Protein AF-0000000087686814 (afdb_homodimer)

Sequence (626 aa):
MKSKLWSNFTREYYTAMKMNESELPVLLWPRCKTQCTWEGVASLAGFVVQGSNGEFPFLTSSERLEVVSRVRQALPRDKLLLAGSGCESTQATVEMTVSMAQVGADAAMVVTPCYYHGRMNSAALIHHYTKVADLSPIPVVLYSVPANTGLDLPVDAVVTLSKHPNIVGIKDSGGDVTRIGLIVHKTRRQDFQVLAGSAGFLLASYAVGAVGGVCALANVLGAQVCQLERLCLTGQWEDAQKLQHRLIEPNTARSTLSQHLKRGKSEIFRPLCGRKLSSRYFLFPSSFPPYSGFREMLRLLEHDGGQAWEEACMKSKLWSNFTREYYTAMKMNESELPVLLWPRCKTQCTWEGVASLAGFVVQGSNGEFPFLTSSERLEVVSRVRQALPRDKLLLAGSGCESTQATVEMTVSMAQVGADAAMVVTPCYYHGRMNSAALIHHYTKVADLSPIPVVLYSVPANTGLDLPVDAVVTLSKHPNIVGIKDSGGDVTRIGLIVHKTRRQDFQVLAGSAGFLLASYAVGAVGGVCALANVLGAQVCQLERLCLTGQWEDAQKLQHRLIEPNTARSTLSQHLKRGKSEIFRPLCGRKLSSRYFLFPSSFPPYSGFREMLRLLEHDGGQAWEEAC

Nearest PDB structures (foldseek):
  3s5o-assembly1_A  TM=8.109E-01  e=7.031E-33  Homo sapiens
  2vc6-assembly1_A  TM=8.116E-01  e=6.390E-16  Sinorhizobium meliloti
  4i7u-assembly1_A  TM=8.068E-01  e=9.273E-16  Agrobacterium tumefaciens
  5afd-assembly1_A  TM=8.070E-01  e=6.158E-10  Aliivibrio salmonicida LFI1238
  6h4e-assembly1_A  TM=7.513E-01  e=2.881E-09  Proteus mirabilis HI4320

Organism: Physeter macrocephalus (NCBI:txid9755)

Secondary structure (DSSP, 8-state):
------SEEEE---------SSS----TTTGGGSSS-HHHHHT-SEEEESSSSS-GGGS-HHHHHHHHHHHHHHS-TTSEEEEE---SSHHHHHHHHHHHHHTT-SEEEEEPP-TTGGG--HHHHHHHHHHHHHH-SS-EEEEE-HHHHS----HHHHHHHTTSTTEEEEEE-S--HHHHHHHHHHTTTSS-EEEES-GGGHHHHHHTT--EEEETTHHHHHHHHHHHHHHHHTT-HHHHHHHHHHHHHHHHHHHHHHHHHHTT-GGGG--TTSS--STT-S---TT-S-HHHHHHHHHHHHHT--S-TTTT-/------SEEEE---------SSS----TTTGGGSSS-HHHHHT-SEEEESSSSS-GGGS-HHHHHHHHHHHHHHS-TTSEEEEE---SSHHHHHHHHHHHHHTT-SEEEEEPP-TTGGG--HHHHHHHHHHHHHH-SS-EEEEE-HHHHS----HHHHHHHTTSTTEEEEEE-S--HHHHHHHHHHTTTSS-EEEES-GGGHHHHHHTT--EEEETTHHHHHHHHHHHHHHHHTT-HHHHHHHHHHHHHHHHHHHHHHHHHHTT-GGGG--TTSS--STT-S---TT-S-HHHHHHHHHHHHHH--S-TTTT-

pLDDT: mean 74.05, std 25.89, range [19.78, 98.81]

Structure (mmCIF, N/CA/C/O backbone):
data_AF-0000000087686814-model_v1
#
loop_
_entity.id
_entity.type
_entity.pdbx_description
1 polymer '4-hydroxy-2-oxoglutarate aldolase, mitochondrial'
#
loop_
_atom_site.group_PDB
_atom_site.id
_atom_site.type_symbol
_atom_site.label_atom_id
_atom_site.label_alt_id
_atom_site.label_comp_id
_atom_site.label_asym_id
_atom_site.label_entity_id
_atom_site.label_seq_id
_atom_site.pdbx_PDB_ins_code
_atom_site.Cartn_x
_atom_site.Cartn_y
_atom_site.Cartn_z
_atom_site.occupancy
_atom_site.B_iso_or_equiv
_atom_site.auth_seq_id
_atom_site.auth_comp_id
_atom_site.auth_asym_id
_atom_site.auth_atom_id
_atom_site.pdbx_PDB_model_num
ATOM 1 N N . MET A 1 1 ? -10.664 28.922 -4.305 1 20.27 1 MET A N 1
ATOM 2 C CA . MET A 1 1 ? -9.555 28.141 -4.859 1 20.27 1 MET A CA 1
ATOM 3 C C . MET A 1 1 ? -8.617 27.656 -3.758 1 20.27 1 MET A C 1
ATOM 5 O O . MET A 1 1 ? -7.801 28.438 -3.248 1 20.27 1 MET A O 1
ATOM 9 N N . LYS A 1 2 ? -9 26.938 -2.75 1 32.41 2 LYS A N 1
ATOM 10 C CA . LYS A 1 2 ? -8.234 26.766 -1.519 1 32.41 2 LYS A CA 1
ATOM 11 C C . LYS A 1 2 ? -6.797 26.359 -1.816 1 32.41 2 LYS A C 1
ATOM 13 O O . LYS A 1 2 ? -6.547 25.578 -2.74 1 32.41 2 LYS A O 1
ATOM 18 N N . SER A 1 3 ? -5.727 27.094 -1.479 1 34.78 3 SER A N 1
ATOM 19 C CA . SER A 1 3 ? -4.297 27.188 -1.762 1 34.78 3 SER A CA 1
ATOM 20 C C . SER A 1 3 ? -3.633 25.812 -1.694 1 34.78 3 SER A C 1
ATOM 22 O O . SER A 1 3 ? -4.133 24.906 -1.02 1 34.78 3 SER A O 1
ATOM 24 N N . LYS A 1 4 ? -3.014 25.406 -2.793 1 39.84 4 LYS A N 1
ATOM 25 C CA . LYS A 1 4 ? -2.082 24.359 -3.201 1 39.84 4 LYS A CA 1
ATOM 26 C C . LYS A 1 4 ? -1.138 23.984 -2.061 1 39.84 4 LYS A C 1
ATOM 28 O O . LYS A 1 4 ? -0.002 24.469 -2.008 1 39.84 4 LYS A O 1
ATOM 33 N N . LEU A 1 5 ? -1.524 24.297 -0.905 1 39.44 5 LEU A N 1
ATOM 34 C CA . LEU A 1 5 ? -0.574 24.297 0.202 1 39.44 5 LEU A CA 1
ATOM 35 C C . LEU A 1 5 ? 0.296 23.047 0.173 1 39.44 5 LEU A C 1
ATOM 37 O O . LEU A 1 5 ? 1.485 23.094 0.493 1 39.44 5 LEU A O 1
ATOM 41 N N . TRP A 1 6 ? -0.254 21.875 0.25 1 44.75 6 TRP A N 1
ATOM 42 C CA . TRP A 1 6 ? 0.571 20.922 0.982 1 44.75 6 TRP A CA 1
ATOM 43 C C . TRP A 1 6 ? 1.188 19.891 0.037 1 44.75 6 TRP A C 1
ATOM 45 O O . TRP A 1 6 ? 0.586 18.844 -0.241 1 44.75 6 TRP A O 1
ATOM 55 N N . SER A 1 7 ? 1.75 20.453 -1.039 1 42.19 7 SER A N 1
ATOM 56 C CA . SER A 1 7 ? 2.277 19.406 -1.9 1 42.19 7 SER A CA 1
ATOM 57 C C . SER A 1 7 ? 3.203 18.469 -1.128 1 42.19 7 SER A C 1
ATOM 59 O O . SER A 1 7 ? 2.844 17.312 -0.847 1 42.19 7 SER A O 1
ATOM 61 N N . ASN A 1 8 ? 4.492 18.641 -1.223 1 43.34 8 ASN A N 1
ATOM 62 C CA . ASN A 1 8 ? 5.457 17.703 -0.66 1 43.34 8 ASN A CA 1
ATOM 63 C C . ASN A 1 8 ? 6.164 18.297 0.557 1 43.34 8 ASN A C 1
ATOM 65 O O . ASN A 1 8 ? 6.656 19.422 0.509 1 43.34 8 ASN A O 1
ATOM 69 N N . PHE A 1 9 ? 5.762 17.891 1.785 1 43.25 9 PHE A N 1
ATOM 70 C CA . PHE A 1 9 ? 6.43 18.344 3.004 1 43.25 9 PHE A CA 1
ATOM 71 C C . PHE A 1 9 ? 7.59 17.406 3.355 1 43.25 9 PHE A C 1
ATOM 73 O O . PHE A 1 9 ? 7.551 16.219 3.047 1 43.25 9 PHE A O 1
ATOM 80 N N . THR A 1 10 ? 8.766 17.969 3.594 1 42.69 10 THR A N 1
ATOM 81 C CA . THR A 1 10 ? 9.875 17.203 4.141 1 42.69 10 THR A CA 1
ATOM 82 C C . THR A 1 10 ? 9.844 17.219 5.668 1 42.69 10 THR A C 1
ATOM 84 O O . THR A 1 10 ? 9.289 18.141 6.273 1 42.69 10 THR A O 1
ATOM 87 N N . ARG A 1 11 ? 9.906 15.961 6.363 1 38.78 11 ARG A N 1
ATOM 88 C CA . ARG A 1 11 ? 10.023 15.875 7.812 1 38.78 11 ARG A CA 1
ATOM 89 C C . ARG A 1 11 ? 11.43 16.25 8.273 1 38.78 11 ARG A C 1
ATOM 91 O O . ARG A 1 11 ? 12.414 15.82 7.676 1 38.78 11 ARG A O 1
ATOM 98 N N . GLU A 1 12 ? 11.602 17.25 9.078 1 38.88 12 GLU A N 1
ATOM 99 C CA . GLU A 1 12 ? 12.898 17.578 9.672 1 38.88 12 GLU A CA 1
ATOM 100 C C . GLU A 1 12 ? 13.141 16.75 10.938 1 38.88 12 GLU A C 1
ATOM 102 O O . GLU A 1 12 ? 12.211 16.531 11.719 1 38.88 12 GLU A O 1
ATOM 107 N N . TYR A 1 13 ? 14.039 15.703 10.938 1 35.34 13 TYR A N 1
ATOM 108 C CA . TYR A 1 13 ? 14.484 14.977 12.117 1 35.34 13 TYR A CA 1
ATOM 109 C C . TYR A 1 13 ? 15.195 15.914 13.094 1 35.34 13 TYR A C 1
ATOM 111 O O . TYR A 1 13 ? 16.109 16.641 12.711 1 35.34 13 TYR A O 1
ATOM 119 N N . TYR A 1 14 ? 14.469 16.406 14.078 1 31.14 14 TYR A N 1
ATOM 120 C CA . TYR A 1 14 ? 15.219 16.969 15.203 1 31.14 14 TYR A CA 1
ATOM 121 C C . TYR A 1 14 ? 15.867 15.859 16.031 1 31.14 14 TYR A C 1
ATOM 123 O O . TYR A 1 14 ? 15.172 15.047 16.641 1 31.14 14 TYR A O 1
ATOM 131 N N . THR A 1 15 ? 16.828 15.133 15.602 1 30.31 15 THR A N 1
ATOM 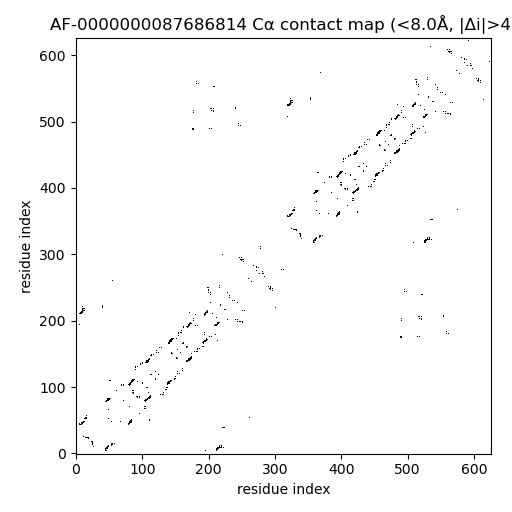132 C CA . THR A 1 15 ? 17.516 14.297 16.594 1 30.31 15 THR A CA 1
ATOM 133 C C . THR A 1 15 ? 17.797 15.094 17.859 1 30.31 15 THR A C 1
ATOM 135 O O . THR A 1 15 ? 18.188 16.266 17.797 1 30.31 15 THR A O 1
ATOM 138 N N . ALA A 1 16 ? 17.125 14.664 18.953 1 29.41 16 ALA A N 1
ATOM 139 C CA . ALA A 1 16 ? 17.469 15.039 20.328 1 29.41 16 ALA A CA 1
ATOM 140 C C . ALA A 1 16 ? 18.984 15.164 20.5 1 29.41 16 ALA A C 1
ATOM 142 O O . ALA A 1 16 ? 19.656 14.195 20.891 1 29.41 16 ALA A O 1
ATOM 143 N N . MET A 1 17 ? 19.797 15.32 19.641 1 29.02 17 MET A N 1
ATOM 144 C CA . MET A 1 17 ? 21.156 15.477 20.125 1 29.02 17 MET A CA 1
ATOM 145 C C . MET A 1 17 ? 21.203 16.438 21.297 1 29.02 17 MET A C 1
ATOM 147 O O . MET A 1 17 ? 20.469 17.422 21.328 1 29.02 17 MET A O 1
ATOM 151 N N . LYS A 1 18 ? 21.484 15.922 22.438 1 31.03 18 LYS A N 1
ATOM 152 C CA . LYS A 1 18 ? 21.812 16.719 23.625 1 31.03 18 LYS A CA 1
ATOM 153 C C . LYS A 1 18 ? 22.297 18.109 23.234 1 31.03 18 LYS A C 1
ATOM 155 O O . LYS A 1 18 ? 23.25 18.25 22.453 1 31.03 18 LYS A O 1
ATOM 160 N N . MET A 1 19 ? 21.344 19.094 23.328 1 32.03 19 MET A N 1
ATOM 161 C CA . MET A 1 19 ? 21.719 20.5 23.422 1 32.03 19 MET A CA 1
ATOM 162 C C . MET A 1 19 ? 22.953 20.688 24.297 1 32.03 19 MET A C 1
ATOM 164 O O . MET A 1 19 ? 22.844 20.719 25.516 1 32.03 19 MET A O 1
ATOM 168 N N . ASN A 1 20 ? 23.938 20.031 24.25 1 30.36 20 ASN A N 1
ATOM 169 C CA . ASN A 1 20 ? 24.938 20.766 25.016 1 30.36 20 ASN A CA 1
ATOM 170 C C . ASN A 1 20 ? 24.812 22.266 24.781 1 30.36 20 ASN A C 1
ATOM 172 O O . ASN A 1 20 ? 24.266 22.703 23.766 1 30.36 20 ASN A O 1
ATOM 176 N N . GLU A 1 21 ? 25.328 23.203 25.703 1 32.94 21 GLU A N 1
ATOM 177 C CA . GLU A 1 21 ? 25.062 24.625 25.875 1 32.94 21 GLU A CA 1
ATOM 178 C C . GLU A 1 21 ? 24.75 25.297 24.547 1 32.94 21 GLU A C 1
ATOM 180 O O . GLU A 1 21 ? 23.766 26.031 24.422 1 32.94 21 GLU A O 1
ATOM 185 N N . SER A 1 22 ? 25.781 25.953 23.828 1 32.34 22 SER A N 1
ATOM 186 C CA . SER A 1 22 ? 25.656 26.938 22.75 1 32.34 22 SER A CA 1
ATOM 187 C C . SER A 1 22 ? 25 26.328 21.516 1 32.34 22 SER A C 1
ATOM 189 O O . SER A 1 22 ? 24.484 27.047 20.672 1 32.34 22 SER A O 1
ATOM 191 N N . GLU A 1 23 ? 25.453 25.203 21.047 1 32.75 23 GLU A N 1
ATOM 192 C CA . GLU A 1 23 ? 25.094 24.859 19.672 1 32.75 23 GLU A CA 1
ATOM 193 C C . GLU A 1 23 ? 23.781 24.078 19.625 1 32.75 23 GLU A C 1
ATOM 195 O O . GLU A 1 23 ? 23.672 23.016 20.234 1 32.75 23 GLU A O 1
ATOM 200 N N . LEU A 1 24 ? 22.688 24.719 19.906 1 30.62 24 LEU A N 1
ATOM 201 C CA . LEU A 1 24 ? 21.391 24.156 19.578 1 30.62 24 LEU A CA 1
ATOM 202 C C . LEU A 1 24 ? 21.516 23.016 18.578 1 30.62 24 LEU A C 1
ATOM 204 O O . LEU A 1 24 ? 22.406 23.047 17.719 1 30.62 24 LEU A O 1
ATOM 208 N N . PRO A 1 25 ? 21.234 21.875 18.984 1 33.25 25 PRO A N 1
ATOM 209 C CA . PRO A 1 25 ? 21.156 20.891 17.906 1 33.25 25 PRO A CA 1
ATOM 210 C C . PRO A 1 25 ? 20.828 21.516 16.547 1 33.25 25 PRO A C 1
ATOM 212 O O . PRO A 1 25 ? 19.859 22.25 16.422 1 33.25 25 PRO A O 1
ATOM 215 N N . VAL A 1 26 ? 21.812 22.172 15.914 1 31.52 26 VAL A N 1
ATOM 216 C CA . VAL A 1 26 ? 21.734 22.797 14.602 1 31.52 26 VAL A CA 1
ATOM 217 C C . VAL A 1 26 ? 20.719 22.062 13.734 1 31.52 26 VAL A C 1
ATOM 219 O O . VAL A 1 26 ? 20.781 20.844 13.586 1 31.52 26 VAL A O 1
ATOM 222 N N . LEU A 1 27 ? 19.406 22.344 13.906 1 33.81 27 LEU A N 1
ATOM 223 C CA . LEU A 1 27 ? 18.672 22.125 12.672 1 33.81 27 LEU A CA 1
ATOM 224 C C . LEU A 1 27 ? 19.609 21.828 11.516 1 33.81 27 LEU A C 1
ATOM 226 O O . LEU A 1 27 ? 20.672 22.453 11.391 1 33.81 27 LEU A O 1
ATOM 230 N N . LEU A 1 28 ? 19.828 20.516 11.312 1 34.12 28 LEU A N 1
ATOM 231 C CA . LEU A 1 28 ? 20.594 20.359 10.078 1 34.12 28 LEU A CA 1
ATOM 232 C C . LEU A 1 28 ? 20.484 21.625 9.219 1 34.12 28 LEU A C 1
ATOM 234 O O . LEU A 1 28 ? 21 21.656 8.102 1 34.12 28 LEU A O 1
ATOM 238 N N . TRP A 1 29 ? 19.609 22.531 9.672 1 30.53 29 TRP A N 1
ATOM 239 C CA . TRP A 1 29 ? 19.453 23.719 8.844 1 30.53 29 TRP A CA 1
ATOM 240 C C . TRP A 1 29 ? 20.672 24.625 8.953 1 30.53 29 TRP A C 1
ATOM 242 O O . TRP A 1 29 ? 20.969 25.375 8.023 1 30.53 29 TRP A O 1
ATOM 252 N N . PRO A 1 30 ? 20.969 24.984 10.148 1 32.59 30 PRO A N 1
ATOM 253 C CA . PRO A 1 30 ? 21.969 26.047 10.062 1 32.59 30 PRO A CA 1
ATOM 254 C C . PRO A 1 30 ? 23.188 25.641 9.227 1 32.59 30 PRO A C 1
ATOM 256 O O . PRO A 1 30 ? 23.812 26.484 8.586 1 32.59 30 PRO A O 1
ATOM 259 N N . ARG A 1 31 ? 23.734 24.516 9.602 1 32.41 31 ARG A N 1
ATOM 260 C CA . ARG A 1 31 ? 24.844 24.203 8.695 1 32.41 31 ARG A CA 1
ATOM 261 C C . ARG A 1 31 ? 24.328 23.938 7.285 1 32.41 31 ARG A C 1
ATOM 263 O O . ARG A 1 31 ? 25.125 23.703 6.371 1 32.41 31 ARG A O 1
ATOM 270 N N . CYS A 1 32 ? 23.109 23.547 7.223 1 31.41 32 CYS A N 1
ATOM 271 C CA . CYS A 1 32 ? 22.531 23.594 5.887 1 31.41 32 CYS A CA 1
ATOM 272 C C . CYS A 1 32 ? 22.625 24.984 5.289 1 31.41 32 CYS A C 1
ATOM 274 O O . CYS A 1 32 ? 22 25.281 4.258 1 31.41 32 CYS A O 1
ATOM 276 N N . LYS A 1 33 ? 22.766 25.906 6.086 1 32.56 33 LYS A N 1
ATOM 277 C CA . LYS A 1 33 ? 23.094 27.109 5.32 1 32.56 33 LYS A CA 1
ATOM 278 C C . LYS A 1 33 ? 24.125 26.797 4.227 1 32.56 33 LYS A C 1
ATOM 280 O O . LYS A 1 33 ? 24.312 27.578 3.299 1 32.56 33 LYS A O 1
ATOM 285 N N . THR A 1 34 ? 25.078 25.953 4.598 1 33.09 34 THR A N 1
ATOM 286 C CA . THR A 1 34 ? 25.906 25.719 3.416 1 33.09 34 THR A CA 1
ATOM 287 C C . THR A 1 34 ? 25.094 25 2.338 1 33.09 34 THR A C 1
ATOM 289 O O . THR A 1 34 ? 24.094 25.516 1.847 1 33.09 34 THR A O 1
ATOM 292 N N . GLN A 1 35 ? 25.812 23.609 1.771 1 30.81 35 GLN A N 1
ATOM 293 C CA . GLN A 1 35 ? 25.469 23.031 0.475 1 30.81 35 GLN A CA 1
ATOM 294 C C . GLN A 1 35 ? 24.125 22.297 0.536 1 30.81 35 GLN A C 1
ATOM 296 O O . GLN A 1 35 ? 23.906 21.344 -0.214 1 30.81 35 GLN A O 1
ATOM 301 N N . CYS A 1 36 ? 23.5 22.047 1.644 1 34.72 36 CYS A N 1
ATOM 302 C CA . CYS A 1 36 ? 22.188 21.547 1.221 1 34.72 36 CYS A CA 1
ATOM 303 C C . CYS A 1 36 ? 21.641 22.391 0.075 1 34.72 36 CYS A C 1
ATOM 305 O O . CYS A 1 36 ? 21.406 23.594 0.235 1 34.72 36 CYS A O 1
ATOM 307 N N . THR A 1 37 ? 22.25 22.25 -0.889 1 37.22 37 THR A N 1
ATOM 308 C CA . THR A 1 37 ? 21.688 22.938 -2.053 1 37.22 37 THR A CA 1
ATOM 309 C C . THR A 1 37 ? 20.172 23.016 -1.95 1 37.22 37 THR A C 1
ATOM 311 O O . THR A 1 37 ? 19.5 22 -1.798 1 37.22 37 THR A O 1
ATOM 314 N N . TRP A 1 38 ? 19.672 24.094 -1.18 1 40.97 38 TRP A N 1
ATOM 315 C CA . TRP A 1 38 ? 18.328 24.688 -1.178 1 40.97 38 TRP A CA 1
ATOM 316 C C . TRP A 1 38 ? 17.547 24.266 -2.424 1 40.97 38 TRP A C 1
ATOM 318 O O . TRP A 1 38 ? 16.344 24.5 -2.516 1 40.97 38 TRP A O 1
ATOM 328 N N . GLU A 1 39 ? 18.406 23.875 -3.281 1 43.53 39 GLU A N 1
ATOM 329 C CA . GLU A 1 39 ? 17.609 23.641 -4.477 1 43.53 39 GLU A CA 1
ATOM 330 C C . GLU A 1 39 ? 16.531 22.594 -4.227 1 43.53 39 GLU A C 1
ATOM 332 O O . GLU A 1 39 ? 15.383 22.75 -4.656 1 43.53 39 GLU A O 1
ATOM 337 N N . GLY A 1 40 ? 16.984 21.516 -3.545 1 48.12 40 GLY A N 1
ATOM 338 C CA . GLY A 1 40 ? 15.969 20.516 -3.283 1 48.12 40 GLY A CA 1
ATOM 339 C C . GLY A 1 40 ? 14.906 20.984 -2.299 1 48.12 40 GLY A C 1
ATOM 340 O O . GLY A 1 40 ? 13.727 20.703 -2.469 1 48.12 40 GLY A O 1
ATOM 341 N N . VAL A 1 41 ? 15.43 21.844 -1.305 1 53.84 41 VAL A N 1
ATOM 342 C CA . VAL A 1 41 ? 14.516 22.406 -0.317 1 53.84 41 VAL A CA 1
ATOM 343 C C . VAL A 1 41 ? 13.633 23.469 -0.973 1 53.84 41 VAL A C 1
ATOM 345 O O . VAL A 1 41 ? 12.469 23.641 -0.6 1 53.84 41 VAL A O 1
ATOM 348 N N . ALA A 1 42 ? 14.219 23.969 -1.979 1 55.78 42 ALA A N 1
ATOM 349 C CA . ALA A 1 42 ? 13.492 25.062 -2.613 1 55.78 42 ALA A CA 1
ATOM 350 C C . ALA A 1 42 ? 12.18 24.562 -3.227 1 55.78 42 ALA A C 1
ATOM 352 O O . ALA A 1 42 ? 11.203 25.312 -3.312 1 55.78 42 ALA A O 1
ATOM 353 N N . SER A 1 43 ? 12.25 23.344 -3.471 1 64.19 43 SER A N 1
ATOM 354 C CA . SER A 1 43 ? 11.055 22.875 -4.168 1 64.19 43 SER A CA 1
ATOM 355 C C . SER A 1 43 ? 10.023 22.328 -3.188 1 64.19 43 SER A C 1
ATOM 357 O O . SER A 1 43 ? 8.883 22.062 -3.566 1 64.19 43 SER A O 1
ATOM 359 N N . LEU A 1 44 ? 10.398 22.406 -1.956 1 75.25 44 LEU A N 1
ATOM 360 C CA . LEU A 1 44 ? 9.461 21.891 -0.959 1 75.25 44 LEU A CA 1
ATOM 361 C C . LEU A 1 44 ? 8.438 22.953 -0.572 1 75.25 44 LEU A C 1
ATOM 363 O O . LEU A 1 44 ? 8.742 24.141 -0.572 1 75.25 44 LEU A O 1
ATOM 367 N N . ALA A 1 45 ? 7.27 22.484 -0.273 1 78.5 45 ALA A N 1
ATOM 368 C CA . ALA A 1 45 ? 6.211 23.391 0.157 1 78.5 45 ALA A CA 1
ATOM 369 C C . ALA A 1 45 ? 6.453 23.891 1.583 1 78.5 45 ALA A C 1
ATOM 371 O O . ALA A 1 45 ? 6.059 25 1.941 1 78.5 45 ALA A O 1
ATOM 372 N N . GLY A 1 46 ? 7.125 23.062 2.328 1 81.75 46 GLY A N 1
ATOM 373 C CA . GLY A 1 46 ? 7.348 23.438 3.717 1 81.75 46 GLY A CA 1
ATOM 374 C C . GLY A 1 46 ? 8.039 22.359 4.52 1 81.75 46 GLY A C 1
ATOM 375 O O . GLY A 1 46 ? 8.633 21.438 3.951 1 81.75 46 GLY A O 1
ATOM 376 N N . PHE A 1 47 ? 7.953 22.672 5.93 1 81 47 PHE A N 1
ATOM 377 C CA . PHE A 1 47 ? 8.664 21.797 6.852 1 81 47 PHE A CA 1
ATOM 378 C C . PHE A 1 47 ? 7.758 21.359 7.996 1 81 47 PHE A C 1
ATOM 380 O O . PHE A 1 47 ? 6.875 22.109 8.414 1 81 47 PHE A O 1
ATOM 387 N N . VAL A 1 48 ? 8.039 20.125 8.359 1 86.5 48 VAL A N 1
ATOM 388 C CA . VAL A 1 48 ? 7.359 19.609 9.547 1 86.5 48 VAL A CA 1
ATOM 389 C C . VAL A 1 48 ? 8.367 19.422 10.672 1 86.5 48 VAL A C 1
ATOM 391 O O . VAL A 1 48 ? 9.438 18.844 10.477 1 86.5 48 VAL A O 1
ATOM 394 N N . VAL A 1 49 ? 8 19.984 11.836 1 82.69 49 VAL A N 1
ATOM 395 C CA . VAL A 1 49 ? 8.82 19.734 13.016 1 82.69 49 VAL A CA 1
ATOM 396 C C . VAL A 1 49 ? 8.016 18.984 14.07 1 82.69 49 VAL A C 1
ATOM 398 O O . VAL A 1 49 ? 6.805 19.188 14.188 1 82.69 49 VAL A O 1
ATOM 401 N N . GLN A 1 50 ? 8.703 18.125 14.773 1 79.62 50 GLN A N 1
ATOM 402 C CA . GLN A 1 50 ? 8.141 17.359 15.883 1 79.62 50 GLN A CA 1
ATOM 403 C C . GLN A 1 50 ? 6.992 16.469 15.406 1 79.62 50 GLN A C 1
ATOM 405 O O . GLN A 1 50 ? 5.938 16.422 16.047 1 79.62 50 GLN A O 1
ATOM 410 N N . GLY A 1 51 ? 7.102 15.906 14.219 1 66.62 51 GLY A N 1
ATOM 411 C CA . GLY A 1 51 ? 6.109 14.945 13.766 1 66.62 51 GLY A CA 1
ATOM 412 C C . GLY A 1 51 ? 6.164 13.625 14.516 1 66.62 51 GLY A C 1
ATOM 413 O O . GLY A 1 51 ? 5.855 13.57 15.703 1 66.62 51 GLY A O 1
ATOM 414 N N . SER A 1 52 ? 6.492 12.422 14.047 1 55.53 52 SER A N 1
ATOM 415 C CA . SER A 1 52 ? 6.633 11.141 14.727 1 55.53 52 SER A CA 1
ATOM 416 C C . SER A 1 52 ? 8.039 10.961 15.281 1 55.53 52 SER A C 1
ATOM 418 O O . SER A 1 52 ? 8.211 10.438 16.391 1 55.53 52 SER A O 1
ATOM 420 N N . ASN A 1 53 ? 8.953 11.133 14.305 1 47 53 ASN A N 1
ATOM 421 C CA . ASN A 1 53 ? 10.336 10.781 14.602 1 47 53 ASN A CA 1
ATOM 422 C C . ASN A 1 53 ? 10.977 11.789 15.555 1 47 53 ASN A C 1
ATOM 424 O O . ASN A 1 53 ? 12.148 11.648 15.914 1 47 53 ASN A O 1
ATOM 428 N N . GLY A 1 54 ? 10.172 12.797 15.906 1 46.5 54 GLY A N 1
ATOM 429 C CA . GLY A 1 54 ? 10.867 13.695 16.812 1 46.5 54 GLY A CA 1
ATOM 430 C C . GLY A 1 54 ? 10.719 13.312 18.266 1 46.5 54 GLY A C 1
ATOM 431 O O . GLY A 1 54 ? 9.797 12.578 18.625 1 46.5 54 GLY A O 1
ATOM 432 N N . GLU A 1 55 ? 11.797 13.203 18.969 1 46.34 55 GLU A N 1
ATOM 433 C CA . GLU A 1 55 ? 12.047 12.961 20.391 1 46.34 55 GLU A CA 1
ATOM 434 C C . GLU A 1 55 ? 11.188 13.875 21.25 1 46.34 55 GLU A C 1
ATOM 436 O O . GLU A 1 55 ? 11.703 14.516 22.188 1 46.34 55 GLU A O 1
ATOM 441 N N . PHE A 1 56 ? 9.859 14.023 20.766 1 54.19 56 PHE A N 1
ATOM 442 C CA . PHE A 1 56 ? 9.172 15 21.594 1 54.19 56 PHE A CA 1
ATOM 443 C C . PHE A 1 56 ? 8.914 14.438 23 1 54.19 56 PHE A C 1
ATOM 445 O O . PHE A 1 56 ? 8.867 15.188 23.969 1 54.19 56 PHE A O 1
ATOM 452 N N . PRO A 1 57 ? 8.953 13.117 22.938 1 55.03 57 PRO A N 1
ATOM 453 C CA . PRO A 1 57 ? 8.742 12.742 24.328 1 55.03 57 PRO A CA 1
ATOM 454 C C . PRO A 1 57 ? 9.898 13.156 25.234 1 55.03 57 PRO A C 1
ATOM 456 O O . PRO A 1 57 ? 9.742 13.203 26.453 1 55.03 57 PRO A O 1
ATOM 459 N N . PHE A 1 58 ? 10.938 13.648 24.469 1 59.78 58 PHE A N 1
ATOM 460 C CA . PHE A 1 58 ? 12.102 13.953 25.297 1 59.78 58 PHE A CA 1
ATOM 461 C C . PHE A 1 58 ? 12.234 15.453 25.5 1 59.78 58 PHE A C 1
ATOM 463 O O . PHE A 1 58 ? 13.117 15.906 26.234 1 59.78 58 PHE A O 1
ATOM 470 N N . LEU A 1 59 ? 11.312 16.188 24.938 1 73.5 59 LEU A N 1
ATOM 471 C CA . LEU A 1 59 ? 11.383 17.641 25.047 1 73.5 59 LEU A CA 1
ATOM 472 C C . LEU A 1 59 ? 10.336 18.172 26.031 1 73.5 59 LEU A C 1
ATOM 474 O O . LEU A 1 59 ? 9.219 17.656 26.078 1 73.5 59 LEU A O 1
ATOM 478 N N . THR A 1 60 ? 10.828 19.109 26.812 1 81.25 60 THR A N 1
ATOM 479 C CA . THR A 1 60 ? 9.852 19.844 27.609 1 81.25 60 THR A CA 1
ATOM 480 C C . THR A 1 60 ? 8.969 20.719 26.703 1 81.25 60 THR A C 1
ATOM 482 O O . THR A 1 60 ? 9.289 20.938 25.547 1 81.25 60 THR A O 1
ATOM 485 N N . SER A 1 61 ? 7.906 21.203 27.312 1 87.12 61 SER A N 1
ATOM 486 C CA . SER A 1 61 ? 7.004 22.062 26.562 1 87.12 61 SER A CA 1
ATOM 487 C C . SER A 1 61 ? 7.727 23.297 26.047 1 87.12 61 SER A C 1
ATOM 489 O O . SER A 1 61 ? 7.516 23.719 24.906 1 87.12 61 SER A O 1
ATOM 491 N N . SER A 1 62 ? 8.539 23.844 26.891 1 88.5 62 SER A N 1
ATOM 492 C CA . SER A 1 62 ? 9.273 25.031 26.516 1 88.5 62 SER A CA 1
ATOM 493 C C . SER A 1 62 ? 10.266 24.75 25.391 1 88.5 62 SER A C 1
ATOM 495 O O . SER A 1 62 ? 10.445 25.562 24.484 1 88.5 62 SER A O 1
ATOM 497 N N . GLU A 1 63 ? 10.859 23.594 25.422 1 82.38 63 GLU A N 1
ATOM 498 C CA . GLU A 1 63 ? 11.797 23.188 24.391 1 82.38 63 GLU A CA 1
ATOM 499 C C . GLU A 1 63 ? 11.086 22.969 23.062 1 82.38 63 GLU A C 1
ATOM 501 O O . GLU A 1 63 ? 11.602 23.312 22 1 82.38 63 GLU A O 1
ATOM 506 N N . ARG A 1 64 ? 9.953 22.453 23.172 1 86.88 64 ARG A N 1
ATOM 507 C CA . ARG A 1 64 ? 9.156 22.219 21.969 1 86.88 64 ARG A CA 1
ATOM 508 C C . ARG A 1 64 ? 8.82 23.531 21.281 1 86.88 64 ARG A C 1
ATOM 510 O O . ARG A 1 64 ? 8.922 23.641 20.062 1 86.88 64 ARG A O 1
ATOM 517 N N . LEU A 1 65 ? 8.5 24.484 22.109 1 91.06 65 LEU A N 1
ATOM 518 C CA . LEU A 1 65 ? 8.164 25.797 21.547 1 91.06 65 LEU A CA 1
ATOM 519 C C . LEU A 1 65 ? 9.406 26.484 20.984 1 91.06 65 LEU A C 1
ATOM 521 O O . LEU A 1 65 ? 9.336 27.141 19.953 1 91.06 65 LEU A O 1
ATOM 525 N N . GLU A 1 66 ? 10.484 26.266 21.609 1 85 66 GLU A N 1
ATOM 526 C CA . GLU A 1 66 ? 11.742 26.859 21.156 1 85 66 GLU A CA 1
ATOM 527 C C . GLU A 1 66 ? 12.141 26.328 19.781 1 85 66 GLU A C 1
ATOM 529 O O . GLU A 1 66 ? 12.617 27.078 18.938 1 85 66 GLU A O 1
ATOM 534 N N . VAL A 1 67 ? 11.922 25.062 19.578 1 83.19 67 VAL A N 1
ATOM 535 C CA . VAL A 1 67 ? 12.234 24.438 18.297 1 83.19 67 VAL A CA 1
ATOM 536 C C . VAL A 1 67 ? 11.406 25.094 17.188 1 83.19 67 VAL A C 1
ATOM 538 O O . VAL A 1 67 ? 11.945 25.484 16.141 1 83.19 67 VAL A O 1
ATOM 541 N N . VAL A 1 68 ? 10.164 25.297 17.438 1 89.12 68 VAL A N 1
ATOM 542 C CA . VAL A 1 68 ? 9.273 25.891 16.438 1 89.12 68 VAL A CA 1
ATOM 543 C C . VAL A 1 68 ? 9.711 27.328 16.141 1 89.12 68 VAL A C 1
ATOM 545 O O . VAL A 1 68 ? 9.82 27.719 14.984 1 89.12 68 VAL A O 1
ATOM 548 N N . SER A 1 69 ? 9.969 28.031 17.219 1 89.62 69 SER A N 1
ATOM 549 C CA . SER A 1 69 ? 10.359 29.422 17.078 1 89.62 69 SER A CA 1
ATOM 550 C C . SER A 1 69 ? 11.656 29.562 16.281 1 89.62 69 SER A C 1
ATOM 552 O O . SER A 1 69 ? 11.75 30.391 15.375 1 89.62 69 SER A O 1
ATOM 554 N N . ARG A 1 70 ? 12.602 28.781 16.547 1 81.12 70 ARG A N 1
ATOM 555 C CA . ARG A 1 70 ? 13.906 28.844 15.898 1 81.12 70 ARG A CA 1
ATOM 556 C C . ARG A 1 70 ? 13.797 28.438 14.43 1 81.12 70 ARG A C 1
ATOM 558 O O . ARG A 1 70 ? 14.414 29.062 13.562 1 81.12 70 ARG A O 1
ATOM 565 N N . VAL A 1 71 ? 13.031 27.422 14.188 1 81.56 71 VAL A N 1
ATOM 566 C CA . VAL A 1 71 ? 12.867 26.969 12.805 1 81.56 71 VAL A CA 1
ATOM 567 C C . VAL A 1 71 ? 12.125 28.047 12 1 81.56 71 VAL A C 1
ATOM 569 O O . VAL A 1 71 ? 12.477 28.328 10.859 1 81.56 71 VAL A O 1
ATOM 572 N N . ARG A 1 72 ? 11.141 28.656 12.625 1 87.56 72 ARG A N 1
ATOM 573 C CA . ARG A 1 72 ? 10.406 29.703 11.938 1 87.56 72 ARG A CA 1
ATOM 574 C C . ARG A 1 72 ? 11.328 30.859 11.562 1 87.56 72 ARG A C 1
ATOM 576 O O . ARG A 1 72 ? 11.242 31.406 10.461 1 87.56 72 ARG A O 1
ATOM 583 N N . GLN A 1 73 ? 12.203 31.172 12.414 1 83 73 GLN A N 1
ATOM 584 C CA . GLN A 1 73 ? 13.133 32.281 12.172 1 83 73 GLN A CA 1
ATOM 585 C C . GLN A 1 73 ? 14.102 31.938 11.039 1 83 73 GLN A C 1
ATOM 587 O O . GLN A 1 73 ? 14.523 32.812 10.297 1 83 73 GLN A O 1
ATOM 592 N N . ALA A 1 74 ? 14.383 30.688 10.898 1 74.06 74 ALA A N 1
ATOM 593 C CA . ALA A 1 74 ? 15.359 30.25 9.906 1 74.06 74 ALA A CA 1
ATOM 594 C C . ALA A 1 74 ? 14.711 30.031 8.547 1 74.06 74 ALA A C 1
ATOM 596 O O . ALA A 1 74 ? 15.367 30.141 7.512 1 74.06 74 ALA A O 1
ATOM 597 N N . LEU A 1 75 ? 13.453 29.797 8.5 1 77.25 75 LEU A N 1
ATOM 598 C CA . LEU A 1 75 ? 12.75 29.406 7.289 1 77.25 75 LEU A CA 1
ATOM 599 C C . LEU A 1 75 ? 12.312 30.641 6.5 1 77.25 75 LEU A C 1
ATOM 601 O O . LEU A 1 75 ? 11.852 31.625 7.078 1 77.25 75 LEU A O 1
ATOM 605 N N . PRO A 1 76 ? 12.531 30.531 5.137 1 74.94 76 PRO A N 1
ATOM 606 C CA . PRO A 1 76 ? 11.953 31.594 4.32 1 74.94 76 PRO A CA 1
ATOM 607 C C . PRO A 1 76 ? 10.453 31.766 4.543 1 74.94 76 PRO A C 1
ATOM 609 O O . PRO A 1 76 ? 9.75 30.781 4.801 1 74.94 76 PRO A O 1
ATOM 612 N N . ARG A 1 77 ? 9.977 32.969 4.387 1 80.69 77 ARG A N 1
ATOM 613 C CA . ARG A 1 77 ? 8.594 33.312 4.73 1 80.69 77 ARG A CA 1
ATOM 614 C C . ARG A 1 77 ? 7.609 32.594 3.807 1 80.69 77 ARG A C 1
ATOM 616 O O . ARG A 1 77 ? 6.449 32.406 4.168 1 80.69 77 ARG A O 1
ATOM 623 N N . ASP A 1 78 ? 8.062 32.156 2.693 1 79.38 78 ASP A N 1
ATOM 624 C CA . ASP A 1 78 ? 7.152 31.531 1.731 1 79.38 78 ASP A CA 1
ATOM 625 C C . ASP A 1 78 ? 7.016 30.031 1.991 1 79.38 78 ASP A C 1
ATOM 627 O O . ASP A 1 78 ? 6.199 29.359 1.361 1 79.38 78 ASP A O 1
ATOM 631 N N . LYS A 1 79 ? 7.789 29.562 2.959 1 81.62 79 LYS A N 1
ATOM 632 C CA . LYS A 1 79 ? 7.711 28.141 3.312 1 81.62 79 LYS A CA 1
ATOM 633 C C . LYS A 1 79 ? 6.801 27.922 4.52 1 81.62 79 LYS A C 1
ATOM 635 O O . LYS A 1 79 ? 6.855 28.688 5.488 1 81.62 79 LYS A O 1
ATOM 640 N N . LEU A 1 80 ? 6.023 26.891 4.383 1 88 80 LEU A N 1
ATOM 641 C CA . LEU A 1 80 ? 5.105 26.578 5.473 1 88 80 LEU A CA 1
ATOM 642 C C . LEU A 1 80 ? 5.82 25.797 6.57 1 88 80 LEU A C 1
ATOM 644 O O . LEU A 1 80 ? 6.656 24.938 6.281 1 88 80 LEU A O 1
ATOM 648 N N . LEU A 1 81 ? 5.438 26.109 7.789 1 88.31 81 LEU A N 1
ATOM 649 C CA . LEU A 1 81 ? 5.941 25.375 8.945 1 88.31 81 LEU A CA 1
ATOM 650 C C . LEU A 1 81 ? 4.812 24.641 9.656 1 88.31 81 LEU A C 1
ATOM 652 O O . LEU A 1 81 ? 3.924 25.281 10.234 1 88.31 81 LEU A O 1
ATOM 656 N N . LEU A 1 82 ? 4.867 23.328 9.617 1 91.31 82 LEU A N 1
ATOM 657 C CA . LEU A 1 82 ? 3.957 22.5 10.391 1 91.31 82 LEU A CA 1
ATOM 658 C C . LEU A 1 82 ? 4.617 22.016 11.68 1 91.31 82 LEU A C 1
ATOM 660 O O . LEU A 1 82 ? 5.793 21.641 11.68 1 91.31 82 LEU A O 1
ATOM 664 N N . ALA A 1 83 ? 3.812 22.016 12.711 1 91.69 83 ALA A N 1
ATOM 665 C CA . ALA A 1 83 ? 4.355 21.594 14.008 1 91.69 83 ALA A CA 1
ATOM 666 C C . ALA A 1 83 ? 3.516 20.484 14.617 1 91.69 83 ALA A C 1
ATOM 668 O O . ALA A 1 83 ? 2.285 20.562 14.648 1 91.69 83 ALA A O 1
ATOM 669 N N . GLY A 1 84 ? 4.199 19.453 15.078 1 93.56 84 GLY A N 1
ATOM 670 C CA . GLY A 1 84 ? 3.508 18.406 15.82 1 93.56 84 GLY A CA 1
ATOM 671 C C . GLY A 1 84 ? 3.111 18.828 17.219 1 93.56 84 GLY A C 1
ATOM 672 O O . GLY A 1 84 ? 3.953 18.891 18.125 1 93.56 84 GLY A O 1
ATOM 673 N N . SER A 1 85 ? 1.812 18.984 17.438 1 95 85 SER A N 1
ATOM 674 C CA . SER A 1 85 ? 1.366 19.547 18.703 1 95 85 SER A CA 1
ATOM 675 C C . SER A 1 85 ? 0.697 18.484 19.578 1 95 85 SER A C 1
ATOM 677 O O . SER A 1 85 ? 0.26 18.781 20.688 1 95 85 SER A O 1
ATOM 679 N N . GLY A 1 86 ? 0.664 17.281 19.062 1 93.31 86 GLY A N 1
ATOM 680 C CA . GLY A 1 86 ? -0.036 16.234 19.781 1 93.31 86 GLY A CA 1
ATOM 681 C C . GLY A 1 86 ? 0.521 15.984 21.172 1 93.31 86 GLY A C 1
ATOM 682 O O . GLY A 1 86 ? 1.737 16.016 21.375 1 93.31 86 GLY A O 1
ATOM 683 N N . CYS A 1 87 ? -0.406 15.812 22.125 1 90.06 87 CYS A N 1
ATOM 684 C CA . CYS A 1 87 ? -0.118 15.414 23.5 1 90.06 87 CYS A CA 1
ATOM 685 C C . CYS A 1 87 ? -1.015 14.258 23.938 1 90.06 87 CYS A C 1
ATOM 687 O O . CYS A 1 87 ? -1.756 13.703 23.125 1 90.06 87 CYS A O 1
ATOM 689 N N . GLU A 1 88 ? -0.933 13.906 25.172 1 83.31 88 GLU A N 1
ATOM 690 C CA . GLU A 1 88 ? -1.695 12.75 25.641 1 83.31 88 GLU A CA 1
ATOM 691 C C . GLU A 1 88 ? -3.143 13.133 25.938 1 83.31 88 GLU A C 1
ATOM 693 O O . GLU A 1 88 ? -4.039 12.289 25.875 1 83.31 88 GLU A O 1
ATOM 698 N N . SER A 1 89 ? -3.322 14.422 26.219 1 89.88 89 SER A N 1
ATOM 699 C CA . SER A 1 89 ? -4.688 14.844 26.516 1 89.88 89 SER A CA 1
ATOM 700 C C . SER A 1 89 ? -5.164 15.906 25.531 1 89.88 89 SER A C 1
ATOM 702 O O . SER A 1 89 ? -4.352 16.578 24.891 1 89.88 89 SER A O 1
ATOM 704 N N . THR A 1 90 ? -6.477 15.984 25.453 1 95.38 90 THR A N 1
ATOM 705 C CA . THR A 1 90 ? -7.086 16.969 24.547 1 95.38 90 THR A CA 1
ATOM 706 C C . THR A 1 90 ? -6.723 18.391 24.969 1 95.38 90 THR A C 1
ATOM 708 O O . THR A 1 90 ? -6.316 19.203 24.141 1 95.38 90 THR A O 1
ATOM 711 N N . GLN A 1 91 ? -6.797 18.656 26.25 1 96.44 91 GLN A N 1
ATOM 712 C CA . GLN A 1 91 ? -6.523 20 26.75 1 96.44 91 GLN A CA 1
ATOM 713 C C . GLN A 1 91 ? -5.062 20.391 26.516 1 96.44 91 GLN A C 1
ATOM 715 O O . GLN A 1 91 ? -4.77 21.5 26.094 1 96.44 91 GLN A O 1
ATOM 720 N N . ALA A 1 92 ? -4.195 19.5 26.781 1 94.94 92 ALA A N 1
ATOM 721 C CA . ALA A 1 92 ? -2.775 19.75 26.578 1 94.94 92 ALA A CA 1
ATOM 722 C C . ALA A 1 92 ? -2.479 19.984 25.094 1 94.94 92 ALA A C 1
ATOM 724 O O . ALA A 1 92 ? -1.66 20.844 24.75 1 94.94 92 ALA A O 1
ATOM 725 N N . THR A 1 93 ? -3.111 19.266 24.234 1 96.75 93 THR A N 1
ATOM 726 C CA . THR A 1 93 ? -2.922 19.422 22.797 1 96.75 93 THR A CA 1
ATOM 727 C C . THR A 1 93 ? -3.422 20.797 22.328 1 96.75 93 THR A C 1
ATOM 729 O O . THR A 1 93 ? -2.771 21.453 21.531 1 96.75 93 THR A O 1
ATOM 732 N N . VAL A 1 94 ? -4.555 21.188 22.875 1 98.31 94 VAL A N 1
ATOM 733 C CA . VAL A 1 94 ? -5.098 22.5 22.547 1 98.31 94 VAL A CA 1
ATOM 734 C C . VAL A 1 94 ? -4.102 23.578 22.953 1 98.31 94 VAL A C 1
ATOM 736 O O . VAL A 1 94 ? -3.758 24.438 22.141 1 98.31 94 VAL A O 1
ATOM 739 N N . GLU A 1 95 ? -3.629 23.5 24.156 1 98 95 GLU A N 1
ATOM 740 C CA . GLU A 1 95 ? -2.715 24.5 24.688 1 98 95 GLU A CA 1
ATOM 741 C C . GLU A 1 95 ? -1.419 24.547 23.875 1 98 95 GLU A C 1
ATOM 743 O O . GLU A 1 95 ? 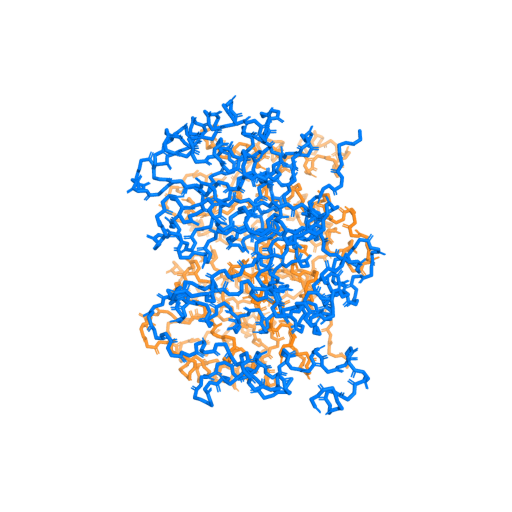-0.928 25.625 23.547 1 98 95 GLU A O 1
ATOM 748 N N . MET A 1 96 ? -0.925 23.406 23.578 1 97 96 MET A N 1
ATOM 749 C CA . MET A 1 96 ? 0.3 23.312 22.781 1 97 96 MET A CA 1
ATOM 750 C C . MET A 1 96 ? 0.083 23.875 21.391 1 97 96 MET A C 1
ATOM 752 O O . MET A 1 96 ? 0.936 24.594 20.859 1 97 96 MET A O 1
ATOM 756 N N . THR A 1 97 ? -1.031 23.578 20.781 1 98.31 97 THR A N 1
ATOM 757 C CA . THR A 1 97 ? -1.36 24.062 19.453 1 98.31 97 THR A CA 1
ATOM 758 C C . THR A 1 97 ? -1.429 25.578 19.422 1 98.31 97 THR A C 1
ATOM 760 O O . THR A 1 97 ? -0.845 26.219 18.547 1 98.31 97 THR A O 1
ATOM 763 N N . VAL A 1 98 ? -2.084 26.125 20.406 1 98.69 98 VAL A N 1
ATOM 764 C CA . VAL A 1 98 ? -2.209 27.578 20.5 1 98.69 98 VAL A CA 1
ATOM 765 C C . VAL A 1 98 ? -0.827 28.203 20.688 1 98.69 98 VAL A C 1
ATOM 767 O O . VAL A 1 98 ? -0.497 29.188 20.031 1 98.69 98 VAL A O 1
ATOM 770 N N . SER A 1 99 ? -0.032 27.625 21.547 1 98.19 99 SER A N 1
ATOM 771 C CA . SER A 1 99 ? 1.301 28.156 21.828 1 98.19 99 SER A CA 1
ATOM 772 C C . SER A 1 99 ? 2.201 28.062 20.609 1 98.19 99 SER A C 1
ATOM 774 O O . SER A 1 99 ? 2.957 29 20.312 1 98.19 99 SER A O 1
ATOM 776 N N . MET A 1 100 ? 2.115 27.016 19.844 1 97.12 100 MET A N 1
ATOM 777 C CA . MET A 1 100 ? 2.943 26.828 18.656 1 97.12 100 MET A CA 1
ATOM 778 C C . MET A 1 100 ? 2.539 27.812 17.562 1 97.12 100 MET A C 1
ATOM 780 O O . MET A 1 100 ? 3.389 28.297 16.812 1 97.12 100 MET A O 1
ATOM 784 N N . ALA A 1 101 ? 1.244 28.109 17.531 1 98.38 101 ALA A N 1
ATOM 785 C CA . ALA A 1 101 ? 0.78 29.125 16.594 1 98.38 101 ALA A CA 1
ATOM 786 C C . ALA A 1 101 ? 1.397 30.484 16.922 1 98.38 101 ALA A C 1
ATOM 788 O O . ALA A 1 101 ? 1.832 31.203 16.016 1 98.38 101 ALA A O 1
ATOM 789 N N . GLN A 1 102 ? 1.506 30.781 18.172 1 98.38 102 GLN A N 1
ATOM 790 C CA . GLN A 1 102 ? 2.014 32.062 18.641 1 98.38 102 GLN A CA 1
ATOM 791 C C . GLN A 1 102 ? 3.49 32.219 18.281 1 98.38 102 GLN A C 1
ATOM 793 O O . GLN A 1 102 ? 3.957 33.344 18.047 1 98.38 102 GLN A O 1
ATOM 798 N N . VAL A 1 103 ? 4.16 31.094 18.219 1 96.25 103 VAL A N 1
ATOM 799 C CA . VAL A 1 103 ? 5.598 31.234 18 1 96.25 103 VAL A CA 1
ATOM 800 C C . VAL A 1 103 ? 5.918 30.984 16.531 1 96.25 103 VAL A C 1
ATOM 802 O O . VAL A 1 103 ? 7.09 30.922 16.141 1 96.25 103 VAL A O 1
ATOM 805 N N . GLY A 1 104 ? 4.922 30.734 15.703 1 95.75 104 GLY A N 1
ATOM 806 C CA . GLY A 1 104 ? 5.223 30.875 14.289 1 95.75 104 GLY A CA 1
ATOM 807 C C . GLY A 1 104 ? 4.797 29.672 13.477 1 95.75 104 GLY A C 1
ATOM 808 O O . GLY A 1 104 ? 5.012 29.625 12.258 1 95.75 104 GLY A O 1
ATOM 809 N N . ALA A 1 105 ? 4.129 28.656 14 1 94.69 105 ALA A N 1
ATOM 810 C CA . ALA A 1 105 ? 3.621 27.531 13.211 1 94.69 105 ALA A CA 1
ATOM 811 C C . ALA A 1 105 ? 2.475 27.984 12.305 1 94.69 105 ALA A C 1
ATOM 813 O O . ALA A 1 105 ? 1.613 28.766 12.719 1 94.69 105 ALA A O 1
ATOM 814 N N . ASP A 1 106 ? 2.49 27.469 11.062 1 94.25 106 ASP A N 1
ATOM 815 C CA . ASP A 1 106 ? 1.433 27.812 10.109 1 94.25 106 ASP A CA 1
ATOM 816 C C . ASP A 1 106 ? 0.267 26.828 10.219 1 94.25 106 ASP A C 1
ATOM 818 O O . ASP A 1 106 ? -0.858 27.141 9.836 1 94.25 106 ASP A O 1
ATOM 822 N N . ALA A 1 107 ? 0.539 25.641 10.68 1 95.81 107 ALA A N 1
ATOM 823 C CA . ALA A 1 107 ? -0.452 24.594 10.906 1 95.81 107 ALA A CA 1
ATOM 824 C C . ALA A 1 107 ? 0.023 23.609 11.969 1 95.81 107 ALA A C 1
ATOM 826 O O . ALA A 1 107 ? 1.223 23.5 12.242 1 95.81 107 ALA A O 1
ATOM 827 N N . ALA A 1 108 ? -0.941 22.984 12.57 1 96.44 108 ALA A N 1
ATOM 828 C CA . ALA A 1 108 ? -0.633 21.953 13.57 1 96.44 108 ALA A CA 1
ATOM 829 C C . ALA A 1 108 ? -0.907 20.562 13.023 1 96.44 108 ALA A C 1
ATOM 831 O O . ALA A 1 108 ? -1.949 20.312 12.406 1 96.44 108 ALA A O 1
ATOM 832 N N . MET A 1 109 ? 0.044 19.703 13.133 1 95.38 109 MET A N 1
ATOM 833 C CA . MET A 1 109 ? -0.138 18.281 12.844 1 95.38 109 MET A CA 1
ATOM 834 C C . MET A 1 109 ? -0.343 17.5 14.133 1 95.38 109 MET A C 1
ATOM 836 O O . MET A 1 109 ? 0.563 17.406 14.961 1 95.38 109 MET A O 1
ATOM 840 N N . VAL A 1 110 ? -1.459 16.906 14.266 1 95.81 110 VAL A N 1
ATOM 841 C CA . VAL A 1 110 ? -1.839 16.312 15.547 1 95.81 110 VAL A CA 1
ATOM 842 C C . VAL A 1 110 ? -1.915 14.789 15.414 1 95.81 110 VAL A C 1
ATOM 844 O O . VAL A 1 110 ? -2.783 14.266 14.711 1 95.81 110 VAL A O 1
ATOM 847 N N . VAL A 1 111 ? -1.08 14.141 16.125 1 93.94 111 VAL A N 1
ATOM 848 C CA . VAL A 1 111 ? -1.029 12.688 16.109 1 93.94 111 VAL A CA 1
ATOM 849 C C . VAL A 1 111 ? -2.172 12.117 16.953 1 93.94 111 VAL A C 1
ATOM 851 O O . VAL A 1 111 ? -2.658 12.781 17.875 1 93.94 111 VAL A O 1
ATOM 854 N N . THR A 1 112 ? -2.613 10.945 16.578 1 92.56 112 THR A N 1
ATOM 855 C CA . THR A 1 112 ? -3.652 10.273 17.359 1 92.56 112 THR A CA 1
ATOM 856 C C . THR A 1 112 ? -3.191 10.031 18.781 1 92.56 112 THR A C 1
ATOM 858 O O . THR A 1 112 ? -2.104 9.5 19.016 1 92.56 112 THR A O 1
ATOM 861 N N . PRO A 1 113 ? -3.973 10.469 19.719 1 88.62 113 PRO A N 1
ATOM 862 C CA . PRO A 1 113 ? -3.625 10.109 21.094 1 88.62 113 PRO A CA 1
ATOM 863 C C . PRO A 1 113 ? -3.717 8.609 21.359 1 88.62 113 PRO A C 1
ATOM 865 O O . PRO A 1 113 ? -4.578 7.934 20.797 1 88.62 113 PRO A O 1
ATOM 868 N N . CYS A 1 114 ? -2.752 8.016 22.125 1 76.88 114 CYS A N 1
ATOM 869 C CA . CYS A 1 114 ? -2.77 6.562 22.25 1 76.88 114 CYS A CA 1
ATOM 870 C C . CYS A 1 114 ? -2.475 6.141 23.688 1 76.88 114 CYS A C 1
ATOM 872 O O . CYS A 1 114 ? -2.082 5 23.938 1 76.88 114 CYS A O 1
ATOM 874 N N . TYR A 1 115 ? -2.639 6.969 24.578 1 73.25 115 TYR A N 1
ATOM 875 C CA . TYR A 1 115 ? -2.361 6.578 25.953 1 73.25 115 TYR A CA 1
ATOM 876 C C . TYR A 1 115 ? -3.35 5.52 26.438 1 73.25 115 TYR A C 1
ATOM 878 O O . TYR A 1 115 ? -2.963 4.555 27.094 1 73.25 115 TYR A O 1
ATOM 886 N N . TYR A 1 116 ? -4.527 5.645 26.031 1 70.06 116 TYR A N 1
ATOM 887 C CA . TYR A 1 116 ? -5.535 4.645 26.375 1 70.06 116 TYR A CA 1
ATOM 888 C C . TYR A 1 116 ? -6.016 3.914 25.125 1 70.06 116 TYR A C 1
ATOM 890 O O . TYR A 1 116 ? -7.137 4.129 24.656 1 70.06 116 TYR A O 1
ATOM 898 N N . HIS A 1 117 ? -5.254 3.08 24.609 1 70.88 117 HIS A N 1
ATOM 899 C CA . HIS A 1 117 ? -5.453 2.42 23.328 1 70.88 117 HIS A CA 1
ATOM 900 C C . HIS A 1 117 ? -6.844 1.801 23.234 1 70.88 117 HIS A C 1
ATOM 902 O O . HIS A 1 117 ? -7.551 2 22.25 1 70.88 117 HIS A O 1
ATOM 908 N N . GLY A 1 118 ? -7.258 1.162 24.172 1 72.69 118 GLY A N 1
ATOM 909 C CA . GLY A 1 118 ? -8.508 0.418 24.156 1 72.69 118 GLY A CA 1
ATOM 910 C C . GLY A 1 118 ? -9.734 1.312 24.141 1 72.69 118 GLY A C 1
ATOM 911 O O . GLY A 1 118 ? -10.812 0.879 23.734 1 72.69 118 GLY A O 1
ATOM 912 N N . ARG A 1 119 ? -9.539 2.535 24.422 1 73.19 119 ARG A N 1
ATOM 913 C CA . ARG A 1 119 ? -10.703 3.408 24.531 1 73.19 119 ARG A CA 1
ATOM 914 C C . ARG A 1 119 ? -10.742 4.41 23.375 1 73.19 119 ARG A C 1
ATOM 916 O O . ARG A 1 119 ? -11.664 5.227 23.297 1 73.19 119 ARG A O 1
ATOM 923 N N . MET A 1 120 ? -9.883 4.301 22.547 1 85.88 120 MET A N 1
ATOM 924 C CA . MET A 1 120 ? -9.828 5.277 21.469 1 85.88 120 MET A CA 1
ATOM 925 C C . MET A 1 120 ? -10.617 4.801 20.25 1 85.88 120 MET A C 1
ATOM 927 O O . MET A 1 120 ? -10.047 4.27 19.297 1 85.88 120 MET A O 1
ATOM 931 N N . ASN A 1 121 ? -11.898 4.984 20.359 1 90.56 121 ASN A N 1
ATOM 932 C CA . ASN A 1 121 ? -12.781 4.684 19.25 1 90.56 121 ASN A CA 1
ATOM 933 C C . ASN A 1 121 ? -13.055 5.926 18.391 1 90.56 121 ASN A C 1
ATOM 935 O O . ASN A 1 121 ? -12.547 7.008 18.703 1 90.56 121 ASN A O 1
ATOM 939 N N . SER A 1 122 ? -13.836 5.742 17.359 1 94.94 122 SER A N 1
ATOM 940 C CA . SER A 1 122 ? -14.086 6.82 16.422 1 94.94 122 SER A CA 1
ATOM 941 C C . SER A 1 122 ? -14.695 8.039 17.109 1 94.94 122 SER A C 1
ATOM 943 O O . SER A 1 122 ? -14.273 9.172 16.875 1 94.94 122 SER A O 1
ATOM 945 N N . ALA A 1 123 ? -15.633 7.773 17.984 1 95.56 123 ALA A N 1
ATOM 946 C CA . ALA A 1 123 ? -16.312 8.867 18.672 1 95.56 123 ALA A CA 1
ATOM 947 C C . ALA A 1 123 ? -15.328 9.672 19.516 1 95.56 123 ALA A C 1
ATOM 949 O O . ALA A 1 123 ? -15.359 10.906 19.516 1 95.56 123 ALA A O 1
ATOM 950 N N . ALA A 1 124 ? -14.516 9.008 20.266 1 94.5 124 ALA A N 1
ATOM 951 C CA . ALA A 1 124 ? -13.523 9.664 21.109 1 94.5 124 ALA A CA 1
ATOM 952 C C . ALA A 1 124 ? -12.531 10.469 20.281 1 94.5 124 ALA A C 1
ATOM 954 O O . ALA A 1 124 ? -12.18 11.594 20.641 1 94.5 124 ALA A O 1
ATOM 955 N N . LEU A 1 125 ? -12.109 9.922 19.203 1 96.38 125 LEU A N 1
ATOM 956 C CA . LEU A 1 125 ? -11.141 10.594 18.344 1 96.38 125 LEU A CA 1
ATOM 957 C C . LEU A 1 125 ? -11.766 11.797 17.656 1 96.38 125 LEU A C 1
ATOM 959 O O . LEU A 1 125 ? -11.125 12.852 17.531 1 96.38 125 LEU A O 1
ATOM 963 N N . ILE A 1 126 ? -13.008 11.633 17.234 1 98 126 ILE A N 1
ATOM 964 C CA . ILE A 1 126 ? -13.719 12.75 16.625 1 98 126 ILE A CA 1
ATOM 965 C C . ILE A 1 126 ? -13.852 13.891 17.625 1 98 126 ILE A C 1
ATOM 967 O O . ILE A 1 126 ? -13.617 15.055 17.297 1 98 126 ILE A O 1
ATOM 971 N N . HIS A 1 127 ? -14.195 13.516 18.844 1 97.38 127 HIS A N 1
ATOM 972 C CA . HIS A 1 127 ? -14.312 14.523 19.891 1 97.38 127 HIS A CA 1
ATOM 973 C C . HIS A 1 127 ? -12.984 15.234 20.125 1 97.38 127 HIS A C 1
ATOM 975 O O . HIS A 1 127 ? -12.938 16.469 20.188 1 97.38 127 HIS A O 1
ATOM 981 N N . HIS A 1 128 ? -11.922 14.531 20.25 1 97 128 HIS A N 1
ATOM 982 C CA . HIS A 1 128 ? -10.586 15.062 20.469 1 97 128 HIS A CA 1
ATOM 983 C C . HIS A 1 128 ? -10.188 16.047 19.375 1 97 128 HIS A C 1
ATOM 985 O O . HIS A 1 128 ? -9.875 17.203 19.656 1 97 128 HIS A O 1
ATOM 991 N N . TYR A 1 129 ? -10.25 15.625 18.141 1 98.25 129 TYR A N 1
ATOM 992 C CA . TYR A 1 129 ? -9.797 16.438 17.016 1 98.25 129 TYR A CA 1
ATOM 993 C C . TYR A 1 129 ? -10.703 17.641 16.812 1 98.25 129 TYR A C 1
ATOM 995 O O . TYR A 1 129 ? -10.234 18.734 16.438 1 98.25 129 TYR A O 1
ATOM 1003 N N . THR A 1 130 ? -11.984 17.406 17.047 1 98.75 130 THR A N 1
ATOM 1004 C CA . THR A 1 130 ? -12.914 18.516 16.922 1 98.75 130 THR A CA 1
ATOM 1005 C C . THR A 1 130 ? -12.594 19.625 17.938 1 98.75 130 THR A C 1
ATOM 1007 O O . THR A 1 130 ? -12.539 20.797 17.578 1 98.75 130 THR A O 1
ATOM 1010 N N . LYS A 1 131 ? -12.406 19.234 19.141 1 98.69 131 LYS A N 1
ATOM 1011 C CA . LYS A 1 131 ? -12.086 20.203 20.188 1 98.69 131 LYS A CA 1
ATOM 1012 C C . LYS A 1 131 ? -10.797 20.953 19.859 1 98.69 131 LYS A C 1
ATOM 1014 O O . LYS A 1 131 ? -10.719 22.172 20 1 98.69 131 LYS A O 1
ATOM 1019 N N . VAL A 1 132 ? -9.781 20.234 19.406 1 98.69 132 VAL A N 1
ATOM 1020 C CA . VAL A 1 132 ? -8.508 20.859 19.031 1 98.69 132 VAL A CA 1
ATOM 1021 C C . VAL A 1 132 ? -8.727 21.844 17.891 1 98.69 132 VAL A C 1
ATOM 1023 O O . VAL A 1 132 ? -8.266 22.984 17.953 1 98.69 132 VAL A O 1
ATOM 1026 N N . ALA A 1 133 ? -9.477 21.453 16.906 1 98.81 133 ALA A N 1
ATOM 1027 C CA . ALA A 1 133 ? -9.695 22.266 15.719 1 98.81 133 ALA A CA 1
ATOM 1028 C C . ALA A 1 133 ? -10.547 23.5 16.047 1 98.81 133 ALA A C 1
ATOM 1030 O O . ALA A 1 133 ? -10.328 24.578 15.5 1 98.81 133 ALA A O 1
ATOM 1031 N N . ASP A 1 134 ? -11.5 23.328 16.953 1 98.75 134 ASP A N 1
ATOM 1032 C CA . ASP A 1 134 ? -12.367 24.422 17.359 1 98.75 134 ASP A CA 1
ATOM 1033 C C . ASP A 1 134 ? -11.562 25.547 18 1 98.75 134 ASP A C 1
ATOM 1035 O O . ASP A 1 134 ? -11.883 26.719 17.812 1 98.75 134 ASP A O 1
ATOM 1039 N N . LEU A 1 135 ? -10.602 25.172 18.703 1 98.75 135 LEU A N 1
ATOM 1040 C CA . LEU A 1 135 ? -9.914 26.141 19.547 1 98.75 135 LEU A CA 1
ATOM 1041 C C . LEU A 1 135 ? -8.578 26.547 18.938 1 98.75 135 LEU A C 1
ATOM 1043 O O . LEU A 1 135 ? -7.914 27.453 19.422 1 98.75 135 LEU A O 1
ATOM 1047 N N . SER A 1 136 ? -8.195 25.938 17.859 1 98.69 136 SER A N 1
ATOM 1048 C CA . SER A 1 136 ? -6.926 26.25 17.203 1 98.69 136 SER A CA 1
ATOM 1049 C C . SER A 1 136 ? -7.035 27.5 16.359 1 98.69 136 SER A C 1
ATOM 1051 O O . SER A 1 136 ? -7.984 27.641 15.578 1 98.69 136 SER A O 1
ATOM 1053 N N . PRO A 1 137 ? -6.082 28.406 16.469 1 98.62 137 PRO A N 1
ATOM 1054 C CA . PRO A 1 137 ? -6.078 29.578 15.602 1 98.62 137 PRO A CA 1
ATOM 1055 C C . PRO A 1 137 ? -5.484 29.297 14.227 1 98.62 137 PRO A C 1
ATOM 1057 O O . PRO A 1 137 ? -5.512 30.156 13.344 1 98.62 137 PRO A O 1
ATOM 1060 N N . ILE A 1 138 ? -4.883 28.125 13.992 1 97.81 138 ILE A N 1
ATOM 1061 C CA . ILE A 1 138 ? -4.285 27.719 12.727 1 97.81 138 ILE A CA 1
ATOM 1062 C C . ILE A 1 138 ? -4.898 26.406 12.266 1 97.81 138 ILE A C 1
ATOM 1064 O O . ILE A 1 138 ? -5.477 25.672 13.062 1 97.81 138 ILE A O 1
ATOM 1068 N N . PRO A 1 139 ? -4.793 26.062 10.969 1 97.62 139 PRO A N 1
ATOM 1069 C CA . PRO A 1 139 ? -5.348 24.797 10.461 1 97.62 139 PRO A CA 1
ATOM 1070 C C . PRO A 1 139 ? -4.734 23.578 11.117 1 97.62 139 PRO A C 1
ATOM 1072 O O . PRO A 1 139 ? -3.566 23.594 11.523 1 97.62 139 PRO A O 1
ATOM 1075 N N . VAL A 1 140 ? -5.559 22.531 11.148 1 97.88 140 VAL A N 1
ATOM 1076 C CA . VAL A 1 140 ? -5.145 21.281 11.773 1 97.88 140 VAL A CA 1
ATOM 1077 C C . VAL A 1 140 ? -5.051 20.172 10.719 1 97.88 140 VAL A C 1
ATOM 1079 O O . VAL A 1 140 ? -5.945 20.031 9.883 1 97.88 140 VAL A O 1
ATOM 1082 N N . VAL A 1 141 ? -3.949 19.453 10.758 1 96.81 141 VAL A N 1
ATOM 1083 C CA . VAL A 1 141 ? -3.742 18.266 9.93 1 96.81 141 VAL A CA 1
ATOM 1084 C C . VAL A 1 141 ? -3.74 17.016 10.812 1 96.81 141 VAL A C 1
ATOM 1086 O O . VAL A 1 141 ? -2.988 16.938 11.789 1 96.81 141 VAL A O 1
ATOM 1089 N N . LEU A 1 142 ? -4.57 16.078 10.492 1 97.44 142 LEU A N 1
ATOM 1090 C CA . LEU A 1 142 ? -4.59 14.797 11.203 1 97.44 142 LEU A CA 1
ATOM 1091 C C . LEU A 1 142 ? -3.338 13.984 10.906 1 97.44 142 LEU A C 1
ATOM 1093 O O . LEU A 1 142 ? -2.814 14.031 9.789 1 97.44 142 LEU A O 1
ATOM 1097 N N . TYR A 1 143 ? -2.898 13.297 11.914 1 95.69 143 TYR A N 1
ATOM 1098 C CA . TYR A 1 143 ? -1.71 12.469 11.734 1 95.69 143 TYR A CA 1
ATOM 1099 C C . TYR A 1 143 ? -1.95 11.047 12.227 1 95.69 143 TYR A C 1
ATOM 1101 O O . TYR A 1 143 ? -2.051 10.812 13.438 1 95.69 143 TYR A O 1
ATOM 1109 N N . SER A 1 144 ? -2.041 10.117 11.258 1 95.06 144 SER A N 1
ATOM 1110 C CA . SER A 1 144 ? -2.168 8.695 11.555 1 95.06 144 SER A CA 1
ATOM 1111 C C . SER A 1 144 ? -0.84 7.969 11.359 1 95.06 144 SER A C 1
ATOM 1113 O O . SER A 1 144 ? -0.331 7.879 10.242 1 95.06 144 SER A O 1
ATOM 1115 N N . VAL A 1 145 ? -0.279 7.441 12.461 1 92.75 145 VAL A N 1
ATOM 1116 C CA . VAL A 1 145 ? 0.987 6.715 12.43 1 92.75 145 VAL A CA 1
ATOM 1117 C C . VAL A 1 145 ? 0.9 5.48 13.32 1 92.75 145 VAL A C 1
ATOM 1119 O O . VAL A 1 145 ? 1.52 5.434 14.383 1 92.75 145 VAL A O 1
ATOM 1122 N N . PRO A 1 146 ? 0.333 4.422 12.844 1 91.56 146 PRO A N 1
ATOM 1123 C CA . PRO A 1 146 ? 0.106 3.24 13.672 1 91.56 146 PRO A CA 1
ATOM 1124 C C . PRO A 1 146 ? 1.405 2.598 14.156 1 91.56 146 PRO A C 1
ATOM 1126 O O . PRO A 1 146 ? 1.435 1.973 15.219 1 91.56 146 PRO A O 1
ATOM 1129 N N . ALA A 1 147 ? 2.426 2.713 13.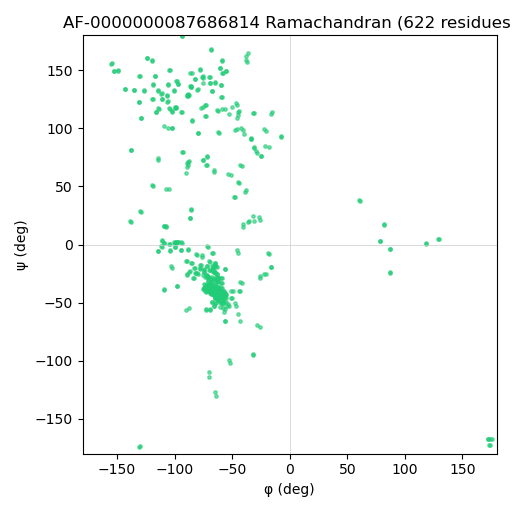438 1 86.31 147 ALA A N 1
ATOM 1130 C CA . ALA A 1 147 ? 3.703 2.143 13.859 1 86.31 147 ALA A CA 1
ATOM 1131 C C . ALA A 1 147 ? 4.145 2.721 15.203 1 86.31 147 ALA A C 1
ATOM 1133 O O . ALA A 1 147 ? 4.801 2.039 15.992 1 86.31 147 ALA A O 1
ATOM 1134 N N . ASN A 1 148 ? 3.705 3.975 15.445 1 82.06 148 ASN A N 1
ATOM 1135 C CA . ASN A 1 148 ? 4.098 4.652 16.672 1 82.06 148 ASN A CA 1
ATOM 1136 C C . ASN A 1 148 ? 3.01 4.555 17.734 1 82.06 148 ASN A C 1
ATOM 1138 O O . ASN A 1 148 ? 3.311 4.422 18.922 1 82.06 148 ASN A O 1
ATOM 1142 N N . THR A 1 149 ? 1.766 4.605 17.281 1 86.88 149 THR A N 1
ATOM 1143 C CA . THR A 1 149 ? 0.678 4.738 18.234 1 86.88 149 THR A CA 1
ATOM 1144 C C . THR A 1 149 ? -0.019 3.4 18.453 1 86.88 149 THR A C 1
ATOM 1146 O O . THR A 1 149 ? -0.749 3.229 19.438 1 86.88 149 THR A O 1
ATOM 1149 N N . GLY A 1 150 ? 0.205 2.484 17.438 1 86.69 150 GLY A N 1
ATOM 1150 C CA . GLY A 1 150 ? -0.5 1.214 17.5 1 86.69 150 GLY A CA 1
ATOM 1151 C C . GLY A 1 150 ? -1.945 1.312 17.047 1 86.69 150 GLY A C 1
ATOM 1152 O O . GLY A 1 150 ? -2.699 0.34 17.141 1 86.69 150 GLY A O 1
ATOM 1153 N N . LEU A 1 151 ? -2.334 2.463 16.625 1 87.69 151 LEU A N 1
ATOM 1154 C CA . LEU A 1 151 ? -3.725 2.689 16.234 1 87.69 151 LEU A CA 1
ATOM 1155 C C . LEU A 1 151 ? -3.811 3.463 14.93 1 87.69 151 LEU A C 1
ATOM 1157 O O . LEU A 1 151 ? -3.121 4.469 14.75 1 87.69 151 LEU A O 1
ATOM 1161 N N . ASP A 1 152 ? -4.695 2.93 14.008 1 91.38 152 ASP A N 1
ATOM 1162 C CA . ASP A 1 152 ? -5.066 3.719 12.844 1 91.38 152 ASP A CA 1
ATOM 1163 C C . ASP A 1 152 ? -6.23 4.656 13.164 1 91.38 152 ASP A C 1
ATOM 1165 O O . ASP A 1 152 ? -7.164 4.277 13.867 1 91.38 152 ASP A O 1
ATOM 1169 N N . LEU A 1 153 ? -6.129 5.914 12.719 1 96.38 153 LEU A N 1
ATOM 1170 C CA . LEU A 1 153 ? -7.324 6.746 12.727 1 96.38 153 LEU A CA 1
ATOM 1171 C C . LEU A 1 153 ? -8.398 6.168 11.812 1 96.38 153 LEU A C 1
ATOM 1173 O O . LEU A 1 153 ? -8.195 6.059 10.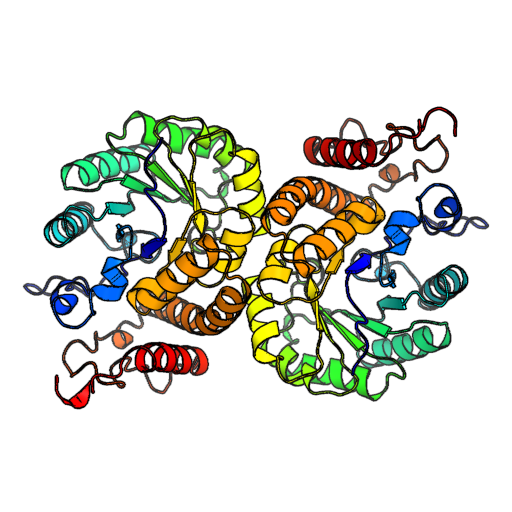602 1 96.38 153 LEU A O 1
ATOM 1177 N N . PRO A 1 154 ? -9.508 5.754 12.406 1 96.56 154 PRO A N 1
ATOM 1178 C CA . PRO A 1 154 ? -10.516 5.086 11.578 1 96.56 154 PRO A CA 1
ATOM 1179 C C . PRO A 1 154 ? -11 5.953 10.422 1 96.56 154 PRO A C 1
ATOM 1181 O O . PRO A 1 154 ? -11.148 7.168 10.578 1 96.56 154 PRO A O 1
ATOM 1184 N N . VAL A 1 155 ? -11.344 5.309 9.281 1 97.31 155 VAL A N 1
ATOM 1185 C CA . VAL A 1 155 ? -11.734 6.02 8.07 1 97.31 155 VAL A CA 1
ATOM 1186 C C . VAL A 1 155 ? -13 6.824 8.32 1 97.31 155 VAL A C 1
ATOM 1188 O O . VAL A 1 155 ? -13.133 7.957 7.855 1 97.31 155 VAL A O 1
ATOM 1191 N N . ASP A 1 156 ? -13.953 6.242 9.039 1 96.5 156 ASP A N 1
ATOM 1192 C CA . ASP A 1 156 ? -15.203 6.953 9.305 1 96.5 156 ASP A CA 1
ATOM 1193 C C . ASP A 1 156 ? -14.945 8.211 10.141 1 96.5 156 ASP A C 1
ATOM 1195 O O . ASP A 1 156 ? -15.602 9.234 9.945 1 96.5 156 ASP A O 1
ATOM 1199 N N . ALA A 1 157 ? -14.047 8.156 11.055 1 98.19 157 ALA A N 1
ATOM 1200 C CA . ALA A 1 157 ? -13.648 9.336 11.812 1 98.19 157 ALA A CA 1
ATOM 1201 C C . ALA A 1 157 ? -13.023 10.391 10.906 1 98.19 157 ALA A C 1
ATOM 1203 O O . ALA A 1 157 ? -13.336 11.578 11.008 1 98.19 157 ALA A O 1
ATOM 1204 N N . VAL A 1 158 ? -12.156 9.977 10 1 98.69 158 VAL A N 1
ATOM 1205 C CA . VAL A 1 158 ? -11.5 10.891 9.078 1 98.69 158 VAL A CA 1
ATOM 1206 C C . VAL A 1 158 ? -12.547 11.609 8.227 1 98.69 158 VAL A C 1
ATOM 1208 O O . VAL A 1 158 ? -12.484 12.828 8.047 1 98.69 158 VAL A O 1
ATOM 1211 N N . VAL A 1 159 ? -13.5 10.844 7.742 1 98.38 159 VAL A N 1
ATOM 1212 C CA . VAL A 1 159 ? -14.539 11.398 6.883 1 98.38 159 VAL A CA 1
ATOM 1213 C C . VAL A 1 159 ? -15.352 12.438 7.652 1 98.38 159 VAL A C 1
ATOM 1215 O O . VAL A 1 159 ? -15.641 13.516 7.137 1 98.38 159 VAL A O 1
ATOM 1218 N N . THR A 1 160 ? -15.68 12.109 8.875 1 98.62 160 THR A N 1
ATOM 1219 C CA . THR A 1 160 ? -16.422 13.047 9.719 1 98.62 160 THR A CA 1
ATOM 1220 C C . THR A 1 160 ? -15.602 14.312 9.969 1 98.62 160 THR A C 1
ATOM 1222 O O . THR A 1 160 ? -16.094 15.43 9.812 1 98.62 160 THR A O 1
ATOM 1225 N N . LEU A 1 161 ? -14.367 14.164 10.281 1 98.81 161 LEU A N 1
ATOM 1226 C CA . LEU A 1 161 ? -13.484 15.266 10.648 1 98.81 161 LEU A CA 1
ATOM 1227 C C . LEU A 1 161 ? -13.172 16.125 9.43 1 98.81 161 LEU A C 1
ATOM 1229 O O . LEU A 1 161 ? -12.922 17.328 9.57 1 98.81 161 LEU A O 1
ATOM 1233 N N . SER A 1 162 ? -13.195 15.562 8.273 1 98.44 162 SER A N 1
ATOM 1234 C CA . SER A 1 162 ? -12.883 16.281 7.051 1 98.44 162 SER A CA 1
ATOM 1235 C C . SER A 1 162 ? -13.914 17.375 6.777 1 98.44 162 SER A C 1
ATOM 1237 O O . SER A 1 162 ? -13.664 18.281 5.98 1 98.44 162 SER A O 1
ATOM 1239 N N . LYS A 1 163 ? -15.023 17.344 7.406 1 98.31 163 LYS A N 1
ATOM 1240 C CA . LYS A 1 163 ? -16.094 18.344 7.23 1 98.31 163 LYS A CA 1
ATOM 1241 C C . LYS A 1 163 ? -15.836 19.578 8.078 1 98.31 163 LYS A C 1
ATOM 1243 O O . LYS A 1 163 ? -16.469 20.609 7.887 1 98.31 163 LYS A O 1
ATOM 1248 N N . HIS A 1 164 ? -15.039 19.484 9.078 1 98.44 164 HIS A N 1
ATOM 1249 C CA . HIS A 1 164 ? -14.711 20.625 9.93 1 98.44 164 HIS A CA 1
ATOM 1250 C C . HIS A 1 164 ? -13.898 21.672 9.172 1 98.44 164 HIS A C 1
ATOM 1252 O O . HIS A 1 164 ? -12.898 21.344 8.539 1 98.44 164 HIS A O 1
ATOM 1258 N N . PRO A 1 165 ? -14.172 22.875 9.195 1 97.31 165 PRO A N 1
ATOM 1259 C CA . PRO A 1 165 ? -13.539 23.891 8.367 1 97.31 165 PRO A CA 1
ATOM 1260 C C . PRO A 1 165 ? -12.07 24.109 8.719 1 97.31 165 PRO A C 1
ATOM 1262 O O . PRO A 1 165 ? -11.289 24.562 7.875 1 97.31 165 PRO A O 1
ATOM 1265 N N . ASN A 1 166 ? -11.719 23.75 9.945 1 98.25 166 ASN A N 1
ATOM 1266 C CA . ASN A 1 166 ? -10.344 24 10.367 1 98.25 166 ASN A CA 1
ATOM 1267 C C . ASN A 1 166 ? -9.484 22.75 10.266 1 98.25 166 ASN A C 1
ATOM 1269 O O . ASN A 1 166 ? -8.312 22.766 10.633 1 98.25 166 ASN A O 1
ATOM 1273 N N . ILE A 1 167 ? -10.008 21.672 9.891 1 98.31 167 ILE A N 1
ATOM 1274 C CA . ILE A 1 167 ? -9.242 20.453 9.609 1 98.31 167 ILE A CA 1
ATOM 1275 C C . ILE A 1 167 ? -9.031 20.328 8.102 1 98.31 167 ILE A C 1
ATOM 1277 O O . ILE A 1 167 ? -9.984 20.078 7.355 1 98.31 167 ILE A O 1
ATOM 1281 N N . VAL A 1 168 ? -7.781 20.344 7.73 1 97.06 168 VAL A N 1
ATOM 1282 C CA . VAL A 1 168 ? -7.555 20.625 6.316 1 97.06 168 VAL A CA 1
ATOM 1283 C C . VAL A 1 168 ? -6.953 19.406 5.633 1 97.06 168 VAL A C 1
ATOM 1285 O O . VAL A 1 168 ? -6.75 19.406 4.414 1 97.06 168 VAL A O 1
ATOM 1288 N N . GLY A 1 169 ? -6.633 18.359 6.406 1 96.88 169 GLY A N 1
ATOM 1289 C CA . GLY A 1 169 ? -6.062 17.188 5.762 1 96.88 169 GLY A CA 1
ATOM 1290 C C . GLY A 1 169 ? -5.602 16.141 6.75 1 96.88 169 GLY A C 1
ATOM 1291 O O . GLY A 1 169 ? -5.871 16.234 7.949 1 96.88 169 GLY A O 1
ATOM 1292 N N . ILE A 1 170 ? -4.926 15.117 6.184 1 97.31 170 ILE A N 1
ATOM 1293 C CA . ILE A 1 170 ? -4.375 14.023 6.977 1 97.31 170 ILE A CA 1
ATOM 1294 C C . ILE A 1 170 ? -3.039 13.586 6.387 1 97.31 170 ILE A C 1
ATOM 1296 O O . ILE A 1 170 ? -2.879 13.531 5.168 1 97.31 170 ILE A O 1
ATOM 1300 N N . LYS A 1 171 ? -2.109 13.422 7.246 1 95.31 171 LYS A N 1
ATOM 1301 C CA . LYS A 1 171 ? -0.923 12.633 6.93 1 95.31 171 LYS A CA 1
ATOM 1302 C C . LYS A 1 171 ? -1.09 11.188 7.387 1 95.31 171 LYS A C 1
ATOM 1304 O O . LYS A 1 171 ? -1.213 10.922 8.586 1 95.31 171 LYS A O 1
ATOM 1309 N N . ASP A 1 172 ? -1.138 10.273 6.441 1 96 172 ASP A N 1
ATOM 1310 C CA . ASP A 1 172 ? -1.254 8.852 6.762 1 96 172 ASP A CA 1
ATOM 1311 C C . ASP A 1 172 ? 0.078 8.133 6.559 1 96 172 ASP A C 1
ATOM 1313 O O . ASP A 1 172 ? 0.578 8.047 5.438 1 96 172 ASP A O 1
ATOM 1317 N N . SER A 1 173 ? 0.639 7.578 7.645 1 93.75 173 SER A N 1
ATOM 1318 C CA . SER A 1 173 ? 1.958 6.957 7.609 1 93.75 173 SER A CA 1
ATOM 1319 C C . SER A 1 173 ? 1.858 5.441 7.738 1 93.75 173 SER A C 1
ATOM 1321 O O . SER A 1 173 ? 2.855 4.77 8.016 1 93.75 173 SER A O 1
ATOM 1323 N N . GLY A 1 174 ? 0.739 4.93 7.547 1 93.62 174 GLY A N 1
ATOM 1324 C CA . GLY A 1 174 ? 0.534 3.502 7.742 1 93.62 174 GLY A CA 1
ATOM 1325 C C . GLY A 1 174 ? 1.011 2.662 6.574 1 93.62 174 GLY A C 1
ATOM 1326 O O . GLY A 1 174 ? 1.251 1.463 6.719 1 93.62 174 GLY A O 1
ATOM 1327 N N . GLY A 1 175 ? 1.048 3.275 5.402 1 95 175 GLY A N 1
ATOM 1328 C CA . GLY A 1 175 ? 1.523 2.564 4.227 1 95 175 GLY A CA 1
ATOM 1329 C C . GLY A 1 175 ? 0.43 1.791 3.514 1 95 175 GLY A C 1
ATOM 1330 O O . GLY A 1 175 ? 0.68 1.154 2.488 1 95 175 GLY A O 1
ATOM 1331 N N . ASP A 1 176 ? -0.742 1.725 3.971 1 96.69 176 ASP A N 1
ATOM 1332 C CA . ASP A 1 176 ? -1.892 1.091 3.33 1 96.69 176 ASP A CA 1
ATOM 1333 C C . ASP A 1 176 ? -2.486 1.995 2.254 1 96.69 176 ASP A C 1
ATOM 1335 O O . ASP A 1 176 ? -3.385 2.793 2.531 1 96.69 176 ASP A O 1
ATOM 1339 N N . VAL A 1 177 ? -2.084 1.774 1.033 1 97.94 177 VAL A N 1
ATOM 1340 C CA . VAL A 1 177 ? -2.467 2.668 -0.055 1 97.94 177 VAL A CA 1
ATOM 1341 C C . VAL A 1 177 ? -3.947 2.486 -0.377 1 97.94 177 VAL A C 1
ATOM 1343 O O . VAL A 1 177 ? -4.602 3.414 -0.856 1 97.94 177 VAL A O 1
ATOM 1346 N N . THR A 1 178 ? -4.523 1.26 -0.127 1 97.5 178 THR A N 1
ATOM 1347 C CA . THR A 1 178 ? -5.961 1.055 -0.275 1 97.5 178 THR A CA 1
ATOM 1348 C C . THR A 1 178 ? -6.738 2.012 0.623 1 97.5 178 THR A C 1
ATOM 1350 O O . THR A 1 178 ? -7.695 2.648 0.177 1 97.5 178 THR A O 1
ATOM 1353 N N . ARG A 1 179 ? -6.301 2.094 1.795 1 97.19 179 ARG A N 1
ATOM 1354 C CA . ARG A 1 179 ? -6.91 3.004 2.762 1 97.19 179 ARG A CA 1
ATOM 1355 C C . ARG A 1 179 ? -6.77 4.453 2.309 1 97.19 179 ARG A C 1
ATOM 1357 O O . ARG A 1 179 ? -7.727 5.227 2.383 1 97.19 179 ARG A O 1
ATOM 1364 N N . ILE A 1 180 ? -5.625 4.832 1.85 1 98.19 180 ILE A N 1
ATOM 1365 C CA . ILE A 1 180 ? -5.395 6.184 1.349 1 98.19 180 ILE A CA 1
ATOM 1366 C C . ILE A 1 180 ? -6.371 6.488 0.214 1 98.19 180 ILE A C 1
ATOM 1368 O O . ILE A 1 180 ? -7.008 7.543 0.201 1 98.19 180 ILE A O 1
ATOM 1372 N N . GLY A 1 181 ? -6.508 5.539 -0.7 1 98.31 181 GLY A N 1
ATOM 1373 C CA . GLY A 1 181 ? -7.445 5.723 -1.793 1 98.31 181 GLY A CA 1
ATOM 1374 C C . GLY A 1 181 ? -8.883 5.875 -1.326 1 98.31 181 GLY A C 1
ATOM 1375 O O . GLY A 1 181 ? -9.641 6.676 -1.882 1 98.31 181 GLY A O 1
ATOM 1376 N N . LEU A 1 182 ? -9.242 5.102 -0.333 1 98 182 LEU A N 1
ATOM 1377 C CA . LEU A 1 182 ? -10.594 5.184 0.205 1 98 182 LEU A CA 1
ATOM 1378 C C . LEU A 1 182 ? -10.844 6.551 0.834 1 98 182 LEU A C 1
ATOM 1380 O O . LEU A 1 182 ? -11.898 7.148 0.626 1 98 182 LEU A O 1
ATOM 1384 N N . ILE A 1 183 ? -9.906 7.062 1.598 1 98.44 183 ILE A N 1
ATOM 1385 C CA . ILE A 1 183 ? -10.039 8.367 2.232 1 98.44 183 ILE A CA 1
ATOM 1386 C C . ILE A 1 183 ? -10.172 9.453 1.163 1 98.44 183 ILE A C 1
ATOM 1388 O O . ILE A 1 183 ? -11.039 10.32 1.26 1 98.44 183 ILE A O 1
ATOM 1392 N N . VAL A 1 184 ? -9.305 9.375 0.151 1 97.94 184 VAL A N 1
ATOM 1393 C CA . VAL A 1 184 ? 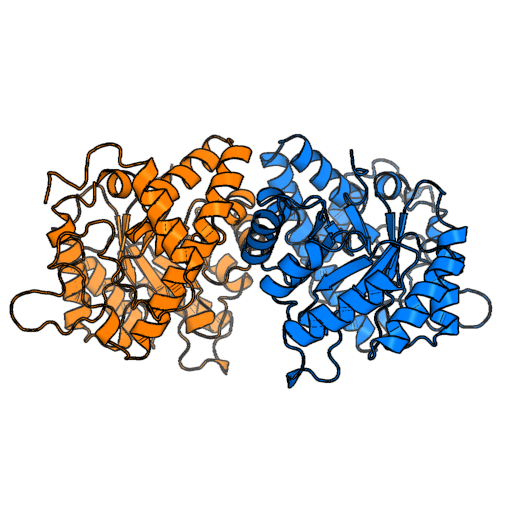-9.375 10.344 -0.941 1 97.94 184 VAL A CA 1
ATOM 1394 C C . VAL A 1 184 ? -10.773 10.336 -1.55 1 97.94 184 VAL A C 1
ATOM 1396 O O . VAL A 1 184 ? -11.383 11.391 -1.756 1 97.94 184 VAL A O 1
ATOM 1399 N N . HIS A 1 185 ? -11.289 9.172 -1.787 1 97.62 185 HIS A N 1
ATOM 1400 C CA . HIS A 1 185 ? -12.594 9.008 -2.424 1 97.62 185 HIS A CA 1
ATOM 1401 C C . HIS A 1 185 ? -13.711 9.57 -1.552 1 97.62 185 HIS A C 1
ATOM 1403 O O . HIS A 1 185 ? -14.57 10.312 -2.037 1 97.62 185 HIS A O 1
ATOM 1409 N N . LYS A 1 186 ? -13.672 9.273 -0.294 1 97.38 186 LYS A N 1
ATOM 1410 C CA . LYS A 1 186 ? -14.773 9.609 0.611 1 97.38 186 LYS A CA 1
ATOM 1411 C C . LYS A 1 186 ? -14.734 11.078 1.002 1 97.38 186 LYS A C 1
ATOM 1413 O O . LYS A 1 186 ? -15.734 11.633 1.464 1 97.38 186 LYS A O 1
ATOM 1418 N N . THR A 1 187 ? -13.633 11.719 0.878 1 97.75 187 THR A N 1
ATOM 1419 C CA . THR A 1 187 ? -13.508 13.117 1.264 1 97.75 187 THR A CA 1
ATOM 1420 C C . THR A 1 187 ? -13.422 14.016 0.031 1 97.75 187 THR A C 1
ATOM 1422 O O . THR A 1 187 ? -13.062 15.188 0.135 1 97.75 187 THR A O 1
ATOM 1425 N N . ARG A 1 188 ? -13.75 13.578 -1.14 1 94.81 188 ARG A N 1
ATOM 1426 C CA . ARG A 1 188 ? -13.531 14.25 -2.414 1 94.81 188 ARG A CA 1
ATOM 1427 C C . ARG A 1 188 ? -14.359 15.531 -2.512 1 94.81 188 ARG A C 1
ATOM 1429 O O . ARG A 1 188 ? -14.047 16.422 -3.312 1 94.81 188 ARG A O 1
ATOM 1436 N N . ARG A 1 189 ? -15.383 15.664 -1.714 1 94.75 189 ARG A N 1
ATOM 1437 C CA . ARG A 1 189 ? -16.234 16.844 -1.766 1 94.75 189 ARG A CA 1
ATOM 1438 C C . ARG A 1 189 ? -15.797 17.891 -0.75 1 94.75 189 ARG A C 1
ATOM 1440 O O . ARG A 1 189 ? -16.359 18.984 -0.686 1 94.75 189 ARG A O 1
ATOM 1447 N N . GLN A 1 190 ? -14.844 17.562 0.036 1 94.06 190 GLN A N 1
ATOM 1448 C CA . GLN A 1 190 ? -14.312 18.453 1.049 1 94.06 190 GLN A CA 1
ATOM 1449 C C . GLN A 1 190 ? -12.961 19.031 0.622 1 94.06 190 GLN A C 1
ATOM 1451 O O . GLN A 1 190 ? -12.281 18.453 -0.23 1 94.06 190 GLN A O 1
ATOM 1456 N N . ASP A 1 191 ? -12.703 20.203 1.08 1 92.12 191 ASP A N 1
ATOM 1457 C CA . ASP A 1 191 ? -11.352 20.734 0.948 1 92.12 191 ASP A CA 1
ATOM 1458 C C . ASP A 1 191 ? -10.406 20.078 1.952 1 92.12 191 ASP A C 1
ATOM 1460 O O . ASP A 1 191 ? -10.055 20.688 2.971 1 92.12 191 ASP A O 1
ATOM 1464 N N . PHE A 1 192 ? -10.109 18.891 1.686 1 95.81 192 PHE A N 1
ATOM 1465 C CA . PHE A 1 192 ? -9.359 18.016 2.582 1 95.81 192 PHE A CA 1
ATOM 1466 C C . PHE A 1 192 ? -8.219 17.328 1.839 1 95.81 192 PHE A C 1
ATOM 1468 O O . PHE A 1 192 ? -8.453 16.594 0.873 1 95.81 192 PHE A O 1
ATOM 1475 N N . GLN A 1 193 ? -7.004 17.5 2.303 1 94.44 193 GLN A N 1
ATOM 1476 C CA . GLN A 1 193 ? -5.828 16.984 1.611 1 94.44 193 GLN A CA 1
ATOM 1477 C C . GLN A 1 193 ? -5.336 15.695 2.256 1 94.44 193 GLN A C 1
ATOM 1479 O O . GLN A 1 193 ? -5.207 15.609 3.479 1 94.44 193 GLN A O 1
ATOM 1484 N N . VAL A 1 194 ? -5.066 14.703 1.422 1 96.75 194 VAL A N 1
ATOM 1485 C CA . VAL A 1 194 ? -4.504 13.438 1.895 1 96.75 194 VAL A CA 1
ATOM 1486 C C . VAL A 1 194 ? -3.033 13.352 1.497 1 96.75 194 VAL A C 1
ATOM 1488 O O . VAL A 1 194 ? -2.695 13.445 0.314 1 96.75 194 VAL A O 1
ATOM 1491 N N . LEU A 1 195 ? -2.172 13.172 2.494 1 95.12 195 LEU A N 1
ATOM 1492 C CA . LEU A 1 195 ? -0.727 13.156 2.295 1 95.12 195 LEU A CA 1
ATOM 1493 C C . LEU A 1 195 ? -0.138 11.812 2.693 1 95.12 195 LEU A C 1
ATOM 1495 O O . LEU A 1 195 ? -0.512 11.242 3.723 1 95.12 195 LEU A O 1
ATOM 1499 N N . ALA A 1 196 ? 0.788 11.383 1.817 1 95.56 196 ALA A N 1
ATOM 1500 C CA . ALA A 1 196 ? 1.545 10.172 2.15 1 95.56 196 ALA A CA 1
ATOM 1501 C C . ALA A 1 196 ? 2.6 10.469 3.215 1 95.56 196 ALA A C 1
ATOM 1503 O O . ALA A 1 196 ? 3.264 11.508 3.172 1 95.56 196 ALA A O 1
ATOM 1504 N N . GLY A 1 197 ? 2.826 9.484 4.102 1 93.69 197 GLY A N 1
ATOM 1505 C CA . GLY A 1 197 ? 3.758 9.711 5.195 1 93.69 197 GLY A CA 1
ATOM 1506 C C . GLY A 1 197 ? 5.148 9.172 4.914 1 93.69 197 GLY A C 1
ATOM 1507 O O . GLY A 1 197 ? 6.031 9.234 5.773 1 93.69 197 GLY A O 1
ATOM 1508 N N . SER A 1 198 ? 5.344 8.617 3.736 1 93.06 198 SER A N 1
ATOM 1509 C CA . SER A 1 198 ? 6.645 8.039 3.416 1 93.06 198 SER A CA 1
ATOM 1510 C C . SER A 1 198 ? 6.91 8.078 1.914 1 93.06 198 SER A C 1
ATOM 1512 O O . SER A 1 198 ? 5.98 7.965 1.111 1 93.06 198 SER A O 1
ATOM 1514 N N . ALA A 1 199 ? 8.211 8.203 1.646 1 93.56 199 ALA A N 1
ATOM 1515 C CA . ALA A 1 199 ? 8.625 8.188 0.243 1 93.56 199 ALA A CA 1
ATOM 1516 C C . ALA A 1 199 ? 8.5 6.781 -0.345 1 93.56 199 ALA A C 1
ATOM 1518 O O . ALA A 1 199 ? 8.469 6.617 -1.567 1 93.56 199 ALA A O 1
ATOM 1519 N N . GLY A 1 200 ? 8.438 5.797 0.48 1 95.94 200 GLY A N 1
ATOM 1520 C CA . GLY A 1 200 ? 8.352 4.418 0.029 1 95.94 200 GLY A CA 1
ATOM 1521 C C . GLY A 1 200 ? 7.09 4.129 -0.762 1 95.94 200 GLY A C 1
ATOM 1522 O O . GLY A 1 200 ? 7.078 3.246 -1.621 1 95.94 200 GLY A O 1
ATOM 1523 N N . PHE A 1 201 ? 6.012 4.852 -0.494 1 97.81 201 PHE A N 1
ATOM 1524 C CA . PHE A 1 201 ? 4.754 4.617 -1.19 1 97.81 201 PHE A CA 1
ATOM 1525 C C . PHE A 1 201 ? 4.195 5.918 -1.752 1 97.81 201 PHE A C 1
ATOM 1527 O O . PHE A 1 201 ? 2.979 6.07 -1.884 1 97.81 201 PHE A O 1
ATOM 1534 N N . LEU A 1 202 ? 5.082 6.832 -2.051 1 96.88 202 LEU A N 1
ATOM 1535 C CA . LEU A 1 202 ? 4.668 8.148 -2.521 1 96.88 202 LEU A CA 1
ATOM 1536 C C . LEU A 1 202 ? 4.016 8.055 -3.896 1 96.88 202 LEU A C 1
ATOM 1538 O O . LEU A 1 202 ? 2.916 8.578 -4.102 1 96.88 202 LEU A O 1
ATOM 1542 N N . LEU A 1 203 ? 4.652 7.383 -4.828 1 97.94 203 LEU A N 1
ATOM 1543 C CA . LEU A 1 203 ? 4.094 7.23 -6.168 1 97.94 203 LEU A CA 1
ATOM 1544 C C . LEU A 1 203 ? 2.717 6.574 -6.113 1 97.94 203 LEU A C 1
ATOM 1546 O O . LEU A 1 203 ? 1.77 7.055 -6.738 1 97.94 203 LEU A O 1
ATOM 1550 N N . ALA A 1 204 ? 2.631 5.48 -5.391 1 98.56 204 ALA A N 1
ATOM 1551 C CA . ALA A 1 204 ? 1.364 4.762 -5.273 1 98.56 204 ALA A CA 1
ATOM 1552 C C . ALA A 1 204 ? 0.281 5.656 -4.676 1 98.56 204 ALA A C 1
ATOM 1554 O O . ALA A 1 204 ? -0.887 5.566 -5.059 1 98.56 204 ALA A O 1
ATOM 1555 N N . SER A 1 205 ? 0.654 6.473 -3.748 1 97.81 205 SER A N 1
ATOM 1556 C CA . SER A 1 205 ? -0.298 7.395 -3.133 1 97.81 205 SER A CA 1
ATOM 1557 C C . SER A 1 205 ? -0.793 8.43 -4.137 1 97.81 205 SER A C 1
ATOM 1559 O O . SER A 1 205 ? -1.987 8.734 -4.184 1 97.81 205 SER A O 1
ATOM 1561 N N . TYR A 1 206 ? 0.114 8.961 -4.926 1 96.25 206 TYR A N 1
ATOM 1562 C CA . TYR A 1 206 ? -0.308 9.867 -5.988 1 96.25 206 TYR A CA 1
ATOM 1563 C C . TYR A 1 206 ? -1.274 9.18 -6.941 1 96.25 206 TYR A C 1
ATOM 1565 O O . TYR A 1 206 ? -2.256 9.781 -7.383 1 96.25 206 TYR A O 1
ATOM 1573 N N . ALA A 1 207 ? -1.006 7.961 -7.246 1 97.62 207 ALA A N 1
ATOM 1574 C CA . ALA A 1 207 ? -1.825 7.207 -8.195 1 97.62 207 ALA A CA 1
ATOM 1575 C C . ALA A 1 207 ? -3.271 7.117 -7.715 1 97.62 207 ALA A C 1
ATOM 1577 O O . ALA A 1 207 ? -4.203 7.121 -8.523 1 97.62 207 ALA A O 1
ATOM 1578 N N . VAL A 1 208 ? -3.414 7.066 -6.422 1 98.06 208 VAL A N 1
ATOM 1579 C CA . VAL A 1 208 ? -4.773 6.902 -5.918 1 98.06 208 VAL A CA 1
ATOM 1580 C C . VAL A 1 208 ? -5.336 8.25 -5.488 1 98.06 208 VAL A C 1
ATOM 1582 O O . VAL A 1 208 ? -6.422 8.328 -4.91 1 98.06 208 VAL A O 1
ATOM 1585 N N . GLY A 1 209 ? -4.605 9.297 -5.629 1 96.31 209 GLY A N 1
ATOM 1586 C CA . GLY A 1 209 ? -5.238 10.602 -5.547 1 96.31 209 GLY A CA 1
ATOM 1587 C C . GLY A 1 209 ? -4.707 11.453 -4.406 1 96.31 209 GLY A C 1
ATOM 1588 O O . GLY A 1 209 ? -5.156 12.586 -4.211 1 96.31 209 GLY A O 1
ATOM 1589 N N . ALA A 1 210 ? -3.74 10.938 -3.641 1 96.12 210 ALA A N 1
ATOM 1590 C CA . ALA A 1 210 ? -3.078 11.82 -2.678 1 96.12 210 ALA A CA 1
ATOM 1591 C C . ALA A 1 210 ? -2.428 13.008 -3.375 1 96.12 210 ALA A C 1
ATOM 1593 O O . ALA A 1 210 ? -2.057 12.922 -4.547 1 96.12 210 ALA A O 1
ATOM 1594 N N . VAL A 1 211 ? -2.205 14.086 -2.615 1 93 211 VAL A N 1
ATOM 1595 C CA . VAL A 1 211 ? -1.787 15.312 -3.287 1 93 211 VAL A CA 1
ATOM 1596 C C . VAL A 1 211 ? -0.336 15.625 -2.932 1 93 211 VAL A C 1
ATOM 1598 O O . VAL A 1 211 ? 0.226 16.609 -3.41 1 93 211 VAL A O 1
ATOM 1601 N N . GLY A 1 212 ? 0.243 14.805 -2.092 1 90.88 212 GLY A N 1
ATOM 1602 C CA . GLY A 1 212 ? 1.624 14.992 -1.675 1 90.88 212 GLY A CA 1
ATOM 1603 C C . GLY A 1 212 ? 2.045 14.047 -0.565 1 90.88 212 GLY A C 1
ATOM 1604 O O . GLY A 1 212 ? 1.425 13 -0.364 1 90.88 212 GLY A O 1
ATOM 1605 N N . GLY A 1 213 ? 3.223 14.375 0.011 1 91.44 213 GLY A N 1
ATOM 1606 C CA . GLY A 1 213 ? 3.732 13.555 1.1 1 91.44 213 GLY A CA 1
ATOM 1607 C C . GLY A 1 213 ? 4.559 14.344 2.102 1 91.44 213 GLY A C 1
ATOM 1608 O O . GLY A 1 213 ? 5.004 15.453 1.811 1 91.44 213 GLY A O 1
ATOM 1609 N N . VAL A 1 214 ? 4.551 13.953 3.279 1 90.12 214 VAL A N 1
ATOM 1610 C CA . VAL A 1 214 ? 5.52 14.328 4.305 1 90.12 214 VAL A CA 1
ATOM 1611 C C . VAL A 1 214 ? 6.523 13.195 4.508 1 90.12 214 VAL A C 1
ATOM 1613 O O . VAL A 1 214 ? 6.223 12.203 5.172 1 90.12 214 VAL A O 1
ATOM 1616 N N . CYS A 1 215 ? 7.691 13.359 3.904 1 87.62 215 CYS A N 1
ATOM 1617 C CA . CYS A 1 215 ? 8.648 12.266 3.82 1 87.62 215 CYS A CA 1
ATOM 1618 C C . CYS A 1 215 ? 9.953 12.625 4.523 1 87.62 215 CYS A C 1
ATOM 1620 O O . CYS A 1 215 ? 10.602 13.602 4.164 1 87.62 215 CYS A O 1
ATOM 1622 N N . ALA A 1 216 ? 10.344 11.812 5.422 1 80.44 216 ALA A N 1
ATOM 1623 C CA . ALA A 1 216 ? 11.617 12.016 6.109 1 80.44 216 ALA A CA 1
ATOM 1624 C C . ALA A 1 216 ? 12.789 11.938 5.129 1 80.44 216 ALA A C 1
ATOM 1626 O O . ALA A 1 216 ? 13.789 12.641 5.289 1 80.44 216 ALA A O 1
ATOM 1627 N N . LEU A 1 217 ? 12.641 11.203 4.094 1 82.94 217 LEU A N 1
ATOM 1628 C CA . LEU A 1 217 ? 13.703 11.016 3.107 1 82.94 217 LEU A CA 1
ATOM 1629 C C . LEU A 1 217 ? 14.047 12.336 2.424 1 82.94 217 LEU A C 1
ATOM 1631 O O . LEU A 1 217 ? 15.156 12.508 1.928 1 82.94 217 LEU A O 1
ATOM 1635 N N . ALA A 1 218 ? 13.156 13.219 2.385 1 79.62 218 ALA A N 1
ATOM 1636 C CA . ALA A 1 218 ? 13.352 14.492 1.703 1 79.62 218 ALA A CA 1
ATOM 1637 C C . ALA A 1 218 ? 14.43 15.32 2.395 1 79.62 218 ALA A C 1
ATOM 1639 O O . ALA A 1 218 ? 14.961 16.266 1.812 1 79.62 218 ALA A O 1
ATOM 1640 N N . ASN A 1 219 ? 14.703 14.938 3.635 1 69.88 219 ASN A N 1
ATOM 1641 C CA . ASN A 1 219 ? 15.781 15.617 4.336 1 69.88 219 ASN A CA 1
ATOM 1642 C C . ASN A 1 219 ? 17.125 15.406 3.635 1 69.88 219 ASN A C 1
ATOM 1644 O O . ASN A 1 219 ? 18 16.266 3.699 1 69.88 219 ASN A O 1
ATOM 1648 N N . VAL A 1 220 ? 17.25 14.258 3.01 1 70.69 220 VAL A N 1
ATOM 1649 C CA . VAL A 1 220 ? 18.516 13.906 2.379 1 70.69 220 VAL A CA 1
ATOM 1650 C C . VAL A 1 220 ? 18.359 13.945 0.859 1 70.69 220 VAL A C 1
ATOM 1652 O O . VAL A 1 220 ? 19.266 14.406 0.151 1 70.69 220 VAL A O 1
ATOM 1655 N N . LEU A 1 221 ? 17.234 13.492 0.432 1 80.31 221 LEU A N 1
ATOM 1656 C CA . LEU A 1 221 ? 16.984 13.414 -1.004 1 80.31 221 LEU A CA 1
ATOM 1657 C C . LEU A 1 221 ? 15.805 14.281 -1.401 1 80.31 221 LEU A C 1
ATOM 1659 O O . LEU A 1 221 ? 14.891 13.82 -2.096 1 80.31 221 LEU A O 1
ATOM 1663 N N . GLY A 1 222 ? 15.883 15.531 -0.943 1 78.19 222 GLY A N 1
ATOM 1664 C CA . GLY A 1 222 ? 14.789 16.453 -1.198 1 78.19 222 GLY A CA 1
ATOM 1665 C C . GLY A 1 222 ? 14.531 16.688 -2.676 1 78.19 222 GLY A C 1
ATOM 1666 O O . GLY A 1 222 ? 13.383 16.672 -3.117 1 78.19 222 GLY A O 1
ATOM 1667 N N . ALA A 1 223 ? 15.516 16.828 -3.428 1 77.44 223 ALA A N 1
ATOM 1668 C CA . ALA A 1 223 ? 15.383 17.078 -4.863 1 77.44 223 ALA A CA 1
ATOM 1669 C C . ALA A 1 223 ? 14.711 15.891 -5.559 1 77.44 223 ALA A C 1
ATOM 1671 O O . ALA A 1 223 ? 13.844 16.078 -6.41 1 77.44 223 ALA A O 1
ATOM 1672 N N . GLN A 1 224 ? 15.125 14.711 -5.227 1 85.81 224 GLN A N 1
ATOM 1673 C CA . GLN A 1 224 ? 14.594 13.5 -5.852 1 85.81 224 GLN A CA 1
ATOM 1674 C C . GLN A 1 224 ? 13.133 13.273 -5.469 1 85.81 224 GLN A C 1
ATOM 1676 O O . GLN A 1 224 ? 12.32 12.867 -6.301 1 85.81 224 GLN A O 1
ATOM 1681 N N . VAL A 1 225 ? 12.836 13.562 -4.215 1 88.12 225 VAL A N 1
ATOM 1682 C CA . VAL A 1 225 ? 11.461 13.422 -3.766 1 88.12 225 VAL A CA 1
ATOM 1683 C C . VAL A 1 225 ? 10.578 14.43 -4.492 1 88.12 225 VAL A C 1
ATOM 1685 O O . VAL A 1 225 ? 9.484 14.094 -4.953 1 88.12 225 VAL A O 1
ATOM 1688 N N . CYS A 1 226 ? 11.047 15.648 -4.66 1 85.12 226 CYS A N 1
ATOM 1689 C CA . CYS A 1 226 ? 10.312 16.672 -5.387 1 85.12 226 CYS A CA 1
ATOM 1690 C C . CYS A 1 226 ? 10.203 16.312 -6.867 1 85.12 226 CYS A C 1
ATOM 1692 O O . CYS A 1 226 ? 9.188 16.609 -7.504 1 85.12 226 CYS A O 1
ATOM 1694 N N . GLN A 1 227 ? 11.266 15.773 -7.387 1 88.12 227 GLN A N 1
ATOM 1695 C CA . GLN A 1 227 ? 11.211 15.328 -8.781 1 88.12 227 GLN A CA 1
ATOM 1696 C C . GLN A 1 227 ? 10.117 14.281 -8.977 1 88.12 227 GLN A C 1
ATOM 1698 O O . GLN A 1 227 ? 9.398 14.312 -9.984 1 88.12 227 GLN A O 1
ATOM 1703 N N . LEU A 1 228 ? 10.016 13.344 -8.078 1 92.94 228 LEU A N 1
ATOM 1704 C CA . LEU A 1 228 ? 8.969 12.336 -8.164 1 92.94 228 LEU A CA 1
ATOM 1705 C C . LEU A 1 228 ? 7.586 12.984 -8.188 1 92.94 228 LEU A C 1
ATOM 1707 O O . LEU A 1 228 ? 6.727 12.594 -8.984 1 92.94 228 LEU A O 1
ATOM 1711 N N . GLU A 1 229 ? 7.398 13.945 -7.375 1 89.56 229 GLU A N 1
ATOM 1712 C CA . GLU A 1 229 ? 6.148 14.703 -7.363 1 89.56 229 GLU A CA 1
ATOM 1713 C C . GLU A 1 229 ? 5.879 15.344 -8.727 1 89.56 229 GLU A C 1
ATOM 1715 O O . GLU A 1 229 ? 4.777 15.227 -9.266 1 89.56 229 GLU A O 1
ATOM 1720 N N . ARG A 1 230 ? 6.836 16.016 -9.234 1 89.19 230 ARG A N 1
ATOM 1721 C CA . ARG A 1 230 ? 6.688 16.688 -10.523 1 89.19 230 ARG A CA 1
ATOM 1722 C C . ARG A 1 230 ? 6.32 15.703 -11.617 1 89.19 230 ARG A C 1
ATOM 1724 O O . ARG A 1 230 ? 5.465 15.984 -12.461 1 89.19 230 ARG A O 1
ATOM 1731 N N . LEU A 1 231 ? 6.988 14.602 -11.625 1 93.31 231 LEU A N 1
ATOM 1732 C CA . LEU A 1 231 ? 6.711 13.578 -12.625 1 93.31 231 LEU A CA 1
ATOM 1733 C C . LEU A 1 231 ? 5.27 13.094 -12.516 1 93.31 231 LEU A C 1
ATOM 1735 O O . LEU A 1 231 ? 4.594 12.914 -13.539 1 93.31 231 LEU A O 1
ATOM 1739 N N . CYS A 1 232 ? 4.777 12.867 -11.312 1 92.25 232 CYS A N 1
ATOM 1740 C CA . CYS A 1 232 ? 3.4 12.438 -11.102 1 92.25 232 CYS A CA 1
ATOM 1741 C C . CYS A 1 232 ? 2.418 13.508 -11.57 1 92.25 232 CYS A C 1
ATOM 1743 O O . CYS A 1 232 ? 1.454 13.203 -12.273 1 92.25 232 CYS A O 1
ATOM 1745 N N . LEU A 1 233 ? 2.654 14.742 -11.289 1 88.62 233 LEU A N 1
ATOM 1746 C CA . LEU A 1 233 ? 1.743 15.844 -11.586 1 88.62 233 LEU A CA 1
ATOM 1747 C C . LEU A 1 233 ? 1.708 16.125 -13.086 1 88.62 233 LEU A C 1
ATOM 1749 O O . LEU A 1 233 ? 0.698 16.609 -13.609 1 88.62 233 LEU A O 1
ATOM 1753 N N . THR A 1 234 ? 2.773 15.812 -13.727 1 92 234 THR A N 1
ATOM 1754 C CA . THR A 1 234 ? 2.834 16.078 -15.156 1 92 234 THR A CA 1
ATOM 1755 C C . THR A 1 234 ? 2.521 14.812 -15.953 1 92 234 THR A C 1
ATOM 1757 O O . THR A 1 234 ? 2.691 14.789 -17.172 1 92 234 THR A O 1
ATOM 1760 N N . GLY A 1 235 ? 2.221 13.742 -15.328 1 90.5 235 GLY A N 1
ATOM 1761 C CA . GLY A 1 235 ? 1.741 12.539 -15.984 1 90.5 235 GLY A CA 1
ATOM 1762 C C . GLY A 1 235 ? 2.857 11.688 -16.562 1 90.5 235 GLY A C 1
ATOM 1763 O O . GLY A 1 235 ? 2.623 10.859 -17.438 1 90.5 235 GLY A O 1
ATOM 1764 N N . GLN A 1 236 ? 4.062 11.906 -16.156 1 94.25 236 GLN A N 1
ATOM 1765 C CA . GLN A 1 236 ? 5.191 11.102 -16.609 1 94.25 236 GLN A CA 1
ATOM 1766 C C . GLN A 1 236 ? 5.375 9.867 -15.727 1 94.25 236 GLN A C 1
ATOM 1768 O O . GLN A 1 236 ? 6.402 9.719 -15.062 1 94.25 236 GLN A O 1
ATOM 1773 N N . TRP A 1 237 ? 4.539 8.938 -15.812 1 94.62 237 TRP A N 1
ATOM 1774 C CA . TRP A 1 237 ? 4.387 7.832 -14.867 1 94.62 237 TRP A CA 1
ATOM 1775 C C . TRP A 1 237 ? 5.523 6.824 -15.016 1 94.62 237 TRP A C 1
ATOM 1777 O O . TRP A 1 237 ? 5.961 6.223 -14.039 1 94.62 237 TRP A O 1
ATOM 1787 N N . GLU A 1 238 ? 6.023 6.594 -16.203 1 94.56 238 GLU A N 1
ATOM 1788 C CA . GLU A 1 238 ? 7.121 5.652 -16.391 1 94.56 238 GLU A CA 1
ATOM 1789 C C . GLU A 1 238 ? 8.383 6.125 -15.672 1 94.56 238 GLU A C 1
ATOM 1791 O O . GLU A 1 238 ? 9.031 5.352 -14.969 1 94.56 238 GLU A O 1
ATOM 1796 N N . ASP A 1 239 ? 8.672 7.375 -15.844 1 96.44 239 ASP A N 1
ATOM 1797 C CA . ASP A 1 239 ? 9.836 7.941 -15.172 1 96.44 239 ASP A CA 1
ATOM 1798 C C . ASP A 1 239 ? 9.617 8.008 -13.656 1 96.44 239 ASP A C 1
ATOM 1800 O O . ASP A 1 239 ? 10.547 7.797 -12.883 1 96.44 239 ASP A O 1
ATOM 1804 N N . ALA A 1 240 ? 8.406 8.297 -13.281 1 96.94 240 ALA A N 1
ATOM 1805 C CA . ALA A 1 240 ? 8.07 8.289 -11.859 1 96.94 240 ALA A CA 1
ATOM 1806 C C . ALA A 1 240 ? 8.289 6.906 -11.25 1 96.94 240 ALA A C 1
ATOM 1808 O O . ALA A 1 240 ? 8.82 6.789 -10.141 1 96.94 240 ALA A O 1
ATOM 1809 N N . GLN A 1 241 ? 7.914 5.898 -12 1 97.75 241 GLN A N 1
ATOM 1810 C CA . GLN A 1 241 ? 8.07 4.523 -11.547 1 97.75 241 GLN A CA 1
ATOM 1811 C C . GLN A 1 241 ? 9.539 4.18 -11.32 1 97.75 241 GLN A C 1
ATOM 1813 O O . GLN A 1 241 ? 9.906 3.625 -10.289 1 97.75 241 GLN A O 1
ATOM 1818 N N . LYS A 1 242 ? 10.367 4.543 -12.258 1 96.94 242 LYS A N 1
ATOM 1819 C CA . LYS A 1 242 ? 11.797 4.281 -12.156 1 96.94 242 LYS A CA 1
ATOM 1820 C C . LYS A 1 242 ? 12.398 4.98 -10.938 1 96.94 242 LYS A C 1
ATOM 1822 O O . LYS A 1 242 ? 13.188 4.387 -10.203 1 96.94 242 LYS A O 1
ATOM 1827 N N . LEU A 1 243 ? 12.016 6.188 -10.773 1 96.31 243 LEU A N 1
ATOM 1828 C CA . LEU A 1 243 ? 12.539 6.945 -9.641 1 96.31 243 LEU A CA 1
ATOM 1829 C C . LEU A 1 243 ? 12.023 6.379 -8.32 1 96.31 243 LEU A C 1
ATOM 1831 O O . LEU A 1 243 ? 12.781 6.258 -7.355 1 96.31 243 LEU A O 1
ATOM 1835 N N . GLN A 1 244 ? 10.734 6.008 -8.242 1 97.81 244 GLN A N 1
ATOM 1836 C CA . GLN A 1 244 ? 10.172 5.379 -7.047 1 97.81 244 GLN A CA 1
ATOM 1837 C C . GLN A 1 244 ? 10.961 4.133 -6.66 1 97.81 244 GLN A C 1
ATOM 1839 O O . GLN A 1 244 ? 11.281 3.93 -5.488 1 97.81 244 GLN A O 1
ATOM 1844 N N . HIS A 1 245 ? 11.289 3.361 -7.652 1 97.19 245 HIS A N 1
ATOM 1845 C CA . HIS A 1 245 ? 12.062 2.148 -7.402 1 97.19 245 HIS A CA 1
ATOM 1846 C C . HIS A 1 245 ? 13.375 2.469 -6.695 1 97.19 245 HIS A C 1
ATOM 1848 O O . HIS A 1 245 ? 13.734 1.809 -5.715 1 97.19 245 HIS A O 1
ATOM 1854 N N . ARG A 1 246 ? 13.992 3.453 -7.117 1 94.88 246 ARG A N 1
ATOM 1855 C CA . ARG A 1 246 ? 15.32 3.812 -6.621 1 94.88 246 ARG A CA 1
ATOM 1856 C C . ARG A 1 246 ? 15.234 4.426 -5.23 1 94.88 246 ARG A C 1
ATOM 1858 O O . ARG A 1 246 ? 16.203 4.398 -4.473 1 94.88 246 ARG A O 1
ATOM 1865 N N . LEU A 1 247 ? 14.078 4.938 -4.836 1 94.56 247 LEU A N 1
ATOM 1866 C CA . LEU A 1 247 ? 13.93 5.641 -3.566 1 94.56 247 LEU A CA 1
ATOM 1867 C C . LEU A 1 247 ? 13.547 4.672 -2.453 1 94.56 247 LEU A C 1
ATOM 1869 O O . LEU A 1 247 ? 13.641 5.008 -1.271 1 94.56 247 LEU A O 1
ATOM 1873 N N . ILE A 1 248 ? 13.125 3.445 -2.762 1 96.12 248 ILE A N 1
ATOM 1874 C CA . ILE A 1 248 ? 12.555 2.535 -1.776 1 96.12 248 ILE A CA 1
ATOM 1875 C C . ILE A 1 248 ? 13.617 2.141 -0.755 1 96.12 248 ILE A C 1
ATOM 1877 O O . ILE A 1 248 ? 13.422 2.316 0.45 1 96.12 248 ILE A O 1
ATOM 1881 N N . GLU A 1 249 ? 14.719 1.68 -1.162 1 91.81 249 GLU A N 1
ATOM 1882 C CA . GLU A 1 249 ? 15.727 1.171 -0.234 1 91.81 249 GLU A CA 1
ATOM 1883 C C . GLU A 1 249 ? 16.375 2.305 0.559 1 91.81 249 GLU A C 1
ATOM 1885 O O . GLU A 1 249 ? 16.578 2.184 1.768 1 91.81 249 GLU A O 1
ATOM 1890 N N . PRO A 1 250 ? 16.641 3.449 -0.117 1 86.88 250 PRO A N 1
ATOM 1891 C CA . PRO A 1 250 ? 17.109 4.586 0.679 1 86.88 250 PRO A CA 1
ATOM 1892 C C . PRO A 1 250 ? 16.125 4.992 1.768 1 86.88 250 PRO A C 1
ATOM 1894 O O . PRO A 1 250 ? 16.531 5.332 2.883 1 86.88 250 PRO A O 1
ATOM 1897 N N . ASN A 1 251 ? 14.859 4.961 1.439 1 90.81 251 ASN A N 1
ATOM 1898 C CA . ASN A 1 251 ? 13.836 5.277 2.428 1 90.81 251 ASN A CA 1
ATOM 1899 C C . ASN A 1 251 ? 13.844 4.281 3.584 1 90.81 251 ASN A C 1
ATOM 1901 O O . ASN A 1 251 ? 13.742 4.676 4.746 1 90.81 251 ASN A O 1
ATOM 1905 N N . THR A 1 252 ? 13.977 3.051 3.283 1 87.56 252 THR A N 1
ATOM 1906 C CA . THR A 1 252 ? 14.031 2.012 4.305 1 87.56 252 THR A CA 1
ATOM 1907 C C . THR A 1 252 ? 15.266 2.184 5.184 1 87.56 252 THR A C 1
ATOM 1909 O O . THR A 1 252 ? 15.188 2.043 6.406 1 87.56 252 THR A O 1
ATOM 1912 N N . ALA A 1 253 ? 16.359 2.482 4.562 1 80.25 253 ALA A N 1
ATOM 1913 C CA . ALA A 1 253 ? 17.609 2.678 5.289 1 80.25 253 ALA A CA 1
ATOM 1914 C C . ALA A 1 253 ? 17.5 3.852 6.262 1 80.25 253 ALA A C 1
ATOM 1916 O O . ALA A 1 253 ? 17.938 3.754 7.41 1 80.25 253 ALA A O 1
ATOM 1917 N N . ARG A 1 254 ? 16.906 4.855 5.793 1 71.62 254 ARG A N 1
ATOM 1918 C CA . ARG A 1 254 ? 16.734 6.047 6.617 1 71.62 254 ARG A CA 1
ATOM 1919 C C . ARG A 1 254 ? 15.805 5.766 7.797 1 71.62 254 ARG A C 1
ATOM 1921 O O . ARG A 1 254 ? 16.078 6.188 8.922 1 71.62 254 ARG A O 1
ATOM 1928 N N . SER A 1 255 ? 14.766 5.078 7.559 1 72.19 255 SER A N 1
ATOM 1929 C CA . SER A 1 255 ? 13.797 4.766 8.602 1 72.19 255 SER A CA 1
ATOM 1930 C C . SER A 1 255 ? 14.398 3.842 9.656 1 72.19 255 SER A C 1
ATOM 1932 O O . SER A 1 255 ? 14.133 3.998 10.852 1 72.19 255 SER A O 1
ATOM 1934 N N . THR A 1 256 ? 15.203 2.965 9.195 1 66.31 256 THR A N 1
ATOM 1935 C CA . THR A 1 256 ? 15.859 2.045 10.109 1 66.31 256 THR A CA 1
ATOM 1936 C C . THR A 1 256 ? 16.875 2.781 10.977 1 66.31 256 THR A C 1
ATOM 1938 O O . THR A 1 256 ? 16.969 2.533 12.18 1 66.31 256 THR A O 1
ATOM 1941 N N . LEU A 1 257 ? 17.562 3.648 10.328 1 61.34 257 LEU A N 1
ATOM 1942 C CA . LEU A 1 257 ? 18.547 4.445 11.062 1 61.34 257 LEU A CA 1
ATOM 1943 C C . LEU A 1 257 ? 17.859 5.297 12.133 1 61.34 257 LEU A C 1
ATOM 1945 O O . LEU A 1 257 ? 18.344 5.379 13.266 1 61.34 257 LEU A O 1
ATOM 1949 N N . SER A 1 258 ? 16.75 5.852 11.75 1 58.69 258 SER A N 1
ATOM 1950 C CA . SER A 1 258 ? 16.016 6.688 12.688 1 58.69 258 SER A CA 1
ATOM 1951 C C . SER A 1 258 ? 15.5 5.879 13.867 1 58.69 258 SER A C 1
ATOM 1953 O O . SER A 1 258 ? 15.531 6.344 15.008 1 58.69 258 SER A O 1
ATOM 1955 N N . GLN A 1 259 ? 15.141 4.711 13.609 1 56.41 259 GLN A N 1
ATOM 1956 C CA . GLN A 1 259 ? 14.648 3.834 14.672 1 56.41 259 GLN A CA 1
ATOM 1957 C C . GLN A 1 259 ? 15.789 3.398 15.594 1 56.41 259 GLN A C 1
ATOM 1959 O O . GLN A 1 259 ? 15.602 3.289 16.812 1 56.41 259 GLN A O 1
ATOM 1964 N N . HIS A 1 260 ? 16.938 3.229 15.023 1 52.94 260 HIS A N 1
ATOM 1965 C CA . HIS A 1 260 ? 18.109 2.852 15.812 1 52.94 260 HIS A CA 1
ATOM 1966 C C . HIS A 1 260 ? 18.578 4.004 16.688 1 52.94 260 HIS A C 1
ATOM 1968 O O . HIS A 1 260 ? 18.969 3.791 17.844 1 52.94 260 HIS A O 1
ATOM 1974 N N . LEU A 1 261 ? 18.438 5.168 16.125 1 48.31 261 LEU A N 1
ATOM 1975 C CA . LEU A 1 261 ? 18.828 6.359 16.875 1 48.31 261 LEU A CA 1
ATOM 1976 C C . LEU A 1 261 ? 17.859 6.613 18.031 1 48.31 261 LEU A C 1
ATOM 1978 O O . LEU A 1 261 ? 18.281 7.016 19.109 1 48.31 261 LEU A O 1
ATOM 1982 N N . LYS A 1 262 ? 16.672 6.391 17.797 1 48.06 262 LYS A N 1
ATOM 1983 C CA . LYS A 1 262 ? 15.672 6.535 18.859 1 48.06 262 LYS A CA 1
ATOM 1984 C C . LYS A 1 262 ? 15.922 5.551 19.984 1 48.06 262 LYS A C 1
ATOM 1986 O O . LYS A 1 262 ? 15.688 5.863 21.156 1 48.06 262 LYS A O 1
ATOM 1991 N N . ARG A 1 263 ? 16.5 4.379 19.672 1 46.44 263 ARG A N 1
ATOM 1992 C CA . ARG A 1 263 ? 16.703 3.346 20.688 1 46.44 263 ARG A CA 1
ATOM 1993 C C . ARG A 1 263 ? 18.016 3.553 21.422 1 46.44 263 ARG A C 1
ATOM 1995 O O . ARG A 1 263 ? 18.438 2.701 22.219 1 46.44 263 ARG A O 1
ATOM 2002 N N . GLY A 1 264 ? 18.594 4.746 21.469 1 36.47 264 GLY A N 1
ATOM 2003 C CA . GLY A 1 264 ? 19.734 5.129 22.281 1 36.47 264 GLY A CA 1
ATOM 2004 C C . GLY A 1 264 ? 21.062 4.844 21.625 1 36.47 264 GLY A C 1
ATOM 2005 O O . GLY A 1 264 ? 22.125 5.059 22.219 1 36.47 264 GLY A O 1
ATOM 2006 N N . LYS A 1 265 ? 21.172 3.977 20.75 1 37.59 265 LYS A N 1
ATOM 2007 C CA . LYS A 1 265 ? 22.547 3.865 20.266 1 37.59 265 LYS A CA 1
ATOM 2008 C C . LYS A 1 265 ? 22.984 5.137 19.547 1 37.59 265 LYS A C 1
ATOM 2010 O O . LYS A 1 265 ? 22.719 5.297 18.359 1 37.59 265 LYS A O 1
ATOM 2015 N N . SER A 1 266 ? 23 6.098 20.312 1 33.56 266 SER A N 1
ATOM 2016 C CA . SER A 1 266 ? 23.281 7.516 20.125 1 33.56 266 SER A CA 1
ATOM 2017 C C . SER A 1 266 ? 24.5 7.719 19.219 1 33.56 266 SER A C 1
ATOM 2019 O O . SER A 1 266 ? 24.734 8.82 18.719 1 33.56 266 SER A O 1
ATOM 2021 N N . GLU A 1 267 ? 25.359 6.781 19.359 1 31.23 267 GLU A N 1
ATOM 2022 C CA . GLU A 1 267 ? 26.672 7.125 18.797 1 31.23 267 GLU A CA 1
ATOM 2023 C C . GLU A 1 267 ? 26.594 7.32 17.281 1 31.23 267 GLU A C 1
ATOM 2025 O O . GLU A 1 267 ? 27.562 7.742 16.656 1 31.23 267 GLU A O 1
ATOM 2030 N N . ILE A 1 268 ? 25.625 6.809 16.922 1 32.72 268 ILE A N 1
ATOM 2031 C CA . ILE A 1 268 ? 25.812 6.648 15.484 1 32.72 268 ILE A CA 1
ATOM 2032 C C . ILE A 1 268 ? 25.625 7.992 14.789 1 32.72 268 ILE A C 1
ATOM 2034 O O . ILE A 1 268 ? 26.156 8.211 13.695 1 32.72 268 ILE A O 1
ATOM 2038 N N . PHE A 1 269 ? 24.641 8.742 15.328 1 32.72 269 PHE A N 1
ATOM 2039 C CA . PHE A 1 269 ? 24.422 9.883 14.445 1 32.72 269 PHE A CA 1
ATOM 2040 C C . PHE A 1 269 ? 25.391 11.008 14.781 1 32.72 269 PHE A C 1
ATOM 2042 O O . PHE A 1 269 ? 25.047 11.938 15.516 1 32.72 269 PHE A O 1
ATOM 2049 N N . ARG A 1 270 ? 26.547 10.781 15.25 1 29.77 270 ARG A N 1
ATOM 2050 C CA . ARG A 1 270 ? 27.375 11.984 15.18 1 29.77 270 ARG A CA 1
ATOM 2051 C C . ARG A 1 270 ? 27.156 12.711 13.859 1 29.77 270 ARG A C 1
ATOM 2053 O O . ARG A 1 270 ? 27.328 12.117 12.789 1 29.77 270 ARG A O 1
ATOM 2060 N N . PRO A 1 271 ? 26.391 13.641 13.953 1 31.23 271 PRO A N 1
ATOM 2061 C CA . PRO A 1 271 ? 26.422 14.469 12.75 1 31.23 271 PRO A CA 1
ATOM 2062 C C . PRO A 1 271 ? 27.797 14.523 12.102 1 31.23 271 PRO A C 1
ATOM 2064 O O . PRO A 1 271 ? 28.797 14.773 12.781 1 31.23 271 PRO A O 1
ATOM 2067 N N . LEU A 1 272 ? 28.094 13.664 11.203 1 29.86 272 LEU A N 1
ATOM 2068 C CA . LEU A 1 272 ? 29.297 13.953 10.445 1 29.86 272 LEU A CA 1
ATOM 2069 C C . LEU A 1 272 ? 29.391 15.438 10.117 1 29.86 272 LEU A C 1
ATOM 2071 O O . LEU A 1 272 ? 29.156 15.836 8.969 1 29.86 272 LEU A O 1
ATOM 2075 N N . CYS A 1 273 ? 28.688 16.188 10.789 1 27.95 273 CYS A N 1
ATOM 2076 C CA . CYS A 1 273 ? 28.781 17.625 10.531 1 27.95 273 CYS A CA 1
ATOM 2077 C C . CYS A 1 273 ? 30.234 18.062 10.438 1 27.95 273 CYS A C 1
ATOM 2079 O O . CYS A 1 273 ? 30.531 19.125 9.898 1 27.95 273 CYS A O 1
ATOM 2081 N N . GLY A 1 274 ? 31.031 17.766 11.375 1 29.02 274 GLY A N 1
ATOM 2082 C CA . GLY A 1 274 ? 32.344 18.406 11.32 1 29.02 274 GLY A CA 1
ATOM 2083 C C . GLY A 1 274 ? 33.094 18.125 10.039 1 29.02 274 GLY A C 1
ATOM 2084 O O . GLY A 1 274 ? 34.031 18.844 9.711 1 29.02 274 GLY A O 1
ATOM 2085 N N . ARG A 1 275 ? 33.344 16.844 9.719 1 27.48 275 ARG A N 1
ATOM 2086 C CA . ARG A 1 275 ? 34.219 16.641 8.562 1 27.48 275 ARG A CA 1
ATOM 2087 C C . ARG A 1 275 ? 33.469 16.906 7.266 1 27.48 275 ARG A C 1
ATOM 2089 O O . ARG A 1 275 ? 32.219 16.844 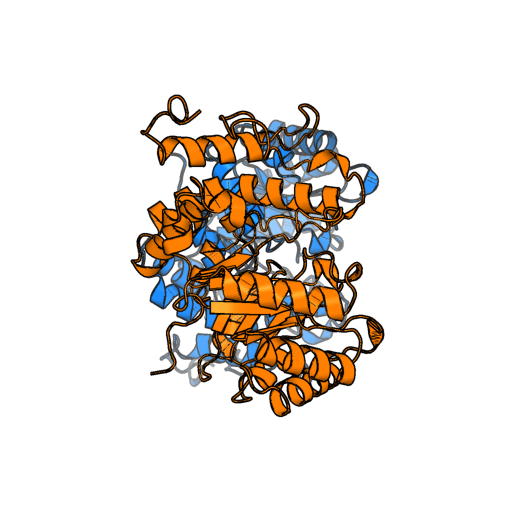7.219 1 27.48 275 ARG A O 1
ATOM 2096 N N . LYS A 1 276 ? 34.031 17.469 6.238 1 28.62 276 LYS A N 1
ATOM 2097 C CA . LYS A 1 276 ? 33.625 17.594 4.832 1 28.62 276 LYS A CA 1
ATOM 2098 C C . LYS A 1 276 ? 32.625 16.547 4.441 1 28.62 276 LYS A C 1
ATOM 2100 O O . LYS A 1 276 ? 32.844 15.344 4.598 1 28.62 276 LYS A O 1
ATOM 2105 N N . LEU A 1 277 ? 31.406 16.719 4.66 1 32.41 277 LEU A N 1
ATOM 2106 C CA . LEU A 1 277 ? 30.375 15.875 4.066 1 32.41 277 LEU A CA 1
ATOM 2107 C C . LEU A 1 277 ? 30.844 15.281 2.746 1 32.41 277 LEU A C 1
ATOM 2109 O O . LEU A 1 277 ? 30.641 15.875 1.686 1 32.41 277 LEU A O 1
ATOM 2113 N N . SER A 1 278 ? 32.094 15.109 2.414 1 29.12 278 SER A N 1
ATOM 2114 C CA . SER A 1 278 ? 32.406 14.266 1.264 1 29.12 278 SER A CA 1
ATOM 2115 C C . SER A 1 278 ? 31.469 13.062 1.201 1 29.12 278 SER A C 1
ATOM 2117 O O . SER A 1 278 ? 30.828 12.711 2.195 1 29.12 278 SER A O 1
ATOM 2119 N N . SER A 1 279 ? 31.312 12.367 0.122 1 32.31 279 SER A N 1
ATOM 2120 C CA . SER A 1 279 ? 30.703 11.047 -0.06 1 32.31 279 SER A CA 1
ATOM 2121 C C . SER A 1 279 ? 30.672 10.273 1.25 1 32.31 279 SER A C 1
ATOM 2123 O O . SER A 1 279 ? 30.078 9.195 1.322 1 32.31 279 SER A O 1
ATOM 2125 N N . ARG A 1 280 ? 31.562 10.523 2.254 1 31.03 280 ARG A N 1
ATOM 2126 C CA . ARG A 1 280 ? 31.922 9.719 3.42 1 31.03 280 ARG A CA 1
ATOM 2127 C C . ARG A 1 280 ? 30.922 9.938 4.559 1 31.03 280 ARG A C 1
ATOM 2129 O O . ARG A 1 280 ? 31.141 9.453 5.676 1 31.03 280 ARG A O 1
ATOM 2136 N N . TYR A 1 281 ? 30.359 11.055 4.598 1 34.06 281 TYR A N 1
ATOM 2137 C CA . TYR A 1 281 ? 29.781 11.516 5.855 1 34.06 281 TYR A CA 1
ATOM 2138 C C . TYR A 1 281 ? 28.719 10.555 6.352 1 34.06 281 TYR A C 1
ATOM 2140 O O . TYR A 1 281 ? 28.031 10.828 7.344 1 34.06 281 TYR A O 1
ATOM 2148 N N . PHE A 1 282 ? 27.812 10.094 5.535 1 33.31 282 PHE A N 1
ATOM 2149 C CA . PHE A 1 282 ? 27.062 9.07 6.25 1 33.31 282 PHE A CA 1
ATOM 2150 C C . PHE A 1 282 ? 28.016 8.047 6.879 1 33.31 282 PHE A C 1
ATOM 2152 O O . PHE A 1 282 ? 28.641 7.262 6.172 1 33.31 282 PHE A O 1
ATOM 2159 N N . LEU A 1 283 ? 28.938 8.555 7.809 1 31.22 283 LEU A N 1
ATOM 2160 C CA . LEU A 1 283 ? 29.672 7.5 8.492 1 31.22 283 LEU A CA 1
ATOM 2161 C C . LEU A 1 283 ? 28.734 6.379 8.922 1 31.22 283 LEU A C 1
ATOM 2163 O O . LEU A 1 283 ? 28 6.52 9.914 1 31.22 283 LEU A O 1
ATOM 2167 N N . PHE A 1 284 ? 28.031 5.91 8.039 1 35.34 284 PHE A N 1
ATOM 2168 C CA . PHE A 1 284 ? 27.359 4.66 8.383 1 35.34 284 PHE A CA 1
ATOM 2169 C C . PHE A 1 284 ? 28.328 3.688 9.047 1 35.34 284 PHE A C 1
ATOM 2171 O O . PHE A 1 284 ? 29.469 3.547 8.602 1 35.34 284 PHE A O 1
ATOM 2178 N N . PRO A 1 285 ? 28.266 3.637 10.312 1 33.47 285 PRO A N 1
ATOM 2179 C CA . PRO A 1 285 ? 29.141 2.539 10.727 1 33.47 285 PRO A CA 1
ATOM 2180 C C . PRO A 1 285 ? 29.203 1.412 9.703 1 33.47 285 PRO A C 1
ATOM 2182 O O . PRO A 1 285 ? 28.234 1.177 8.977 1 33.47 285 PRO A O 1
ATOM 2185 N N . SER A 1 286 ? 30.359 1.262 9.117 1 37.25 286 SER A N 1
ATOM 2186 C CA . SER A 1 286 ? 30.609 0.101 8.266 1 37.25 286 SER A CA 1
ATOM 2187 C C . SER A 1 286 ? 29.734 -1.075 8.664 1 37.25 286 SER A C 1
ATOM 2189 O O . SER A 1 286 ? 29.578 -2.025 7.898 1 37.25 286 SER A O 1
ATOM 2191 N N . SER A 1 287 ? 29.391 -1.081 9.883 1 36.66 287 SER A N 1
ATOM 2192 C CA . SER A 1 287 ? 28.75 -2.307 10.352 1 36.66 287 SER A CA 1
ATOM 2193 C C . SER A 1 287 ? 27.25 -2.285 10.07 1 36.66 287 SER A C 1
ATOM 2195 O O . SER A 1 287 ? 26.516 -3.188 10.484 1 36.66 287 SER A O 1
ATOM 2197 N N . PHE A 1 288 ? 26.75 -1.116 9.789 1 41.94 288 PHE A N 1
ATOM 2198 C CA . PHE A 1 288 ? 25.297 -1.172 9.75 1 41.94 288 PHE A CA 1
ATOM 2199 C C . PHE A 1 288 ? 24.812 -1.807 8.453 1 41.94 288 PHE A C 1
ATOM 2201 O O . PHE A 1 288 ? 25.203 -1.387 7.363 1 41.94 288 PHE A O 1
ATOM 2208 N N . PRO A 1 289 ? 24.141 -2.889 8.422 1 45 289 PRO A N 1
ATOM 2209 C CA . PRO A 1 289 ? 23.734 -3.789 7.348 1 45 289 PRO A CA 1
ATOM 2210 C C . PRO A 1 289 ? 22.969 -3.066 6.238 1 45 289 PRO A C 1
ATOM 2212 O O . PRO A 1 289 ? 22.984 -3.504 5.086 1 45 289 PRO A O 1
ATOM 2215 N N . PRO A 1 290 ? 21.859 -2.178 6.426 1 56.38 290 PRO A N 1
ATOM 2216 C CA . PRO A 1 290 ? 21.234 -2.113 5.105 1 56.38 290 PRO A CA 1
ATOM 2217 C C . PRO A 1 290 ? 22.047 -1.328 4.09 1 56.38 290 PRO A C 1
ATOM 2219 O O . PRO A 1 290 ? 21.781 -0.151 3.846 1 56.38 290 PRO A O 1
ATOM 2222 N N . TYR A 1 291 ? 23.047 -1.869 3.602 1 57.81 291 TYR A N 1
ATOM 2223 C CA . TYR A 1 291 ? 24.109 -1.378 2.736 1 57.81 291 TYR A CA 1
ATOM 2224 C C . TYR A 1 291 ? 23.562 -0.973 1.373 1 57.81 291 TYR A C 1
ATOM 2226 O O . TYR A 1 291 ? 23.938 0.073 0.833 1 57.81 291 TYR A O 1
ATOM 2234 N N . SER A 1 292 ? 22.609 -1.637 1.008 1 68.69 292 SER A N 1
ATOM 2235 C CA . SER A 1 292 ? 22.156 -1.353 -0.348 1 68.69 292 SER A CA 1
ATOM 2236 C C . SER A 1 292 ? 21.406 -0.03 -0.412 1 68.69 292 SER A C 1
ATOM 2238 O O . SER A 1 292 ? 21.594 0.757 -1.342 1 68.69 292 SER A O 1
ATOM 2240 N N . GLY A 1 293 ? 20.641 0.265 0.596 1 72.5 293 GLY A N 1
ATOM 2241 C CA . GLY A 1 293 ? 19.906 1.516 0.643 1 72.5 293 GLY A CA 1
ATOM 2242 C C . GLY A 1 293 ? 20.797 2.736 0.734 1 72.5 293 GLY A C 1
ATOM 2243 O O . GLY A 1 293 ? 20.562 3.74 0.06 1 72.5 293 GLY A O 1
ATOM 2244 N N . PHE A 1 294 ? 21.812 2.619 1.424 1 69.56 294 PHE A N 1
ATOM 2245 C CA . PHE A 1 294 ? 22.75 3.729 1.593 1 69.56 294 PHE A CA 1
ATOM 2246 C C . PHE A 1 294 ? 23.547 3.957 0.321 1 69.56 294 PHE A C 1
ATOM 2248 O O . PHE A 1 294 ? 23.781 5.102 -0.08 1 69.56 294 PHE A O 1
ATOM 2255 N N . ARG A 1 295 ? 23.953 2.789 -0.293 1 70.81 295 ARG A N 1
ATOM 2256 C CA . ARG A 1 295 ? 24.656 2.906 -1.559 1 70.81 295 ARG A CA 1
ATOM 2257 C C . ARG A 1 295 ? 23.812 3.617 -2.605 1 70.81 295 ARG A C 1
ATOM 2259 O O . ARG A 1 295 ? 24.312 4.488 -3.324 1 70.81 295 ARG A O 1
ATOM 2266 N N . GLU A 1 296 ? 22.578 3.27 -2.605 1 79.75 296 GLU A N 1
ATOM 2267 C CA . GLU A 1 296 ? 21.688 3.902 -3.576 1 79.75 296 GLU A CA 1
ATOM 2268 C C . GLU A 1 296 ? 21.453 5.371 -3.234 1 79.75 296 GLU A C 1
ATOM 2270 O O . GLU A 1 296 ? 21.328 6.211 -4.129 1 79.75 296 GLU A O 1
ATOM 2275 N N . MET A 1 297 ? 21.344 5.668 -2 1 73.75 297 MET A N 1
ATOM 2276 C CA . MET A 1 297 ? 21.203 7.055 -1.555 1 73.75 297 MET A CA 1
ATOM 2277 C C . MET A 1 297 ? 22.359 7.906 -2.061 1 73.75 297 MET A C 1
ATOM 2279 O O . MET A 1 297 ? 22.156 8.992 -2.605 1 73.75 297 MET A O 1
ATOM 2283 N N . LEU A 1 298 ? 23.562 7.336 -1.998 1 66.81 298 LEU A N 1
ATOM 2284 C CA . LEU A 1 298 ? 24.766 8.031 -2.449 1 66.81 298 LEU A CA 1
ATOM 2285 C C . LEU A 1 298 ? 24.75 8.219 -3.965 1 66.81 298 LEU A C 1
ATOM 2287 O O . LEU A 1 298 ? 25.125 9.281 -4.469 1 66.81 298 LEU A O 1
ATOM 2291 N N . ARG A 1 299 ? 24.312 7.195 -4.684 1 71.25 299 ARG A N 1
ATOM 2292 C CA . ARG A 1 299 ? 24.234 7.277 -6.141 1 71.25 299 ARG A CA 1
ATOM 2293 C C . ARG A 1 299 ? 23.266 8.367 -6.574 1 71.25 299 ARG A C 1
ATOM 2295 O O . ARG A 1 299 ? 23.516 9.094 -7.535 1 71.25 299 ARG A O 1
ATOM 2302 N N . LEU A 1 300 ? 22.203 8.508 -5.898 1 68.12 300 LEU A N 1
ATOM 2303 C CA . LEU A 1 300 ? 21.188 9.5 -6.23 1 68.12 300 LEU A CA 1
ATOM 2304 C C . LEU A 1 300 ? 21.688 10.906 -5.926 1 68.12 300 LEU A C 1
ATOM 2306 O O . LEU A 1 300 ? 21.328 11.859 -6.629 1 68.12 300 LEU A O 1
ATOM 2310 N N . LEU A 1 301 ? 22.484 11.008 -4.98 1 62.34 301 LEU A N 1
ATOM 2311 C CA . LEU A 1 301 ? 23.062 12.305 -4.621 1 62.34 301 LEU A CA 1
ATOM 2312 C C . LEU A 1 301 ? 24.125 12.727 -5.621 1 62.34 301 LEU A C 1
ATOM 2314 O O . LEU A 1 301 ? 24.266 13.906 -5.926 1 62.34 301 LEU A O 1
ATOM 2318 N N . GLU A 1 302 ? 24.969 11.75 -6.164 1 60.12 302 GLU A N 1
ATOM 2319 C CA . GLU A 1 302 ? 26.031 12.016 -7.129 1 60.12 302 GLU A CA 1
ATOM 2320 C C . GLU A 1 302 ? 25.469 12.414 -8.484 1 60.12 302 GLU A C 1
ATOM 2322 O O . GLU A 1 302 ? 26.016 13.281 -9.164 1 60.12 302 GLU A O 1
ATOM 2327 N N . HIS A 1 303 ? 24.641 11.68 -9.156 1 52.12 303 HIS A N 1
ATOM 2328 C CA . HIS A 1 303 ? 24.078 12 -10.461 1 52.12 303 HIS A CA 1
ATOM 2329 C C . HIS A 1 303 ? 23.5 13.414 -10.477 1 52.12 303 HIS A C 1
ATOM 2331 O O . HIS A 1 303 ? 23.5 14.078 -11.516 1 52.12 303 HIS A O 1
ATOM 2337 N N . ASP A 1 304 ? 22.922 13.906 -9.648 1 44.88 304 ASP A N 1
ATOM 2338 C CA . ASP A 1 304 ? 22.5 15.305 -9.648 1 44.88 304 ASP A CA 1
ATOM 2339 C C . ASP A 1 304 ? 23.688 16.234 -9.375 1 44.88 304 ASP A C 1
ATOM 2341 O O . ASP A 1 304 ? 23.594 17.438 -9.617 1 44.88 304 ASP A O 1
ATOM 2345 N N . GLY A 1 305 ? 24.797 15.852 -8.742 1 39.25 305 GLY A N 1
ATOM 2346 C CA . GLY A 1 305 ? 25.984 16.656 -8.477 1 39.25 305 GLY A CA 1
ATOM 2347 C C . GLY A 1 305 ? 27.016 16.578 -9.586 1 39.25 305 GLY A C 1
ATOM 2348 O O . GLY A 1 305 ? 27.812 15.648 -9.641 1 39.25 305 GLY A O 1
ATOM 2349 N N . GLY A 1 306 ? 27.172 16.953 -10.93 1 33.62 306 GLY A N 1
ATOM 2350 C CA . GLY A 1 306 ? 28.406 17.422 -11.555 1 33.62 306 GLY A CA 1
ATOM 2351 C C . GLY A 1 306 ? 29.375 18.062 -10.578 1 33.62 306 GLY A C 1
ATOM 2352 O O . GLY A 1 306 ? 30.562 18.172 -10.852 1 33.62 306 GLY A O 1
ATOM 2353 N N . GLN A 1 307 ? 29.266 19.281 -9.93 1 28.03 307 GLN A N 1
ATOM 2354 C CA . GLN A 1 307 ? 30.312 19.969 -9.188 1 28.03 307 GLN A CA 1
ATOM 2355 C C . GLN A 1 307 ? 30.828 19.094 -8.039 1 28.03 307 GLN A C 1
ATOM 2357 O O . GLN A 1 307 ? 30.047 18.516 -7.297 1 28.03 307 GLN A O 1
ATOM 2362 N N . ALA A 1 308 ? 32.188 18.703 -8.133 1 27.02 308 ALA A N 1
ATOM 2363 C CA . ALA A 1 308 ? 33.188 18.047 -7.277 1 27.02 308 ALA A CA 1
ATOM 2364 C C . ALA A 1 308 ? 32.969 18.422 -5.816 1 27.02 308 ALA A C 1
ATOM 2366 O O . ALA A 1 308 ? 33 19.609 -5.461 1 27.02 308 ALA A O 1
ATOM 2367 N N . TRP A 1 309 ? 32.25 17.703 -5.16 1 27.22 309 TRP A N 1
ATOM 2368 C CA . TRP A 1 309 ? 32.344 17.891 -3.717 1 27.22 309 TRP A CA 1
ATOM 2369 C C . TRP A 1 309 ? 33.781 17.969 -3.268 1 27.22 309 TRP A C 1
ATOM 2371 O O . TRP A 1 309 ? 34.062 18.047 -2.07 1 27.22 309 TRP A O 1
ATOM 2381 N N . GLU A 1 310 ? 34.688 17.75 -4.219 1 25.67 310 GLU A N 1
ATOM 2382 C CA . GLU A 1 310 ? 36.094 17.969 -3.926 1 25.67 310 GLU A CA 1
ATOM 2383 C C . GLU A 1 310 ? 36.344 19.406 -3.438 1 25.67 310 GLU A C 1
ATOM 2385 O O . GLU A 1 310 ? 37.125 19.609 -2.496 1 25.67 310 GLU A O 1
ATOM 2390 N N . GLU A 1 311 ? 36.125 20.328 -4.324 1 24 311 GLU A N 1
ATOM 2391 C CA . GLU A 1 311 ? 36.688 21.656 -4.098 1 24 311 GLU A CA 1
ATOM 2392 C C . GLU A 1 311 ? 36 22.344 -2.918 1 24 311 GLU A C 1
ATOM 2394 O O . GLU A 1 311 ? 36.531 23.312 -2.355 1 24 311 GLU A O 1
ATOM 2399 N N . ALA A 1 312 ? 34.75 22.016 -2.766 1 23.66 312 ALA A N 1
ATOM 2400 C CA . ALA A 1 312 ? 34.219 22.922 -1.747 1 23.66 312 ALA A CA 1
ATOM 2401 C C . ALA A 1 312 ? 34.656 22.484 -0.348 1 23.66 312 ALA A C 1
ATOM 2403 O O . ALA A 1 312 ? 34.281 23.109 0.646 1 23.66 312 ALA A O 1
ATOM 2404 N N . CYS A 1 313 ? 35.125 21.141 -0.188 1 22.03 313 CYS A N 1
ATOM 2405 C CA . CYS A 1 313 ? 35.969 21.094 0.993 1 22.03 313 CYS A CA 1
ATOM 2406 C C . CYS A 1 313 ? 37.344 21.719 0.701 1 22.03 313 CYS A C 1
ATOM 2408 O O . CYS A 1 313 ? 37.938 21.438 -0.34 1 22.03 313 CYS A O 1
ATOM 2410 N N . MET B 1 1 ? 10.539 -14.352 -26.172 1 19.78 1 MET B N 1
ATOM 2411 C CA . MET B 1 1 ? 9.453 -13.406 -25.953 1 19.78 1 MET B CA 1
ATOM 2412 C C . MET B 1 1 ? 8.523 -13.898 -24.859 1 19.78 1 MET B C 1
ATOM 2414 O O . MET B 1 1 ? 7.66 -14.742 -25.094 1 19.78 1 MET B O 1
ATOM 2418 N N . LYS B 1 2 ? 8.891 -14.242 -23.641 1 32.16 2 LYS B N 1
ATOM 2419 C CA . LYS B 1 2 ? 8.164 -15.078 -22.688 1 32.16 2 LYS B CA 1
ATOM 2420 C C . LYS B 1 2 ? 6.746 -14.562 -22.484 1 32.16 2 LYS B C 1
ATOM 2422 O O . LYS B 1 2 ? 6.527 -13.352 -22.391 1 32.16 2 LYS B O 1
ATOM 2427 N N . SER B 1 3 ? 5.652 -15.211 -22.875 1 33.81 3 SER B N 1
ATOM 2428 C CA . SER B 1 3 ? 4.223 -15 -23.078 1 33.81 3 SER B CA 1
ATOM 2429 C C . SER B 1 3 ? 3.596 -14.266 -21.906 1 33.81 3 SER B C 1
ATOM 2431 O O . SER B 1 3 ? 4.105 -14.32 -20.781 1 33.81 3 SER B O 1
ATOM 2433 N N . LYS B 1 4 ? 3.012 -13.102 -22.188 1 39.22 4 LYS B N 1
ATOM 2434 C CA . LYS B 1 4 ? 2.139 -12.148 -21.516 1 39.22 4 LYS B CA 1
ATOM 2435 C C . LYS B 1 4 ? 1.204 -12.852 -20.531 1 39.22 4 LYS B C 1
ATOM 2437 O O . LYS B 1 4 ? 0.065 -13.18 -20.875 1 39.22 4 LYS B O 1
ATOM 2442 N N . LEU B 1 5 ? 1.619 -13.969 -20.094 1 39.06 5 LEU B N 1
ATOM 2443 C CA . LEU B 1 5 ? 0.686 -14.852 -19.406 1 39.06 5 LEU B CA 1
ATOM 2444 C C . LEU B 1 5 ? -0.201 -14.062 -18.438 1 39.06 5 LEU B C 1
ATOM 2446 O O . LEU B 1 5 ? -1.396 -14.344 -18.328 1 39.06 5 LEU B O 1
ATOM 2450 N N . TRP B 1 6 ? 0.341 -13.484 -17.406 1 44.09 6 TRP B N 1
ATOM 2451 C CA . TRP B 1 6 ? -0.497 -13.508 -16.203 1 44.09 6 TRP B CA 1
ATOM 2452 C C . TRP B 1 6 ? -1.11 -12.141 -15.945 1 44.09 6 TRP B C 1
ATOM 2454 O O . TRP B 1 6 ? -0.48 -11.281 -15.32 1 44.09 6 TRP B O 1
ATOM 2464 N N . SER B 1 7 ? -1.666 -11.609 -17.031 1 41.72 7 SER B N 1
ATOM 2465 C CA . SER B 1 7 ? -2.201 -10.297 -16.672 1 41.72 7 SER B CA 1
ATOM 2466 C C . SER B 1 7 ? -3.092 -10.398 -15.438 1 41.72 7 SER B C 1
ATOM 2468 O O . SER B 1 7 ? -2.682 -10.023 -14.336 1 41.72 7 SER B O 1
ATOM 2470 N N . ASN B 1 8 ? -4.391 -10.383 -15.602 1 42.84 8 ASN B N 1
ATOM 2471 C CA . ASN B 1 8 ? -5.34 -10.281 -14.5 1 42.84 8 ASN B CA 1
ATOM 2472 C C . ASN B 1 8 ? -6.027 -11.617 -14.227 1 42.84 8 ASN B C 1
ATOM 2474 O O . ASN B 1 8 ? -6.535 -12.258 -15.148 1 42.84 8 ASN B O 1
ATOM 2478 N N . PHE B 1 9 ? -5.574 -12.359 -13.195 1 43.53 9 PHE B N 1
ATOM 2479 C CA . PHE B 1 9 ? -6.219 -13.609 -12.812 1 43.53 9 PHE B CA 1
ATOM 2480 C C . PHE B 1 9 ? -7.359 -13.352 -11.836 1 43.53 9 PHE B C 1
ATOM 2482 O O . PHE B 1 9 ? -7.312 -12.398 -11.055 1 43.53 9 PHE B O 1
ATOM 2489 N N . THR B 1 10 ? -8.539 -13.875 -12.117 1 42.81 10 THR B N 1
ATOM 2490 C CA . THR B 1 10 ? -9.633 -13.867 -11.148 1 42.81 10 THR B CA 1
ATOM 2491 C C . THR B 1 10 ? -9.578 -15.102 -10.258 1 42.81 10 THR B C 1
ATOM 2493 O O . THR B 1 10 ? -9.016 -16.125 -10.648 1 42.81 10 THR B O 1
ATOM 2496 N N . ARG B 1 11 ? -9.617 -14.922 -8.836 1 38.91 11 ARG B N 1
ATOM 2497 C CA . ARG B 1 11 ? -9.703 -16.031 -7.895 1 38.91 11 ARG B CA 1
ATOM 2498 C C . ARG B 1 11 ? -11.094 -16.656 -7.914 1 38.91 11 ARG B C 1
ATOM 2500 O O . ARG B 1 11 ? -12.102 -15.945 -7.934 1 38.91 11 ARG B O 1
ATOM 2507 N N . GLU B 1 12 ? -11.242 -17.906 -8.234 1 38.62 12 GLU B N 1
ATOM 2508 C CA . GLU B 1 12 ? -12.523 -18.594 -8.109 1 38.62 12 GLU B CA 1
ATOM 2509 C C . GLU B 1 12 ? -12.727 -19.125 -6.695 1 38.62 12 GLU B C 1
ATOM 2511 O O . GLU B 1 12 ? -11.789 -19.609 -6.066 1 38.62 12 GLU B O 1
ATOM 2516 N N . TYR B 1 13 ? -13.633 -18.516 -5.844 1 35 13 TYR B N 1
ATOM 2517 C CA . TYR B 1 13 ? -14.039 -19.047 -4.551 1 35 13 TYR B CA 1
ATOM 2518 C C . TYR B 1 13 ? -14.742 -20.391 -4.711 1 35 13 TYR B C 1
ATOM 2520 O O . TYR B 1 13 ? -15.672 -20.516 -5.512 1 35 13 TYR B O 1
ATOM 2528 N N . TYR B 1 14 ? -14 -21.484 -4.539 1 31.12 14 TYR B N 1
ATOM 2529 C CA . TYR B 1 14 ? -14.727 -22.719 -4.301 1 31.12 14 TYR B CA 1
ATOM 2530 C C . TYR B 1 14 ? -15.344 -22.734 -2.906 1 31.12 14 TYR B C 1
ATOM 2532 O O . TYR B 1 14 ? -14.625 -22.734 -1.903 1 31.12 14 TYR B O 1
ATOM 2540 N N . THR B 1 15 ? -16.297 -21.969 -2.553 1 30.38 15 THR B N 1
ATOM 2541 C CA . THR B 1 15 ? -16.953 -22.266 -1.281 1 30.38 15 THR B CA 1
ATOM 2542 C C . THR B 1 15 ? -17.219 -23.75 -1.138 1 30.38 15 THR B C 1
ATOM 2544 O O . THR B 1 15 ? -17.609 -24.422 -2.1 1 30.38 15 THR B O 1
ATOM 2547 N N . ALA B 1 16 ? -16.531 -24.375 -0.126 1 29.3 16 ALA B N 1
ATOM 2548 C CA . ALA B 1 16 ? -16.844 -25.703 0.398 1 29.3 16 ALA B CA 1
ATOM 2549 C C . ALA B 1 16 ? -18.344 -25.953 0.411 1 29.3 16 ALA B C 1
ATOM 2551 O O . ALA B 1 16 ? -19.016 -25.703 1.417 1 29.3 16 ALA B O 1
ATOM 2552 N N . MET B 1 17 ? -19.172 -25.375 -0.221 1 29.23 17 MET B N 1
ATOM 2553 C CA . MET B 1 17 ? -20.531 -25.875 -0.046 1 29.23 17 MET B CA 1
ATOM 2554 C C . MET B 1 17 ? -20.562 -27.391 -0.122 1 29.23 17 MET B C 1
ATOM 2556 O O . MET B 1 17 ? -19.828 -28 -0.911 1 29.23 17 MET B O 1
ATOM 2560 N N . LYS B 1 18 ? -20.781 -28.016 0.994 1 30.34 18 LYS B N 1
ATOM 2561 C CA . LYS B 1 18 ? -21.109 -29.438 1.058 1 30.34 18 LYS B CA 1
ATOM 2562 C C . LYS B 1 18 ? -21.641 -29.938 -0.281 1 30.34 18 LYS B C 1
ATOM 2564 O O . LYS B 1 18 ? -22.609 -29.391 -0.817 1 30.34 18 LYS B O 1
ATOM 2569 N N . MET B 1 19 ? -20.688 -30.562 -1.071 1 31.72 19 MET B N 1
ATOM 2570 C CA . MET B 1 19 ? -21.094 -31.453 -2.162 1 31.72 19 MET B CA 1
ATOM 2571 C C . MET B 1 19 ? -22.312 -32.281 -1.774 1 31.72 19 MET B C 1
ATOM 2573 O O . MET B 1 19 ? -22.188 -33.281 -1.069 1 31.72 19 MET B O 1
ATOM 2577 N N . ASN B 1 20 ? -23.312 -31.844 -1.246 1 30.14 20 ASN B N 1
ATOM 2578 C CA . ASN B 1 20 ? -24.297 -32.906 -1.381 1 30.14 20 ASN B CA 1
ATOM 2579 C C . ASN B 1 20 ? -24.172 -33.625 -2.734 1 30.14 20 ASN B C 1
ATOM 2581 O O . ASN B 1 20 ? -23.641 -33.031 -3.688 1 30.14 20 ASN B O 1
ATOM 2585 N N . GLU B 1 21 ? -24.641 -34.938 -2.926 1 33.16 21 GLU B N 1
ATOM 2586 C CA . GLU B 1 21 ? -24.375 -35.906 -3.979 1 33.16 21 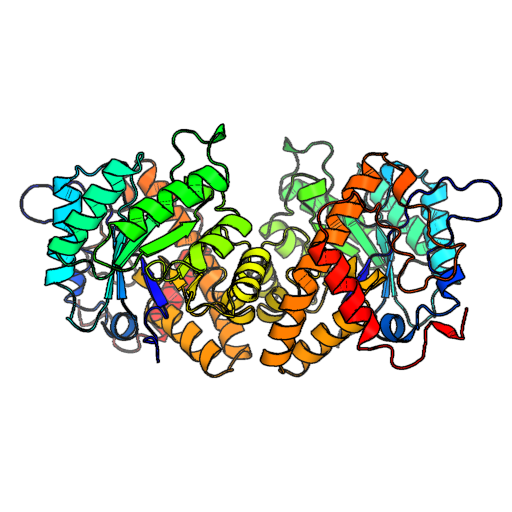GLU B CA 1
ATOM 2587 C C . GLU B 1 21 ? -24.125 -35.219 -5.32 1 33.16 21 GLU B C 1
ATOM 2589 O O . GLU B 1 21 ? -23.156 -35.531 -6.008 1 33.16 21 GLU B O 1
ATOM 2594 N N . SER B 1 22 ? -25.172 -35.031 -6.223 1 32.38 22 SER B N 1
ATOM 2595 C CA . SER B 1 22 ? -25.094 -34.719 -7.652 1 32.38 22 SER B CA 1
ATOM 2596 C C . SER B 1 22 ? -24.469 -33.375 -7.906 1 32.38 22 SER B C 1
ATOM 2598 O O . SER B 1 22 ? -23.984 -33.094 -9.008 1 32.38 22 SER B O 1
ATOM 2600 N N . GLU B 1 23 ? -24.922 -32.344 -7.258 1 32.62 23 GLU B N 1
ATOM 2601 C CA . GLU B 1 23 ? -24.594 -31.016 -7.789 1 32.62 23 GLU B CA 1
ATOM 2602 C C . GLU B 1 23 ? -23.266 -30.5 -7.227 1 32.62 23 GLU B C 1
ATOM 2604 O O . GLU B 1 23 ? -23.109 -30.375 -6.012 1 32.62 23 GLU B O 1
ATOM 2609 N N . LEU B 1 24 ? -22.188 -31.109 -7.605 1 30.36 24 LEU B N 1
ATOM 2610 C CA . LEU B 1 24 ? -20.875 -30.5 -7.375 1 30.36 24 LEU B CA 1
ATOM 2611 C C . LEU B 1 24 ? -21 -29.016 -7.043 1 30.36 24 LEU B C 1
ATOM 2613 O O . LEU B 1 24 ? -21.922 -28.359 -7.527 1 30.36 24 LEU B O 1
ATOM 2617 N N . PRO B 1 25 ? -20.672 -28.672 -5.898 1 33.19 25 PRO B N 1
ATOM 2618 C CA . PRO B 1 25 ? -20.609 -27.219 -5.742 1 33.19 25 PRO B CA 1
ATOM 2619 C C . PRO B 1 25 ? -20.359 -26.484 -7.062 1 33.19 25 PRO B C 1
ATOM 2621 O O . PRO B 1 25 ? -19.406 -26.797 -7.773 1 33.19 25 PRO B O 1
ATOM 2624 N N . VAL B 1 26 ? -21.391 -26.375 -7.914 1 31.34 26 VAL B N 1
ATOM 2625 C CA . VAL B 1 26 ? -21.375 -25.672 -9.195 1 31.34 26 VAL B CA 1
ATOM 2626 C C . VAL B 1 26 ? -20.359 -24.531 -9.148 1 31.34 26 VAL B C 1
ATOM 2628 O O . VAL B 1 26 ? -20.406 -23.688 -8.258 1 31.34 26 VAL B O 1
ATOM 2631 N N . LEU B 1 27 ? -19.062 -24.844 -9.297 1 33.84 27 LEU B N 1
ATOM 2632 C CA . LEU B 1 27 ? -18.344 -23.719 -9.859 1 33.84 27 LEU B CA 1
ATOM 2633 C C . LEU B 1 27 ? -19.312 -22.609 -10.281 1 33.84 27 LEU B C 1
ATOM 2635 O O . LEU B 1 27 ? -20.359 -22.906 -10.875 1 33.84 27 LEU B O 1
ATOM 2639 N N . LEU B 1 28 ? -19.531 -21.672 -9.344 1 34.22 28 LEU B N 1
ATOM 2640 C CA . LEU B 1 28 ? -20.312 -20.609 -9.938 1 34.22 28 LEU B CA 1
ATOM 2641 C C . LEU B 1 28 ? -20.25 -20.672 -11.461 1 34.22 28 LEU B C 1
ATOM 2643 O O . LEU B 1 28 ? -20.797 -19.797 -12.148 1 34.22 28 LEU B O 1
ATOM 2647 N N . TRP B 1 29 ? -19.375 -21.562 -11.93 1 30.53 29 TRP B N 1
ATOM 2648 C CA . TRP B 1 29 ? -19.25 -21.609 -13.383 1 30.53 29 TRP B CA 1
ATOM 2649 C C . TRP B 1 29 ? -20.469 -22.25 -14.016 1 30.53 29 TRP B C 1
ATOM 2651 O O . TRP B 1 29 ? -20.797 -21.969 -15.172 1 30.53 29 TRP B O 1
ATOM 2661 N N . PRO B 1 30 ? -20.734 -23.438 -13.578 1 32.84 30 PRO B N 1
ATOM 2662 C CA . PRO B 1 30 ? -21.75 -24.016 -14.469 1 32.84 30 PRO B CA 1
ATOM 2663 C C . PRO B 1 30 ? -22.969 -23.109 -14.633 1 32.84 30 PRO B C 1
ATOM 2665 O O . PRO B 1 30 ? -23.609 -23.109 -15.688 1 32.84 30 PRO B O 1
ATOM 2668 N N . ARG B 1 31 ? -23.5 -22.734 -13.5 1 32.31 31 ARG B N 1
ATOM 2669 C CA . ARG B 1 31 ? -24.609 -21.828 -13.789 1 32.31 31 ARG B CA 1
ATOM 2670 C C . ARG B 1 31 ? -24.094 -20.531 -14.43 1 32.31 31 ARG B C 1
ATOM 2672 O O . ARG B 1 31 ? -24.891 -19.672 -14.797 1 32.31 31 ARG B O 1
ATOM 2679 N N . CYS B 1 32 ? -22.891 -20.266 -14.188 1 31.3 32 CYS B N 1
ATOM 2680 C CA . CYS B 1 32 ? -22.312 -19.234 -15.039 1 31.3 32 CYS B CA 1
ATOM 2681 C C . CYS B 1 32 ? -22.438 -19.609 -16.516 1 31.3 32 CYS B C 1
ATOM 2683 O O . CYS B 1 32 ? -21.828 -18.969 -17.375 1 31.3 32 CYS B O 1
ATOM 2685 N N . LYS B 1 33 ? -22.594 -20.812 -16.734 1 32.41 33 LYS B N 1
ATOM 2686 C CA . LYS B 1 33 ? -22.953 -20.906 -18.141 1 32.41 33 LYS B CA 1
ATOM 2687 C C . LYS B 1 33 ? -23.984 -19.844 -18.516 1 32.41 33 LYS B C 1
ATOM 2689 O O . LYS B 1 33 ? -24.203 -19.562 -19.703 1 32.41 33 LYS B O 1
ATOM 2694 N N . THR B 1 34 ? -24.922 -19.641 -17.625 1 32.97 34 THR B N 1
ATOM 2695 C CA . THR B 1 34 ? -25.75 -18.547 -18.109 1 32.97 34 THR B CA 1
ATOM 2696 C C . THR B 1 34 ? -24.938 -17.25 -18.188 1 32.97 34 THR B C 1
ATOM 2698 O O . THR B 1 34 ? -23.859 -17.234 -18.797 1 32.97 34 THR B O 1
ATOM 2701 N N . GLN B 1 35 ? -25.672 -15.945 -17.453 1 30.72 35 GLN B N 1
ATOM 2702 C CA . GLN B 1 35 ? -25.328 -14.57 -17.797 1 30.72 35 GLN B CA 1
ATOM 2703 C C . GLN B 1 35 ? -23.984 -14.164 -17.172 1 30.72 35 GLN B C 1
ATOM 2705 O O . GLN B 1 35 ? -23.812 -13.023 -16.75 1 30.72 35 GLN B O 1
ATOM 2710 N N . CYS B 1 36 ? -23.344 -14.883 -16.297 1 34.84 36 CYS B N 1
ATOM 2711 C CA . CYS B 1 36 ? -22.047 -14.242 -16.172 1 34.84 36 CYS B CA 1
ATOM 2712 C C . CYS B 1 36 ? -21.516 -13.82 -17.547 1 34.84 36 CYS B C 1
ATOM 2714 O O . CYS B 1 36 ? -21.281 -14.664 -18.406 1 34.84 36 CYS B O 1
ATOM 2716 N N . THR B 1 37 ? -22.156 -12.969 -18 1 37.16 37 THR B N 1
ATOM 2717 C CA . THR B 1 37 ? -21.625 -12.438 -19.25 1 37.16 37 THR B CA 1
ATOM 2718 C C . THR B 1 37 ? -20.109 -12.539 -19.281 1 37.16 37 THR B C 1
ATOM 2720 O O . THR B 1 37 ? -19.422 -12.023 -18.391 1 37.16 37 THR B O 1
ATOM 2723 N N . TRP B 1 38 ? -19.578 -13.805 -19.688 1 40.84 38 TRP B N 1
ATOM 2724 C CA . TRP B 1 38 ? -18.25 -14.141 -20.172 1 40.84 38 TRP B CA 1
ATOM 2725 C C . TRP B 1 38 ? -17.5 -12.883 -20.609 1 40.84 38 TRP B C 1
ATOM 2727 O O . TRP B 1 38 ? -16.297 -12.938 -20.859 1 40.84 38 TRP B O 1
ATOM 2737 N N . GLU B 1 39 ? -18.375 -11.969 -20.797 1 43.34 39 GLU B N 1
ATOM 2738 C CA . GLU B 1 39 ? -17.578 -10.875 -21.344 1 43.34 39 GLU B CA 1
ATOM 2739 C C . GLU B 1 39 ? -16.484 -10.438 -20.375 1 43.34 39 GLU B C 1
ATOM 2741 O O . GLU B 1 39 ? -15.359 -10.18 -20.781 1 43.34 39 GLU B O 1
ATOM 2746 N N . GLY B 1 40 ? -16.906 -10.352 -19.094 1 48.06 40 GLY B N 1
ATOM 2747 C CA . GLY B 1 40 ? -15.867 -9.961 -18.156 1 48.06 40 GLY B CA 1
ATOM 2748 C C . GLY B 1 40 ? -14.797 -11.023 -17.969 1 48.06 40 GLY B C 1
ATOM 2749 O O . GLY B 1 40 ? -13.617 -10.711 -17.875 1 48.06 40 GLY B O 1
ATOM 2750 N N . VAL B 1 41 ? -15.32 -12.328 -18.062 1 53.69 41 VAL B N 1
ATOM 2751 C CA . VAL B 1 41 ? -14.398 -13.453 -17.938 1 53.69 41 VAL B CA 1
ATOM 2752 C C . VAL B 1 41 ? -13.539 -13.555 -19.203 1 53.69 41 VAL B C 1
ATOM 2754 O O . VAL B 1 41 ? -12.367 -13.945 -19.125 1 53.69 41 VAL B O 1
ATOM 2757 N N . ALA B 1 42 ? -14.148 -13.062 -20.203 1 55.75 42 ALA B N 1
ATOM 2758 C CA . ALA B 1 42 ? -13.438 -13.203 -21.469 1 55.75 42 ALA B CA 1
ATOM 2759 C C . ALA B 1 42 ? -12.141 -12.398 -21.453 1 55.75 42 ALA B C 1
ATOM 2761 O O . ALA B 1 42 ? -11.164 -12.766 -22.125 1 55.75 42 ALA B O 1
ATOM 2762 N N . SER B 1 43 ? -12.195 -11.477 -20.625 1 63.72 43 SER B N 1
ATOM 2763 C CA . SER B 1 43 ? -11.016 -10.617 -20.688 1 63.72 43 SER B CA 1
ATOM 2764 C C . SER B 1 43 ? -9.961 -11.07 -19.672 1 63.72 43 SER B C 1
ATOM 2766 O O . SER B 1 43 ? -8.82 -10.586 -19.703 1 63.72 43 SER B O 1
ATOM 2768 N N . LEU B 1 44 ? -10.312 -12.117 -19.016 1 74.94 44 LEU B N 1
ATOM 2769 C CA . LEU B 1 44 ? -9.359 -12.594 -18.016 1 74.94 44 LEU B CA 1
ATOM 2770 C C . LEU B 1 44 ? -8.336 -13.523 -18.641 1 74.94 44 LEU B C 1
ATOM 2772 O O . LEU B 1 44 ? -8.648 -14.242 -19.594 1 74.94 44 LEU B O 1
ATOM 2776 N N . ALA B 1 45 ? -7.152 -13.477 -18.109 1 78.19 45 ALA B N 1
ATOM 2777 C CA . ALA B 1 45 ? -6.094 -14.352 -18.609 1 78.19 45 ALA B CA 1
ATOM 2778 C C . ALA B 1 45 ? -6.309 -15.789 -18.125 1 78.19 45 ALA B C 1
ATOM 2780 O O . ALA B 1 45 ? -5.914 -16.734 -18.812 1 78.19 45 ALA B O 1
ATOM 2781 N N . GLY B 1 46 ? -6.977 -15.898 -17.016 1 81.25 46 GLY B N 1
ATOM 2782 C CA . GLY B 1 46 ? -7.172 -17.234 -16.484 1 81.25 46 GLY B CA 1
ATOM 2783 C C . GLY B 1 46 ? -7.836 -17.234 -15.117 1 81.25 46 GLY B C 1
ATOM 2784 O O . GLY B 1 46 ? -8.43 -16.234 -14.711 1 81.25 46 GLY B O 1
ATOM 2785 N N . PHE B 1 47 ? -7.723 -18.562 -14.531 1 80.38 47 PHE B N 1
ATOM 2786 C CA . PHE B 1 47 ? -8.406 -18.781 -13.266 1 80.38 47 PHE B CA 1
ATOM 2787 C C . PHE B 1 47 ? -7.469 -19.422 -12.25 1 80.38 47 PHE B C 1
ATOM 2789 O O . PHE B 1 47 ? -6.586 -20.203 -12.617 1 80.38 47 PHE B O 1
ATOM 2796 N N . VAL B 1 48 ? -7.73 -18.969 -11.031 1 86.44 48 VAL B N 1
ATOM 2797 C CA . VAL B 1 48 ? -7.023 -19.609 -9.93 1 86.44 48 VAL B CA 1
ATOM 2798 C C . VAL B 1 48 ? -8 -20.422 -9.078 1 86.44 48 VAL B C 1
ATOM 2800 O O . VAL B 1 48 ? -9.07 -19.922 -8.711 1 86.44 48 VAL B O 1
ATOM 2803 N N . VAL B 1 49 ? -7.617 -21.672 -8.82 1 82.12 49 VAL B N 1
ATOM 2804 C CA . VAL B 1 49 ? -8.406 -22.484 -7.906 1 82.12 49 VAL B CA 1
ATOM 2805 C C . VAL B 1 49 ? -7.57 -22.859 -6.688 1 82.12 49 VAL B C 1
ATOM 2807 O O . VAL B 1 49 ? -6.355 -23.062 -6.801 1 82.12 49 VAL B O 1
ATOM 2810 N N . GLN B 1 50 ? -8.219 -22.922 -5.57 1 79.38 50 GLN B N 1
ATOM 2811 C CA . GLN B 1 50 ? -7.633 -23.344 -4.301 1 79.38 50 GLN B CA 1
ATOM 2812 C C . GLN B 1 50 ? -6.48 -22.422 -3.902 1 79.38 50 GLN B C 1
ATOM 2814 O O . GLN B 1 50 ? -5.414 -22.906 -3.498 1 79.38 50 GLN B O 1
ATOM 2819 N N . GLY B 1 51 ? -6.59 -21.125 -4.145 1 66.06 51 GLY B N 1
ATOM 2820 C CA . GLY B 1 51 ? -5.586 -20.188 -3.682 1 66.06 51 GLY B CA 1
ATOM 2821 C C . GLY B 1 51 ? -5.598 -20 -2.178 1 66.06 51 GLY B C 1
ATOM 2822 O O . GLY B 1 51 ? -5.133 -20.859 -1.433 1 66.06 51 GLY B O 1
ATOM 2823 N N . SER B 1 52 ? -5.988 -18.938 -1.495 1 55.59 52 SER B N 1
ATOM 2824 C CA . SER B 1 52 ? -6.102 -18.719 -0.057 1 55.59 52 SER B CA 1
ATOM 2825 C C . SER B 1 52 ? -7.488 -19.094 0.452 1 55.59 52 SER B C 1
ATOM 2827 O O . SER B 1 52 ? -7.625 -19.672 1.527 1 55.59 52 SER B O 1
ATOM 2829 N N . ASN B 1 53 ? -8.422 -18.391 -0.239 1 47.03 53 ASN B N 1
ATOM 2830 C CA . ASN B 1 53 ? -9.797 -18.438 0.253 1 47.03 53 ASN B CA 1
ATOM 2831 C C . ASN B 1 53 ? -10.43 -19.812 0.023 1 47.03 53 ASN B C 1
ATOM 2833 O O . ASN B 1 53 ? -11.586 -20.031 0.378 1 47.03 53 ASN B O 1
ATOM 2837 N N . GLY B 1 54 ? -9.633 -20.672 -0.602 1 46.31 54 GLY B N 1
ATOM 2838 C CA . GLY B 1 54 ? -10.32 -21.938 -0.766 1 46.31 54 GLY B CA 1
ATOM 2839 C C . GLY B 1 54 ? -10.125 -22.891 0.41 1 46.31 54 GLY B C 1
ATOM 2840 O O . GLY B 1 54 ? -9.188 -22.719 1.193 1 46.31 54 GLY B O 1
ATOM 2841 N N . GLU B 1 55 ? -11.195 -23.406 0.927 1 46.44 55 GLU B N 1
ATOM 2842 C CA . GLU B 1 55 ? -11.414 -24.391 1.977 1 46.44 55 GLU B CA 1
ATOM 2843 C C . GLU B 1 55 ? -10.539 -25.625 1.764 1 46.44 55 GLU B C 1
ATOM 2845 O O . GLU B 1 55 ? -11.031 -26.75 1.792 1 46.44 55 GLU B O 1
ATOM 2850 N N . PHE B 1 56 ? -9.227 -25.297 1.337 1 53.97 56 PHE B N 1
ATOM 2851 C CA . PHE B 1 56 ? -8.516 -26.531 1.049 1 53.97 56 PHE B CA 1
ATOM 2852 C C . PHE B 1 56 ? -8.234 -27.312 2.332 1 53.97 56 PHE B C 1
ATOM 2854 O O . PHE B 1 56 ? -8.164 -28.547 2.318 1 53.97 56 PHE B O 1
ATOM 2861 N N . PRO B 1 57 ? -8.281 -26.469 3.35 1 54.84 57 PRO B N 1
ATOM 2862 C CA . PRO B 1 57 ? -8.031 -27.359 4.484 1 54.84 57 PRO B CA 1
ATOM 2863 C C . PRO B 1 57 ? -9.172 -28.359 4.715 1 54.84 57 PRO B C 1
ATOM 2865 O O . PRO B 1 57 ? -8.992 -29.375 5.395 1 54.84 57 PRO B O 1
ATOM 2868 N N . PHE B 1 58 ? -10.227 -28.062 3.881 1 59.84 58 PHE B N 1
ATOM 2869 C CA . PHE B 1 58 ? -11.375 -28.922 4.152 1 59.84 58 PHE B CA 1
ATOM 2870 C C . PHE B 1 58 ? -11.516 -29.984 3.07 1 59.84 58 PHE B C 1
ATOM 2872 O O . PHE B 1 58 ? -12.383 -30.859 3.164 1 59.84 58 PHE B O 1
ATOM 2879 N N . LEU B 1 59 ? -10.609 -29.953 2.119 1 73.44 59 LEU B N 1
ATOM 2880 C CA . LEU B 1 59 ? -10.688 -30.906 1.02 1 73.44 59 LEU B CA 1
ATOM 2881 C C . LEU B 1 59 ? -9.625 -31.984 1.162 1 73.44 59 LEU B C 1
ATOM 2883 O O . LEU B 1 59 ? -8.5 -31.703 1.582 1 73.44 59 LEU B O 1
ATOM 2887 N N . THR B 1 60 ? -10.109 -33.188 0.875 1 81.31 60 THR B N 1
ATOM 2888 C CA . THR B 1 60 ? -9.117 -34.25 0.738 1 81.31 60 THR B CA 1
ATOM 2889 C C . THR B 1 60 ? -8.266 -34.031 -0.509 1 81.31 60 THR B C 1
ATOM 2891 O O . THR B 1 60 ? -8.617 -33.25 -1.377 1 81.31 60 THR B O 1
ATOM 2894 N N . SER B 1 61 ? -7.199 -34.812 -0.562 1 87.12 61 SER B N 1
ATOM 2895 C CA . SER B 1 61 ? -6.32 -34.719 -1.724 1 87.12 61 SER B CA 1
ATOM 2896 C C . SER B 1 61 ? -7.066 -35.062 -3.01 1 87.12 61 SER B C 1
ATOM 2898 O O . SER B 1 61 ? -6.887 -34.375 -4.031 1 87.12 61 SER B O 1
ATOM 2900 N N . SER B 1 62 ? -7.859 -36.062 -2.908 1 88.38 62 SER B N 1
ATOM 2901 C CA . SER B 1 62 ? -8.625 -36.5 -4.078 1 88.38 62 SER B CA 1
ATOM 2902 C C . SER B 1 62 ? -9.633 -35.438 -4.496 1 88.38 62 SER B C 1
ATOM 2904 O O . SER B 1 62 ? -9.844 -35.188 -5.688 1 88.38 62 SER B O 1
ATOM 2906 N N . GLU B 1 63 ? -10.219 -34.781 -3.545 1 82.25 63 GLU B N 1
ATOM 2907 C CA . GLU B 1 63 ? -11.18 -33.719 -3.826 1 82.25 63 GLU B CA 1
ATOM 2908 C C . GLU B 1 63 ? -10.484 -32.5 -4.453 1 82.25 63 GLU B C 1
ATOM 2910 O O . GLU B 1 63 ? -11.039 -31.859 -5.359 1 82.25 63 GLU B O 1
ATOM 2915 N N . ARG B 1 64 ? -9.352 -32.281 -3.99 1 86.81 64 ARG B N 1
ATOM 2916 C CA . ARG B 1 64 ? -8.578 -31.156 -4.543 1 86.81 64 ARG B CA 1
ATOM 2917 C C . ARG B 1 64 ? -8.266 -31.391 -6.02 1 86.81 64 ARG B C 1
ATOM 2919 O O . ARG B 1 64 ? -8.398 -30.484 -6.836 1 86.81 64 ARG B O 1
ATOM 2926 N N . LEU B 1 65 ? -7.941 -32.594 -6.309 1 90.94 65 LEU B N 1
ATOM 2927 C CA . LEU B 1 65 ? -7.637 -32.938 -7.691 1 90.94 65 LEU B CA 1
ATOM 2928 C C . LEU B 1 65 ? -8.891 -32.906 -8.555 1 90.94 65 LEU B C 1
ATOM 2930 O O . LEU B 1 65 ? -8.852 -32.469 -9.703 1 90.94 65 LEU B O 1
ATOM 2934 N N . GLU B 1 66 ? -9.953 -33.312 -7.977 1 84.81 66 GLU B N 1
ATOM 2935 C CA . GLU B 1 66 ? -11.219 -33.312 -8.695 1 84.81 66 GLU B CA 1
ATOM 2936 C C . GLU B 1 66 ? -11.641 -31.891 -9.078 1 84.81 66 GLU B C 1
ATOM 2938 O O . GLU B 1 66 ? -12.148 -31.656 -10.18 1 84.81 66 GLU B O 1
ATOM 2943 N N . VAL B 1 67 ? -11.43 -30.969 -8.195 1 82.94 67 VAL B N 1
ATOM 2944 C CA . VAL B 1 67 ? -11.758 -29.562 -8.461 1 82.94 67 VAL B CA 1
ATOM 2945 C C . VAL B 1 67 ? -10.961 -29.062 -9.664 1 82.94 67 VAL B C 1
ATOM 2947 O O . VAL B 1 67 ? -11.523 -28.469 -10.578 1 82.94 67 VAL B O 1
ATOM 2950 N N . VAL B 1 68 ? -9.711 -29.375 -9.703 1 88.88 68 VAL B N 1
ATOM 2951 C CA . VAL B 1 68 ? -8.844 -28.922 -10.789 1 88.88 68 VAL B CA 1
ATOM 2952 C C . VAL B 1 68 ? -9.297 -29.547 -12.102 1 88.88 68 VAL B C 1
ATOM 2954 O O . VAL B 1 68 ? -9.43 -28.844 -13.117 1 88.88 68 VAL B O 1
ATOM 2957 N N . SER B 1 69 ? -9.539 -30.828 -12.023 1 89.5 69 SER B N 1
ATOM 2958 C CA . SER B 1 69 ? -9.945 -31.547 -13.227 1 89.5 69 SER B CA 1
ATOM 2959 C C . SER B 1 69 ? -11.266 -31.016 -13.773 1 89.5 69 SER B C 1
ATOM 2961 O O . SER B 1 69 ? -11.383 -30.766 -14.977 1 89.5 69 SER B O 1
ATOM 2963 N N . ARG B 1 70 ? -12.203 -30.766 -12.969 1 80.88 70 ARG B N 1
ATOM 2964 C CA . ARG B 1 70 ? -13.516 -30.297 -13.383 1 80.88 70 ARG B CA 1
ATOM 2965 C C . ARG B 1 70 ? -13.43 -28.875 -13.953 1 80.88 70 ARG B C 1
ATOM 2967 O O . ARG B 1 70 ? -14.07 -28.562 -14.953 1 80.88 70 ARG B O 1
ATOM 2974 N N . VAL B 1 71 ? -12.664 -28.062 -13.281 1 81.44 71 VAL B N 1
ATOM 2975 C CA . VAL B 1 71 ? -12.523 -26.688 -13.758 1 81.44 71 VAL B CA 1
ATOM 2976 C C . VAL B 1 71 ? -11.805 -26.672 -15.109 1 81.44 71 VAL B C 1
ATOM 2978 O O . VAL B 1 71 ? -12.188 -25.938 -16.016 1 81.44 71 VAL B O 1
ATOM 2981 N N . ARG B 1 72 ? -10.828 -27.531 -15.25 1 87.25 72 ARG B N 1
ATOM 2982 C CA . ARG B 1 72 ? -10.109 -27.609 -16.516 1 87.25 72 ARG B CA 1
ATOM 2983 C C . ARG B 1 72 ? -11.047 -28.016 -17.656 1 87.25 72 ARG B C 1
ATOM 2985 O O . ARG B 1 72 ? -10.984 -27.453 -18.75 1 87.25 72 ARG B O 1
ATOM 2992 N N . GLN B 1 73 ? -11.898 -28.891 -17.391 1 82.75 73 GLN B N 1
ATOM 2993 C CA . GLN B 1 73 ? -12.852 -29.359 -18.391 1 82.75 73 GLN B CA 1
ATOM 2994 C C . GLN B 1 73 ? -13.836 -28.266 -18.781 1 82.75 73 GLN B C 1
ATOM 2996 O O . GLN B 1 73 ? -14.281 -28.203 -19.922 1 82.75 73 GLN B O 1
ATOM 3001 N N . ALA B 1 74 ? -14.102 -27.406 -17.859 1 73.69 74 ALA B N 1
ATOM 3002 C CA . ALA B 1 74 ? -15.102 -26.359 -18.078 1 73.69 74 ALA B CA 1
ATOM 3003 C C . ALA B 1 74 ? -14.477 -25.141 -18.719 1 73.69 74 ALA B C 1
ATOM 3005 O O . ALA B 1 74 ? -15.156 -24.375 -19.422 1 73.69 74 ALA B O 1
ATOM 3006 N N . LEU B 1 75 ? -13.227 -24.938 -18.578 1 76.81 75 LEU B N 1
ATOM 3007 C CA . LEU B 1 75 ? -12.539 -23.734 -19.016 1 76.81 75 LEU B CA 1
ATOM 3008 C C . LEU B 1 75 ? -12.133 -23.828 -20.484 1 76.81 75 LEU B C 1
ATOM 3010 O O . LEU B 1 75 ? -11.664 -24.891 -20.922 1 76.81 75 LEU B O 1
ATOM 3014 N N . PRO B 1 76 ? -12.391 -22.688 -21.203 1 74.81 76 PRO B N 1
ATOM 3015 C CA . PRO B 1 76 ? -11.844 -22.672 -22.562 1 74.81 76 PRO B CA 1
ATOM 3016 C C . PRO B 1 76 ? -10.336 -22.922 -22.594 1 74.81 76 PRO B C 1
ATOM 3018 O O . PRO B 1 76 ? -9.617 -22.531 -21.672 1 74.81 76 PRO B O 1
ATOM 3021 N N . ARG B 1 77 ? -9.859 -23.516 -23.656 1 80.62 77 ARG B N 1
ATOM 3022 C CA . ARG B 1 77 ? -8.477 -23.984 -23.75 1 80.62 77 ARG B CA 1
ATOM 3023 C C . ARG B 1 77 ? -7.504 -22.797 -23.766 1 80.62 77 ARG B C 1
ATOM 3025 O O . ARG B 1 77 ? -6.332 -22.953 -23.422 1 80.62 77 ARG B O 1
ATOM 3032 N N . ASP B 1 78 ? -7.977 -21.641 -24.062 1 79.31 78 ASP B N 1
ATOM 3033 C CA . ASP B 1 78 ? -7.09 -20.484 -24.156 1 79.31 78 ASP B CA 1
ATOM 3034 C C . ASP B 1 78 ? -6.934 -19.797 -22.797 1 79.31 78 ASP B C 1
ATOM 3036 O O . ASP B 1 78 ? -6.129 -18.875 -22.656 1 79.31 78 ASP B O 1
ATOM 3040 N N . LYS B 1 79 ? -7.68 -20.297 -21.828 1 81.44 79 LYS B N 1
ATOM 3041 C CA . LYS B 1 79 ? -7.578 -19.734 -20.484 1 81.44 79 LYS B CA 1
ATOM 3042 C C . LYS B 1 79 ? -6.648 -20.562 -19.609 1 81.44 79 LYS B C 1
ATOM 3044 O O . LYS B 1 79 ? -6.691 -21.797 -19.641 1 81.44 79 LYS B O 1
ATOM 3049 N N . LEU B 1 80 ? -5.855 -19.828 -18.875 1 87.88 80 LEU B N 1
ATOM 3050 C CA . LEU B 1 80 ? -4.914 -20.5 -17.984 1 87.88 80 LEU B CA 1
ATOM 3051 C C . LEU B 1 80 ? -5.598 -20.906 -16.688 1 87.88 80 LEU B C 1
ATOM 3053 O O . LEU B 1 80 ? -6.43 -20.172 -16.156 1 87.88 80 LEU B O 1
ATOM 3057 N N . LEU B 1 81 ? -5.195 -22.078 -16.219 1 88.19 81 LEU B N 1
ATOM 3058 C CA . LEU B 1 81 ? -5.668 -22.562 -14.922 1 88.19 81 LEU B CA 1
ATOM 3059 C C . LEU B 1 81 ? -4.516 -22.688 -13.93 1 88.19 81 LEU B C 1
ATOM 3061 O O . LEU B 1 81 ? -3.619 -23.516 -14.117 1 88.19 81 LEU B O 1
ATOM 3065 N N . LEU B 1 82 ? -4.559 -21.875 -12.914 1 91.19 82 LEU B N 1
ATOM 3066 C CA . LEU B 1 82 ? -3.623 -21.984 -11.797 1 91.19 82 LEU B CA 1
ATOM 3067 C C . LEU B 1 82 ? -4.254 -22.734 -10.633 1 91.19 82 LEU B C 1
ATOM 3069 O O . LEU B 1 82 ? -5.422 -22.516 -10.305 1 91.19 82 LEU B O 1
ATOM 3073 N N . ALA B 1 83 ? -3.426 -23.547 -10.016 1 91.56 83 ALA B N 1
ATOM 3074 C CA . ALA B 1 83 ? -3.938 -24.344 -8.898 1 91.56 83 ALA B CA 1
ATOM 3075 C C . ALA B 1 83 ? -3.072 -24.156 -7.656 1 91.56 83 ALA B C 1
ATOM 3077 O O . ALA B 1 83 ? -1.843 -24.219 -7.73 1 91.56 83 ALA B O 1
ATOM 3078 N N . GLY B 1 84 ? -3.734 -23.906 -6.551 1 93.5 84 GLY B N 1
ATOM 3079 C CA . GLY B 1 84 ? -3.016 -23.875 -5.285 1 93.5 84 GLY B CA 1
ATOM 3080 C C . GLY B 1 84 ? -2.6 -25.25 -4.797 1 93.5 84 GLY B C 1
ATOM 3081 O O . GLY B 1 84 ? -3.424 -26 -4.285 1 93.5 84 GLY B O 1
ATOM 3082 N N . SER B 1 85 ? -1.296 -25.5 -4.816 1 95 85 SER B N 1
ATOM 3083 C CA . SER B 1 85 ? -0.833 -26.844 -4.52 1 95 85 SER B CA 1
ATOM 3084 C C . SER B 1 85 ? -0.133 -26.906 -3.164 1 95 85 SER B C 1
ATOM 3086 O O . SER B 1 85 ? 0.322 -27.969 -2.74 1 95 85 SER B O 1
ATOM 3088 N N . GLY B 1 86 ? -0.1 -25.781 -2.512 1 93.19 86 GLY B N 1
ATOM 3089 C CA . GLY B 1 86 ? 0.627 -25.719 -1.255 1 93.19 86 GLY B CA 1
ATOM 3090 C C . GLY B 1 86 ? 0.102 -26.688 -0.212 1 93.19 86 GLY B C 1
ATOM 3091 O O . GLY B 1 86 ? -1.109 -26.875 -0.091 1 93.19 86 GLY B O 1
ATOM 3092 N N . CYS B 1 87 ? 1.053 -27.344 0.478 1 90 87 CYS B N 1
ATOM 3093 C CA . CYS B 1 87 ? 0.798 -28.203 1.624 1 90 87 CYS B CA 1
ATOM 3094 C C . CYS B 1 87 ? 1.715 -27.844 2.789 1 90 87 CYS B C 1
ATOM 3096 O O . CYS B 1 87 ? 2.445 -26.859 2.73 1 90 87 CYS B O 1
ATOM 3098 N N . GLU B 1 88 ? 1.664 -28.625 3.812 1 83.25 88 GLU B N 1
ATOM 3099 C CA . GLU B 1 88 ? 2.447 -28.297 5 1 83.25 88 GLU B CA 1
ATOM 3100 C C . GLU B 1 88 ? 3.896 -28.75 4.848 1 83.25 88 GLU B C 1
ATOM 3102 O O . GLU B 1 88 ? 4.797 -28.203 5.477 1 83.25 88 GLU B O 1
ATOM 3107 N N . SER B 1 89 ? 4.09 -29.75 3.982 1 89.75 89 SER B N 1
ATOM 3108 C CA . SER B 1 89 ? 5.457 -30.219 3.789 1 89.75 89 SER B CA 1
ATOM 3109 C C . SER B 1 89 ? 5.898 -30.047 2.34 1 89.75 89 SER B C 1
ATOM 3111 O O . SER B 1 89 ? 5.066 -29.953 1.438 1 89.75 89 SER B O 1
ATOM 3113 N N . THR B 1 90 ? 7.199 -30.031 2.199 1 95.31 90 THR B N 1
ATOM 3114 C CA . THR B 1 90 ? 7.781 -29.891 0.869 1 95.31 90 THR B CA 1
ATOM 3115 C C . THR B 1 90 ? 7.41 -31.078 -0.01 1 95.31 90 THR B C 1
ATOM 3117 O O . THR B 1 90 ? 6.977 -30.906 -1.15 1 95.31 90 THR B O 1
ATOM 3120 N N . GLN B 1 91 ? 7.512 -32.25 0.534 1 96.44 91 GLN B N 1
ATOM 3121 C CA . GLN B 1 91 ? 7.234 -33.469 -0.238 1 96.44 91 GLN B CA 1
ATOM 3122 C C . GLN B 1 91 ? 5.766 -33.531 -0.651 1 96.44 91 GLN B C 1
ATOM 3124 O O . GLN B 1 91 ? 5.449 -33.875 -1.793 1 96.44 91 GLN B O 1
ATOM 3129 N N . ALA B 1 92 ? 4.91 -33.219 0.242 1 94.94 92 ALA B N 1
ATOM 3130 C CA . ALA B 1 92 ? 3.48 -33.219 -0.062 1 94.94 92 ALA B CA 1
ATOM 3131 C C . ALA B 1 92 ? 3.15 -32.188 -1.128 1 94.94 92 ALA B C 1
ATOM 3133 O O . ALA B 1 92 ? 2.314 -32.438 -2.002 1 94.94 92 ALA B O 1
ATOM 3134 N N . THR B 1 93 ? 3.773 -31.062 -1.079 1 96.69 93 THR B N 1
ATOM 3135 C CA . THR B 1 93 ? 3.553 -30 -2.064 1 96.69 93 THR B CA 1
ATOM 3136 C C . THR B 1 93 ? 4.027 -30.453 -3.445 1 96.69 93 THR B C 1
ATOM 3138 O O . THR B 1 93 ? 3.352 -30.203 -4.449 1 96.69 93 THR B O 1
ATOM 3141 N N . VAL B 1 94 ? 5.16 -31.109 -3.453 1 98.25 94 VAL B N 1
ATOM 3142 C CA . VAL B 1 94 ? 5.684 -31.625 -4.711 1 98.25 94 VAL B CA 1
ATOM 3143 C C . VAL B 1 94 ? 4.684 -32.594 -5.324 1 98.25 94 VAL B C 1
ATOM 3145 O O . VAL B 1 94 ? 4.316 -32.469 -6.492 1 98.25 94 VAL B O 1
ATOM 3148 N N . GLU B 1 95 ? 4.238 -33.531 -4.508 1 98 95 GLU B N 1
ATOM 3149 C CA . GLU B 1 95 ? 3.322 -34.562 -4.984 1 98 95 GLU B CA 1
ATOM 3150 C C . GLU B 1 95 ? 2.01 -33.969 -5.473 1 98 95 GLU B C 1
ATOM 3152 O O . GLU B 1 95 ? 1.501 -34.344 -6.531 1 98 95 GLU B O 1
ATOM 3157 N N . MET B 1 96 ? 1.526 -33.031 -4.73 1 96.94 96 MET B N 1
ATOM 3158 C CA . MET B 1 96 ? 0.285 -32.375 -5.113 1 96.94 96 MET B CA 1
ATOM 3159 C C . MET B 1 96 ? 0.467 -31.578 -6.402 1 96.94 96 MET B C 1
ATOM 3161 O O . MET B 1 96 ? -0.405 -31.594 -7.277 1 96.94 96 MET B O 1
ATOM 3165 N N . THR B 1 97 ? 1.569 -30.906 -6.551 1 98.31 97 THR B N 1
ATOM 3166 C CA . THR B 1 97 ? 1.864 -30.109 -7.742 1 98.31 97 THR B CA 1
ATOM 3167 C C . THR B 1 97 ? 1.918 -31.016 -8.977 1 98.31 97 THR B C 1
ATOM 3169 O O . THR B 1 97 ? 1.309 -30.688 -10.008 1 98.31 97 THR B O 1
ATOM 3172 N N . VAL B 1 98 ? 2.588 -32.125 -8.836 1 98.69 98 VAL B N 1
ATOM 3173 C CA . VAL B 1 98 ? 2.699 -33.062 -9.938 1 98.69 98 VAL B CA 1
ATOM 3174 C C . VAL B 1 98 ? 1.315 -33.594 -10.305 1 98.69 98 VAL B C 1
ATOM 3176 O O . VAL B 1 98 ? 0.962 -33.656 -11.484 1 98.69 98 VAL B O 1
ATOM 3179 N N . SER B 1 99 ? 0.545 -33.938 -9.305 1 98.19 99 SER B N 1
ATOM 3180 C CA . SER B 1 99 ? -0.787 -34.5 -9.531 1 98.19 99 SER B CA 1
ATOM 3181 C C . SER B 1 99 ? -1.711 -33.469 -10.172 1 98.19 99 SER B C 1
ATOM 3183 O O . SER B 1 99 ? -2.484 -33.812 -11.078 1 98.19 99 SER B O 1
ATOM 3185 N N . MET B 1 100 ? -1.632 -32.25 -9.789 1 97.12 100 MET B N 1
ATOM 3186 C CA . MET B 1 100 ? -2.482 -31.188 -10.336 1 97.12 100 MET B CA 1
ATOM 3187 C C . MET B 1 100 ? -2.111 -30.891 -11.789 1 97.12 100 MET B C 1
ATOM 3189 O O . MET B 1 100 ? -2.98 -30.594 -12.609 1 97.12 100 MET B O 1
ATOM 3193 N N . ALA B 1 101 ? -0.815 -31.016 -12.062 1 98.38 101 ALA B N 1
ATOM 3194 C CA . ALA B 1 101 ? -0.383 -30.875 -13.445 1 98.38 101 ALA B CA 1
ATOM 3195 C C . ALA B 1 101 ? -1.006 -31.969 -14.328 1 98.38 101 ALA B C 1
ATOM 3197 O O . ALA B 1 101 ? -1.468 -31.688 -15.438 1 98.38 101 ALA B O 1
ATOM 3198 N N . GLN B 1 102 ? -1.089 -33.156 -13.805 1 98.38 102 GLN B N 1
ATOM 3199 C CA . GLN B 1 102 ? -1.599 -34.281 -14.562 1 98.38 102 GLN B CA 1
ATOM 3200 C C . GLN B 1 102 ? -3.082 -34.125 -14.875 1 98.38 102 GLN B C 1
ATOM 3202 O O . GLN B 1 102 ? -3.562 -34.594 -15.898 1 98.38 102 GLN B O 1
ATOM 3207 N N . VAL B 1 103 ? -3.744 -33.406 -14 1 96.25 103 VAL B N 1
ATOM 3208 C CA . VAL B 1 103 ? -5.188 -33.312 -14.203 1 96.25 103 VAL B CA 1
ATOM 3209 C C . VAL B 1 103 ? -5.539 -32 -14.883 1 96.25 103 VAL B C 1
ATOM 3211 O O . VAL B 1 103 ? -6.715 -31.672 -15.055 1 96.25 103 VAL B O 1
ATOM 3214 N N . GLY B 1 104 ? -4.555 -31.188 -15.203 1 95.69 104 GLY B N 1
ATOM 3215 C CA . GLY B 1 104 ? -4.887 -30.141 -16.156 1 95.69 104 GLY B CA 1
ATOM 3216 C C . GLY B 1 104 ? -4.469 -28.75 -15.68 1 95.69 104 GLY B C 1
ATOM 3217 O O . GLY B 1 104 ? -4.711 -27.766 -16.375 1 95.69 104 GLY B O 1
ATOM 3218 N N . ALA B 1 105 ? -3.785 -28.562 -14.562 1 94.62 105 ALA B N 1
ATOM 3219 C CA . ALA B 1 105 ? -3.283 -27.25 -14.148 1 94.62 105 ALA B CA 1
ATOM 3220 C C . ALA B 1 105 ? -2.16 -26.781 -15.07 1 94.62 105 ALA B C 1
ATOM 3222 O O . ALA B 1 105 ? -1.299 -27.578 -15.461 1 94.62 105 ALA B O 1
ATOM 3223 N N . ASP B 1 106 ? -2.197 -25.484 -15.406 1 94.25 106 ASP B N 1
ATOM 3224 C CA . ASP B 1 106 ? -1.163 -24.906 -16.266 1 94.25 106 ASP B CA 1
ATOM 3225 C C . ASP B 1 106 ? 0.013 -24.391 -15.438 1 94.25 106 ASP B C 1
ATOM 3227 O O . ASP B 1 106 ? 1.127 -24.266 -15.945 1 94.25 106 ASP B O 1
ATOM 3231 N N . ALA B 1 107 ? -0.236 -24.047 -14.211 1 95.75 107 ALA B N 1
ATOM 3232 C CA . ALA B 1 107 ? 0.77 -23.594 -13.258 1 95.75 107 ALA B CA 1
ATOM 3233 C C . ALA B 1 107 ? 0.328 -23.859 -11.82 1 95.75 107 ALA B C 1
ATOM 3235 O O . ALA B 1 107 ? -0.864 -24.031 -11.555 1 95.75 107 ALA B O 1
ATOM 3236 N N . ALA B 1 108 ? 1.312 -23.953 -10.977 1 96.44 108 ALA B N 1
ATOM 3237 C CA . ALA B 1 108 ? 1.037 -24.156 -9.555 1 96.44 108 ALA B CA 1
ATOM 3238 C C . ALA B 1 108 ? 1.312 -22.875 -8.766 1 96.44 108 ALA B C 1
ATOM 3240 O O . ALA B 1 108 ? 2.344 -22.219 -8.961 1 96.44 108 ALA B O 1
ATOM 3241 N N . MET B 1 109 ? 0.371 -22.453 -7.996 1 95.38 109 MET B N 1
ATOM 3242 C CA . MET B 1 109 ? 0.562 -21.375 -7.031 1 95.38 109 MET B CA 1
ATOM 3243 C C . MET B 1 109 ? 0.804 -21.938 -5.633 1 95.38 109 MET B C 1
ATOM 3245 O O . MET B 1 109 ? -0.082 -22.562 -5.047 1 95.38 109 MET B O 1
ATOM 3249 N N . VAL B 1 110 ? 1.928 -21.672 -5.102 1 95.81 110 VAL B N 1
ATOM 3250 C CA . VAL B 1 110 ? 2.342 -22.344 -3.875 1 95.81 110 VAL B CA 1
ATOM 3251 C C . VAL B 1 110 ? 2.432 -21.312 -2.738 1 95.81 110 VAL B C 1
ATOM 3253 O O . VAL B 1 110 ? 3.287 -20.438 -2.758 1 95.81 110 VAL B O 1
ATOM 3256 N N . VAL B 1 111 ? 1.621 -21.516 -1.772 1 93.94 111 VAL B N 1
ATOM 3257 C CA . VAL B 1 111 ? 1.586 -20.641 -0.612 1 93.94 111 VAL B CA 1
ATOM 3258 C C . VAL B 1 111 ? 2.752 -20.953 0.319 1 93.94 111 VAL B C 1
ATOM 3260 O O . VAL B 1 111 ? 3.26 -22.078 0.323 1 93.94 111 VAL B O 1
ATOM 3263 N N . THR B 1 112 ? 3.205 -19.953 1.028 1 92.5 112 THR B N 1
ATOM 3264 C CA . THR B 1 112 ? 4.266 -20.156 2.008 1 92.5 112 THR B CA 1
ATOM 3265 C C . THR B 1 112 ? 3.84 -21.172 3.062 1 92.5 112 THR B C 1
ATOM 3267 O O . THR B 1 112 ? 2.764 -21.047 3.652 1 92.5 112 THR B O 1
ATOM 3270 N N . PRO B 1 113 ? 4.637 -22.172 3.262 1 88.44 113 PRO B N 1
ATOM 3271 C CA . PRO B 1 113 ? 4.324 -23.062 4.379 1 88.44 113 PRO B CA 1
ATOM 3272 C C . PRO B 1 113 ? 4.434 -22.359 5.734 1 88.44 113 PRO B C 1
ATOM 3274 O O . PRO B 1 113 ? 5.285 -21.5 5.922 1 88.44 113 PRO B O 1
ATOM 3277 N N . CYS B 1 114 ? 3.488 -22.625 6.684 1 76.62 114 CYS B N 1
ATOM 3278 C CA . CYS B 1 114 ? 3.518 -21.859 7.922 1 76.62 114 CYS B CA 1
ATOM 3279 C C . CYS B 1 114 ? 3.266 -22.75 9.125 1 76.62 114 CYS B C 1
ATOM 3281 O O . CYS B 1 114 ? 2.896 -22.281 10.195 1 76.62 114 CYS B O 1
ATOM 3283 N N . TYR B 1 115 ? 3.434 -23.969 9.008 1 72.75 115 TYR B N 1
ATOM 3284 C CA . TYR B 1 115 ? 3.191 -24.844 10.148 1 72.75 115 TYR B CA 1
ATOM 3285 C C . TYR B 1 115 ? 4.203 -24.578 11.258 1 72.75 115 TYR B C 1
ATOM 3287 O O . TYR B 1 115 ? 3.842 -24.547 12.438 1 72.75 115 TYR B O 1
ATOM 3295 N N . TYR B 1 116 ? 5.371 -24.312 10.891 1 70 116 TYR B N 1
ATOM 3296 C CA . TYR B 1 116 ? 6.402 -23.984 11.867 1 70 116 TYR B CA 1
ATOM 3297 C C . TYR B 1 116 ? 6.859 -22.547 11.703 1 70 116 TYR B C 1
ATOM 3299 O O . TYR B 1 116 ? 7.973 -22.281 11.242 1 70 116 TYR B O 1
ATOM 3307 N N . HIS B 1 117 ? 6.086 -21.641 12.062 1 70.31 117 HIS B N 1
ATOM 3308 C CA . HIS B 1 117 ? 6.262 -20.219 11.82 1 70.31 117 HIS B CA 1
ATOM 3309 C C . HIS B 1 117 ? 7.656 -19.75 12.227 1 70.31 117 HIS B C 1
ATOM 3311 O O . HIS B 1 117 ? 8.344 -19.094 11.453 1 70.31 117 HIS B O 1
ATOM 3317 N N . GLY B 1 118 ? 8.094 -20.109 13.297 1 72.44 118 GLY B N 1
ATOM 3318 C CA . GLY B 1 118 ? 9.352 -19.641 13.852 1 72.44 118 GLY B CA 1
ATOM 3319 C C . GLY B 1 118 ? 10.57 -20.141 13.102 1 72.44 118 GLY B C 1
ATOM 3320 O O . GLY B 1 118 ? 11.648 -19.547 13.18 1 72.44 118 GLY B O 1
ATOM 3321 N N . ARG B 1 119 ? 10.375 -21.109 12.297 1 73.06 119 ARG B N 1
ATOM 3322 C CA . ARG B 1 119 ? 11.531 -21.703 11.641 1 73.06 119 ARG B CA 1
ATOM 3323 C C . ARG B 1 119 ? 11.539 -21.391 10.148 1 73.06 119 ARG B C 1
ATOM 3325 O O . ARG B 1 119 ? 12.445 -21.797 9.422 1 73.06 119 ARG B O 1
ATOM 3332 N N . MET B 1 120 ? 10.664 -20.656 9.758 1 85.94 120 MET B N 1
ATOM 3333 C CA . MET B 1 120 ? 10.57 -20.391 8.32 1 85.94 120 MET B CA 1
ATOM 3334 C C . MET B 1 120 ? 11.344 -19.125 7.961 1 85.94 120 MET B C 1
ATOM 3336 O O . MET B 1 120 ? 10.758 -18.047 7.809 1 85.94 120 MET B O 1
ATOM 3340 N N . ASN B 1 121 ? 12.625 -19.312 7.863 1 90.5 121 ASN B N 1
ATOM 3341 C CA . ASN B 1 121 ? 13.492 -18.219 7.41 1 90.5 121 ASN B CA 1
ATOM 3342 C C . ASN B 1 121 ? 13.727 -18.281 5.902 1 90.5 121 ASN B C 1
ATOM 3344 O O . ASN B 1 121 ? 13.219 -19.188 5.23 1 90.5 121 ASN B O 1
ATOM 3348 N N . SER B 1 122 ? 14.484 -17.344 5.418 1 94.94 122 SER B N 1
ATOM 3349 C CA . SER B 1 122 ? 14.703 -17.234 3.98 1 94.94 122 SER B CA 1
ATOM 3350 C C . SER B 1 122 ? 15.312 -18.516 3.412 1 94.94 122 SER B C 1
ATOM 3352 O O . SER B 1 122 ? 14.875 -19 2.375 1 94.94 122 SER B O 1
ATOM 3354 N N . ALA B 1 123 ? 16.281 -19.031 4.129 1 95.56 123 ALA B N 1
ATOM 3355 C CA . ALA B 1 123 ? 16.953 -20.234 3.648 1 95.56 123 ALA B CA 1
ATOM 3356 C C . ALA B 1 123 ? 15.984 -21.406 3.531 1 95.56 123 ALA B C 1
ATOM 3358 O O . ALA B 1 123 ? 16 -22.141 2.539 1 95.56 123 ALA B O 1
ATOM 3359 N N . ALA B 1 124 ? 15.195 -21.609 4.527 1 94.56 124 ALA B N 1
ATOM 3360 C CA . ALA B 1 124 ? 14.219 -22.688 4.531 1 94.56 124 ALA B CA 1
ATOM 3361 C C . ALA B 1 124 ? 13.195 -22.516 3.412 1 94.56 124 ALA B C 1
ATOM 3363 O O . ALA B 1 124 ? 12.844 -23.484 2.727 1 94.56 124 ALA B O 1
ATOM 3364 N N . LEU B 1 125 ? 12.758 -21.344 3.205 1 96.38 125 LEU B N 1
ATOM 3365 C CA . LEU B 1 125 ? 11.758 -21.062 2.176 1 96.38 125 LEU B CA 1
ATOM 3366 C C . LEU B 1 125 ? 12.359 -21.219 0.782 1 96.38 125 LEU B C 1
ATOM 3368 O O . LEU B 1 125 ? 11.711 -21.766 -0.114 1 96.38 125 LEU B O 1
ATOM 3372 N N . ILE B 1 126 ? 13.594 -20.766 0.634 1 98 126 ILE B N 1
ATOM 3373 C CA . ILE B 1 126 ? 14.281 -20.938 -0.641 1 98 126 ILE B CA 1
ATOM 3374 C C . ILE B 1 126 ? 14.422 -22.422 -0.951 1 98 126 ILE B C 1
ATOM 3376 O O . ILE B 1 126 ? 14.172 -22.859 -2.076 1 98 126 ILE B O 1
ATOM 3380 N N . HIS B 1 127 ? 14.789 -23.172 0.076 1 97.38 127 HIS B N 1
ATOM 3381 C CA . HIS B 1 127 ? 14.922 -24.609 -0.103 1 97.38 127 HIS B CA 1
ATOM 3382 C C . HIS B 1 127 ? 13.586 -25.25 -0.51 1 97.38 127 HIS B C 1
ATOM 3384 O O . HIS B 1 127 ? 13.531 -26.031 -1.453 1 97.38 127 HIS B O 1
ATOM 3390 N N . HIS B 1 128 ? 12.547 -24.922 0.144 1 96.94 128 HIS B N 1
ATOM 3391 C CA . HIS B 1 128 ? 11.211 -25.438 -0.12 1 96.94 128 HIS B CA 1
ATOM 3392 C C . HIS B 1 128 ? 10.781 -25.156 -1.554 1 96.94 128 HIS B C 1
ATOM 3394 O O . HIS B 1 128 ? 10.461 -26.078 -2.307 1 96.94 128 HIS B O 1
ATOM 3400 N N . TYR B 1 129 ? 10.82 -23.922 -1.957 1 98.25 129 TYR B N 1
ATOM 3401 C CA . TYR B 1 129 ? 10.328 -23.516 -3.27 1 98.25 129 TYR B CA 1
ATOM 3402 C C . TYR B 1 129 ? 11.219 -24.062 -4.379 1 98.25 129 TYR B C 1
ATOM 3404 O O . TYR B 1 129 ? 10.742 -24.406 -5.453 1 98.25 129 TYR B O 1
ATOM 3412 N N . THR B 1 130 ? 12.508 -24.094 -4.07 1 98.75 130 THR B N 1
ATOM 3413 C CA . THR B 1 130 ? 13.43 -24.641 -5.055 1 98.75 130 THR B CA 1
ATOM 3414 C C . THR B 1 130 ? 13.125 -26.109 -5.328 1 98.75 130 THR B C 1
ATOM 3416 O O . THR B 1 130 ? 13.055 -26.531 -6.48 1 98.75 130 THR B O 1
ATOM 3419 N N . LYS B 1 131 ? 12.969 -26.844 -4.285 1 98.69 131 LYS B N 1
ATOM 3420 C CA . LYS B 1 131 ? 12.664 -28.266 -4.441 1 98.69 131 LYS B CA 1
ATOM 3421 C C . LYS B 1 131 ? 11.352 -28.469 -5.199 1 98.69 131 LYS B C 1
ATOM 3423 O O . LYS B 1 131 ? 11.273 -29.328 -6.09 1 98.69 131 LYS B O 1
ATOM 3428 N N . VAL B 1 132 ? 10.336 -27.703 -4.887 1 98.69 132 VAL B N 1
ATOM 3429 C CA . VAL B 1 132 ? 9.047 -27.781 -5.57 1 98.69 132 VAL B CA 1
ATOM 3430 C C . VAL B 1 132 ? 9.227 -27.453 -7.051 1 98.69 132 VAL B C 1
ATOM 3432 O O . VAL B 1 132 ? 8.758 -28.203 -7.922 1 98.69 132 VAL B O 1
ATOM 3435 N N . ALA B 1 133 ? 9.961 -26.422 -7.34 1 98.81 133 ALA B N 1
ATOM 3436 C CA . ALA B 1 133 ? 10.148 -25.969 -8.711 1 98.81 133 ALA B CA 1
ATOM 3437 C C . ALA B 1 133 ? 10.992 -26.953 -9.516 1 98.81 133 ALA B C 1
ATOM 3439 O O . ALA B 1 133 ? 10.758 -27.156 -10.703 1 98.81 133 ALA B O 1
ATOM 3440 N N . ASP B 1 134 ? 11.969 -27.562 -8.852 1 98.75 134 ASP B N 1
ATOM 3441 C CA . ASP B 1 134 ? 12.836 -28.531 -9.5 1 98.75 134 ASP B CA 1
ATOM 3442 C C . ASP B 1 134 ? 12.031 -29.734 -10.008 1 98.75 134 ASP B C 1
ATOM 3444 O O . ASP B 1 134 ? 12.336 -30.297 -11.062 1 98.75 134 ASP B O 1
ATOM 3448 N N . LEU B 1 135 ? 11.078 -30.078 -9.258 1 98.75 135 LEU B N 1
ATOM 3449 C CA . LEU B 1 135 ? 10.398 -31.344 -9.523 1 98.75 135 LEU B CA 1
ATOM 3450 C C . LEU B 1 135 ? 9.047 -31.109 -10.188 1 98.75 135 LEU B C 1
ATOM 3452 O O . LEU B 1 135 ? 8.383 -32.062 -10.609 1 98.75 135 LEU B O 1
ATOM 3456 N N . SER B 1 136 ? 8.641 -29.891 -10.328 1 98.69 136 SER B N 1
ATOM 3457 C CA . SER B 1 136 ? 7.359 -29.578 -10.945 1 98.69 136 SER B CA 1
ATOM 3458 C C . SER B 1 136 ? 7.438 -29.625 -12.461 1 98.69 136 SER B C 1
ATOM 3460 O O . SER B 1 136 ? 8.367 -29.078 -13.062 1 98.69 136 SER B O 1
ATOM 3462 N N . PRO B 1 137 ? 6.484 -30.281 -13.094 1 98.62 137 PRO B N 1
ATOM 3463 C CA . PRO B 1 137 ? 6.449 -30.281 -14.562 1 98.62 137 PRO B CA 1
ATOM 3464 C C . PRO B 1 137 ? 5.832 -29.016 -15.141 1 98.62 137 PRO B C 1
ATOM 3466 O O . PRO B 1 137 ? 5.824 -28.828 -16.359 1 98.62 137 PRO B O 1
ATOM 3469 N N . ILE B 1 138 ? 5.234 -28.141 -14.328 1 97.88 138 ILE B N 1
ATOM 3470 C CA . ILE B 1 138 ? 4.609 -26.891 -14.75 1 97.88 138 ILE B CA 1
ATOM 3471 C C . ILE B 1 138 ? 5.227 -25.719 -13.977 1 97.88 138 ILE B C 1
ATOM 3473 O O . ILE B 1 138 ? 5.828 -25.922 -12.922 1 97.88 138 ILE B O 1
ATOM 3477 N N . PRO B 1 139 ? 5.098 -24.484 -14.477 1 97.62 139 PRO B N 1
ATOM 3478 C CA . PRO B 1 139 ? 5.652 -23.312 -13.789 1 97.62 139 PRO B CA 1
ATOM 3479 C C . PRO B 1 139 ? 5.066 -23.109 -12.398 1 97.62 139 PRO B C 1
ATOM 3481 O O . PRO B 1 139 ? 3.908 -23.469 -12.156 1 97.62 139 PRO B O 1
ATOM 3484 N N . VAL B 1 140 ? 5.898 -22.5 -11.562 1 97.88 140 VAL B N 1
ATOM 3485 C CA . VAL B 1 140 ? 5.516 -22.266 -10.18 1 97.88 140 VAL B CA 1
ATOM 3486 C C . VAL B 1 140 ? 5.406 -20.766 -9.93 1 97.88 140 VAL B C 1
ATOM 3488 O O . VAL B 1 140 ? 6.281 -20 -10.336 1 97.88 140 VAL B O 1
ATOM 3491 N N . VAL B 1 141 ? 4.316 -20.359 -9.297 1 96.81 141 VAL B N 1
ATOM 3492 C CA . VAL B 1 141 ? 4.105 -19 -8.836 1 96.81 141 VAL B CA 1
ATOM 3493 C C . VAL B 1 141 ? 4.133 -18.953 -7.309 1 96.81 141 VAL B C 1
ATOM 3495 O O . VAL B 1 141 ? 3.402 -19.703 -6.648 1 96.81 141 VAL B O 1
ATOM 3498 N N . LEU B 1 142 ? 4.961 -18.125 -6.762 1 97.44 142 LEU B N 1
ATOM 3499 C CA . LEU B 1 142 ? 5.012 -17.938 -5.316 1 97.44 142 LEU B CA 1
ATOM 3500 C C . LEU B 1 142 ? 3.758 -17.219 -4.82 1 97.44 142 LEU B C 1
ATOM 3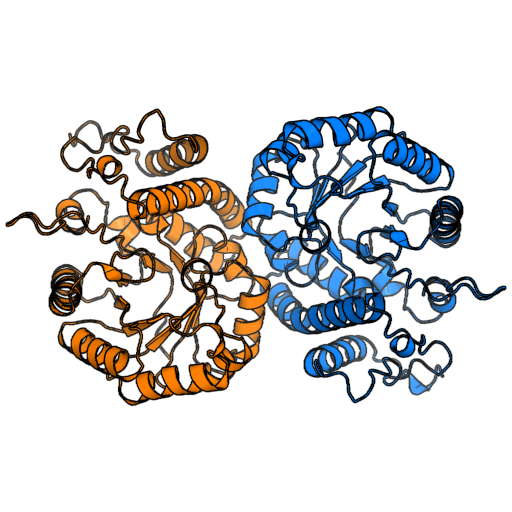502 O O . LEU B 1 142 ? 3.209 -16.359 -5.512 1 97.44 142 LEU B O 1
ATOM 3506 N N . TYR B 1 143 ? 3.346 -17.625 -3.65 1 95.69 143 TYR B N 1
ATOM 3507 C CA . TYR B 1 143 ? 2.162 -17 -3.074 1 95.69 143 TYR B CA 1
ATOM 3508 C C . TYR B 1 143 ? 2.428 -16.531 -1.645 1 95.69 143 TYR B C 1
ATOM 3510 O O . TYR B 1 143 ? 2.566 -17.359 -0.737 1 95.69 143 TYR B O 1
ATOM 3518 N N . SER B 1 144 ? 2.506 -15.195 -1.484 1 95.06 144 SER B N 1
ATOM 3519 C CA . SER B 1 144 ? 2.656 -14.578 -0.171 1 95.06 144 SER B CA 1
ATOM 3520 C C . SER B 1 144 ? 1.333 -14.008 0.325 1 95.06 144 SER B C 1
ATOM 3522 O O . SER B 1 144 ? 0.803 -13.055 -0.258 1 95.06 144 SER B O 1
ATOM 3524 N N . VAL B 1 145 ? 0.792 -14.578 1.412 1 92.75 145 VAL B N 1
ATOM 3525 C CA . VAL B 1 145 ? -0.467 -14.125 1.999 1 92.75 145 VAL B CA 1
ATOM 3526 C C . VAL B 1 145 ? -0.348 -14.102 3.521 1 92.75 145 VAL B C 1
ATOM 3528 O O . VAL B 1 145 ? -0.94 -14.938 4.211 1 92.75 145 VAL B O 1
ATOM 3531 N N . PRO B 1 146 ? 0.222 -13.078 4.066 1 91.5 146 PRO B N 1
ATOM 3532 C CA . PRO B 1 146 ? 0.482 -13.039 5.508 1 91.5 146 PRO B CA 1
ATOM 3533 C C . PRO B 1 146 ? -0.798 -13.055 6.34 1 91.5 146 PRO B C 1
ATOM 3535 O O . PRO B 1 146 ? -0.795 -13.531 7.477 1 91.5 146 PRO B O 1
ATOM 3538 N N . ALA B 1 147 ? -1.837 -12.57 5.836 1 86.25 147 ALA B N 1
ATOM 3539 C CA . ALA B 1 147 ? -3.098 -12.578 6.574 1 86.25 147 ALA B CA 1
ATOM 3540 C C . ALA B 1 147 ? -3.512 -14.008 6.922 1 86.25 147 ALA B C 1
ATOM 3542 O O . ALA B 1 147 ? -4.145 -14.242 7.957 1 86.25 147 ALA B O 1
ATOM 3543 N N . ASN B 1 148 ? -3.084 -14.945 6.051 1 82 148 ASN B N 1
ATOM 3544 C CA . ASN B 1 148 ? -3.457 -16.344 6.25 1 82 148 ASN B CA 1
ATOM 3545 C C . ASN B 1 148 ? -2.346 -17.125 6.945 1 82 148 ASN B C 1
ATOM 3547 O O . ASN B 1 148 ? -2.619 -18 7.77 1 82 148 ASN B O 1
ATOM 3551 N N . THR B 1 149 ? -1.104 -16.766 6.602 1 86.81 149 THR B N 1
ATOM 3552 C CA . THR B 1 149 ? 0.002 -17.609 7.047 1 86.81 149 THR B CA 1
ATOM 3553 C C . THR B 1 149 ? 0.719 -16.969 8.234 1 86.81 149 THR B C 1
ATOM 3555 O O . THR B 1 149 ? 1.473 -17.641 8.945 1 86.81 149 THR B O 1
ATOM 3558 N N . GLY B 1 150 ? 0.472 -15.609 8.367 1 86.62 150 GLY B N 1
ATOM 3559 C CA . GLY B 1 150 ? 1.194 -14.891 9.406 1 86.62 150 GLY B CA 1
ATOM 3560 C C . GLY B 1 150 ? 2.629 -14.57 9.031 1 86.62 150 GLY B C 1
ATOM 3561 O O . GLY B 1 150 ? 3.396 -14.07 9.852 1 86.62 150 GLY B O 1
ATOM 3562 N N . LEU B 1 151 ? 2.988 -14.914 7.844 1 87.69 151 LEU B N 1
ATOM 3563 C CA . LEU B 1 151 ? 4.367 -14.734 7.402 1 87.69 151 LEU B CA 1
ATOM 3564 C C . LEU B 1 151 ? 4.418 -14.141 5.996 1 87.69 151 LEU B C 1
ATOM 3566 O O . LEU B 1 151 ? 3.705 -14.602 5.102 1 87.69 151 LEU B O 1
ATOM 3570 N N . ASP B 1 152 ? 5.285 -13.094 5.852 1 91.31 152 ASP B N 1
ATOM 3571 C CA . ASP B 1 152 ? 5.625 -12.625 4.508 1 91.31 152 ASP B CA 1
ATOM 3572 C C . ASP B 1 152 ? 6.785 -13.422 3.926 1 91.31 152 ASP B C 1
ATOM 3574 O O . ASP B 1 152 ? 7.742 -13.75 4.633 1 91.31 152 ASP B O 1
ATOM 3578 N N . LEU B 1 153 ? 6.668 -13.805 2.658 1 96.44 153 LEU B N 1
ATOM 3579 C CA . LEU B 1 153 ? 7.855 -14.297 1.971 1 96.44 153 LEU B CA 1
ATOM 3580 C C . LEU B 1 153 ? 8.914 -13.203 1.861 1 96.44 153 LEU B C 1
ATOM 3582 O O . LEU B 1 153 ? 8.68 -12.172 1.227 1 96.44 153 LEU B O 1
ATOM 3586 N N . PRO B 1 154 ? 10.047 -13.43 2.52 1 96.56 154 PRO B N 1
ATOM 3587 C CA . PRO B 1 154 ? 11.039 -12.352 2.539 1 96.56 154 PRO B CA 1
ATOM 3588 C C . PRO B 1 154 ? 11.492 -11.938 1.14 1 96.56 154 PRO B C 1
ATOM 3590 O O . PRO B 1 154 ? 11.633 -12.789 0.257 1 96.56 154 PRO B O 1
ATOM 3593 N N . VAL B 1 155 ? 11.812 -10.641 0.968 1 97.31 155 VAL B N 1
ATOM 3594 C CA . VAL B 1 155 ? 12.164 -10.094 -0.336 1 97.31 155 VAL B CA 1
ATOM 3595 C C . VAL B 1 155 ? 13.438 -10.766 -0.854 1 97.31 155 VAL B C 1
ATOM 3597 O O . VAL B 1 155 ? 13.539 -11.07 -2.045 1 97.31 155 VAL B O 1
ATOM 3600 N N . ASP B 1 156 ? 14.414 -10.969 0.032 1 96.56 156 ASP B N 1
ATOM 3601 C CA . ASP B 1 156 ? 15.656 -11.602 -0.405 1 96.56 156 ASP B CA 1
ATOM 3602 C C . ASP B 1 156 ? 15.406 -13.023 -0.903 1 96.56 156 ASP B C 1
ATOM 3604 O O . ASP B 1 156 ? 16.047 -13.469 -1.855 1 96.56 156 ASP B O 1
ATOM 3608 N N . ALA B 1 157 ? 14.523 -13.734 -0.303 1 98.25 157 ALA B N 1
ATOM 3609 C CA . ALA B 1 157 ? 14.133 -15.055 -0.787 1 98.25 157 ALA B CA 1
ATOM 3610 C C . ALA B 1 157 ? 13.477 -14.961 -2.16 1 98.25 157 ALA B C 1
ATOM 3612 O O . ALA B 1 157 ? 13.773 -15.758 -3.055 1 98.25 157 ALA B O 1
ATOM 3613 N N . VAL B 1 158 ? 12.594 -14.008 -2.35 1 98.69 158 VAL B N 1
ATOM 3614 C CA . VAL B 1 158 ? 11.906 -13.82 -3.625 1 98.69 158 VAL B CA 1
ATOM 3615 C C . VAL B 1 158 ? 12.93 -13.562 -4.727 1 98.69 158 VAL B C 1
ATOM 3617 O O . VAL B 1 158 ? 12.852 -14.148 -5.809 1 98.69 158 VAL B O 1
ATOM 3620 N N . VAL B 1 159 ? 13.875 -12.695 -4.422 1 98.38 159 VAL B N 1
ATOM 3621 C CA . VAL B 1 159 ? 14.891 -12.32 -5.398 1 98.38 159 VAL B CA 1
ATOM 3622 C C . VAL B 1 159 ? 15.711 -13.555 -5.785 1 98.38 159 VAL B C 1
ATOM 3624 O O . VAL B 1 159 ? 15.984 -13.781 -6.965 1 98.38 159 VAL B O 1
ATOM 3627 N N . THR B 1 160 ? 16.078 -14.344 -4.809 1 98.62 160 THR B N 1
ATOM 3628 C CA . THR B 1 160 ? 16.812 -15.562 -5.07 1 98.62 160 THR B CA 1
ATOM 3629 C C . THR B 1 160 ? 15.992 -16.531 -5.914 1 98.62 160 THR B C 1
ATOM 3631 O O . THR B 1 160 ? 16.484 -17.062 -6.914 1 98.62 160 THR B O 1
ATOM 3634 N N . LEU B 1 161 ? 14.773 -16.719 -5.578 1 98.81 161 LEU B N 1
ATOM 3635 C CA . LEU B 1 161 ? 13.891 -17.672 -6.223 1 98.81 161 LEU B CA 1
ATOM 3636 C C . LEU B 1 161 ? 13.531 -17.234 -7.637 1 98.81 161 LEU B C 1
ATOM 3638 O O . LEU B 1 161 ? 13.273 -18.062 -8.508 1 98.81 161 LEU B O 1
ATOM 3642 N N . SER B 1 162 ? 13.531 -15.961 -7.867 1 98.44 162 SER B N 1
ATOM 3643 C CA . SER B 1 162 ? 13.18 -15.422 -9.18 1 98.44 162 SER B CA 1
ATOM 3644 C C . SER B 1 162 ? 14.195 -15.844 -10.242 1 98.44 162 SER B C 1
ATOM 3646 O O . SER B 1 162 ? 13.922 -15.75 -11.438 1 98.44 162 SER B O 1
ATOM 3648 N N . LYS B 1 163 ? 15.328 -16.297 -9.867 1 98.31 163 LYS B N 1
ATOM 3649 C CA . LYS B 1 163 ? 16.375 -16.734 -10.781 1 98.31 163 LYS B CA 1
ATOM 3650 C C . LYS B 1 163 ? 16.125 -18.172 -11.266 1 98.31 163 LYS B C 1
ATOM 3652 O O . LYS B 1 163 ? 16.75 -18.625 -12.227 1 98.31 163 LYS B O 1
ATOM 3657 N N . HIS B 1 164 ? 15.359 -18.922 -10.578 1 98.44 164 HIS B N 1
ATOM 3658 C CA . HIS B 1 164 ? 15.039 -20.297 -10.969 1 98.44 164 HIS B CA 1
ATOM 3659 C C . HIS B 1 164 ? 14.195 -20.312 -12.242 1 98.44 164 HIS B C 1
ATOM 3661 O O . HIS B 1 164 ? 13.188 -19.625 -12.344 1 98.44 164 HIS B O 1
ATOM 3667 N N . PRO B 1 165 ? 14.469 -21.047 -13.203 1 97.31 165 PRO B N 1
ATOM 3668 C CA . PRO B 1 165 ? 13.797 -21.016 -14.508 1 97.31 165 PRO B CA 1
ATOM 3669 C C . PRO B 1 165 ? 12.336 -21.438 -14.438 1 97.31 165 PRO B C 1
ATOM 3671 O O . PRO B 1 165 ? 11.531 -21.047 -15.289 1 97.31 165 PRO B O 1
ATOM 3674 N N . ASN B 1 166 ? 12.016 -22.203 -13.398 1 98.25 166 ASN B N 1
ATOM 3675 C CA . ASN B 1 166 ? 10.648 -22.719 -13.32 1 98.25 166 ASN B CA 1
ATOM 3676 C C . ASN B 1 166 ? 9.797 -21.891 -12.359 1 98.25 166 ASN B C 1
ATOM 3678 O O . ASN B 1 166 ? 8.633 -22.203 -12.125 1 98.25 166 ASN B O 1
ATOM 3682 N N . ILE B 1 167 ? 10.328 -20.938 -11.727 1 98.31 167 ILE B N 1
ATOM 3683 C CA . ILE B 1 167 ? 9.57 -20 -10.906 1 98.31 167 ILE B CA 1
ATOM 3684 C C . ILE B 1 167 ? 9.328 -18.719 -11.695 1 98.31 167 ILE B C 1
ATOM 3686 O O . ILE B 1 167 ? 10.266 -17.953 -11.977 1 98.31 167 ILE B O 1
ATOM 3690 N N . VAL B 1 168 ? 8.062 -18.438 -11.914 1 97.06 168 VAL B N 1
ATOM 3691 C CA . VAL B 1 168 ? 7.805 -17.484 -12.984 1 97.06 168 VAL B CA 1
ATOM 3692 C C . VAL B 1 168 ? 7.199 -16.203 -12.398 1 97.06 168 VAL B C 1
ATOM 3694 O O . VAL B 1 168 ? 6.965 -15.234 -13.125 1 97.06 168 VAL B O 1
ATOM 3697 N N . GLY B 1 169 ? 6.914 -16.203 -11.094 1 96.88 169 GLY B N 1
ATOM 3698 C CA . GLY B 1 169 ? 6.34 -15 -10.523 1 96.88 169 GLY B CA 1
ATOM 3699 C C . GLY B 1 169 ? 5.91 -15.164 -9.078 1 96.88 169 GLY B C 1
ATOM 3700 O O . GLY B 1 169 ? 6.207 -16.188 -8.453 1 96.88 169 GLY B O 1
ATOM 3701 N N . ILE B 1 170 ? 5.23 -14.102 -8.594 1 97.38 170 ILE B N 1
ATOM 3702 C CA . ILE B 1 170 ? 4.707 -14.086 -7.23 1 97.38 170 ILE B CA 1
ATOM 3703 C C . ILE B 1 170 ? 3.361 -13.367 -7.199 1 97.38 170 ILE B C 1
ATOM 3705 O O . ILE B 1 170 ? 3.174 -12.359 -7.891 1 97.38 170 ILE B O 1
ATOM 3709 N N . LYS B 1 171 ? 2.451 -13.969 -6.539 1 95.31 171 LYS B N 1
ATOM 3710 C CA . LYS B 1 171 ? 1.266 -13.258 -6.066 1 95.31 171 LYS B CA 1
ATOM 3711 C C . LYS B 1 171 ? 1.456 -12.758 -4.641 1 95.31 171 LYS B C 1
ATOM 3713 O O . LYS B 1 171 ? 1.604 -13.547 -3.709 1 95.31 171 LYS B O 1
ATOM 3718 N N . ASP B 1 172 ? 1.498 -11.445 -4.48 1 96.06 172 ASP B N 1
ATOM 3719 C CA . ASP B 1 172 ? 1.638 -10.844 -3.158 1 96.06 172 ASP B CA 1
ATOM 3720 C C . ASP B 1 172 ? 0.309 -10.273 -2.672 1 96.06 172 ASP B C 1
ATOM 3722 O O . ASP B 1 172 ? -0.215 -9.32 -3.26 1 96.06 172 ASP B O 1
ATOM 3726 N N . SER B 1 173 ? -0.224 -10.82 -1.565 1 93.81 173 SER B N 1
ATOM 3727 C CA . SER B 1 173 ? -1.537 -10.43 -1.059 1 93.81 173 SER B CA 1
ATOM 3728 C C . SER B 1 173 ? -1.418 -9.625 0.229 1 93.81 173 SER B C 1
ATOM 3730 O O . SER B 1 173 ? -2.402 -9.445 0.951 1 93.81 173 SER B O 1
ATOM 3732 N N . GLY B 1 174 ? -0.298 -9.148 0.505 1 93.69 174 GLY B N 1
ATOM 3733 C CA . GLY B 1 174 ? -0.073 -8.453 1.76 1 93.69 174 GLY B CA 1
ATOM 3734 C C . GLY B 1 174 ? -0.566 -7.02 1.741 1 93.69 174 GLY B C 1
ATOM 3735 O O . GLY B 1 174 ? -0.785 -6.418 2.795 1 93.69 174 GLY B O 1
ATOM 3736 N N . GLY B 1 175 ? -0.64 -6.445 0.555 1 95 175 GLY B N 1
ATOM 3737 C CA . GLY B 1 175 ? -1.133 -5.082 0.432 1 95 175 GLY B CA 1
ATOM 3738 C C . GLY B 1 175 ? -0.046 -4.039 0.604 1 95 175 GLY B C 1
ATOM 3739 O O . GLY B 1 175 ? -0.311 -2.838 0.506 1 95 175 GLY B O 1
ATOM 3740 N N . ASP B 1 176 ? 1.141 -4.355 0.898 1 96.69 176 ASP B N 1
ATOM 3741 C CA . ASP B 1 176 ? 2.281 -3.451 1 1 96.69 176 ASP B CA 1
ATOM 3742 C C . ASP B 1 176 ? 2.846 -3.123 -0.381 1 96.69 176 ASP B C 1
ATOM 3744 O O . ASP B 1 176 ? 3.744 -3.812 -0.87 1 96.69 176 ASP B O 1
ATOM 3748 N N . VAL B 1 177 ? 2.42 -2.02 -0.926 1 98 177 VAL B N 1
ATOM 3749 C CA . VAL B 1 177 ? 2.77 -1.679 -2.301 1 98 177 VAL B CA 1
ATOM 3750 C C . VAL B 1 177 ? 4.246 -1.297 -2.379 1 98 177 VAL B C 1
ATOM 3752 O O . VAL B 1 177 ? 4.883 -1.462 -3.424 1 98 177 VAL B O 1
ATOM 3755 N N . THR B 1 178 ? 4.84 -0.76 -1.26 1 97.56 178 THR B N 1
ATOM 3756 C CA . THR B 1 178 ? 6.277 -0.501 -1.216 1 97.56 178 THR B CA 1
ATOM 3757 C C . THR B 1 178 ? 7.062 -1.785 -1.462 1 97.56 178 THR B C 1
ATOM 3759 O O . THR B 1 178 ? 8.008 -1.799 -2.26 1 97.56 178 THR B O 1
ATOM 3762 N N . ARG B 1 179 ? 6.652 -2.781 -0.817 1 97.19 179 ARG B N 1
ATOM 3763 C CA . ARG B 1 179 ? 7.266 -4.094 -0.985 1 97.19 179 ARG B CA 1
ATOM 3764 C C . ARG B 1 179 ? 7.105 -4.598 -2.416 1 97.19 179 ARG B C 1
ATOM 3766 O O . ARG B 1 179 ? 8.055 -5.109 -3.01 1 97.19 179 ARG B O 1
ATOM 3773 N N . ILE B 1 180 ? 5.941 -4.465 -2.969 1 98.19 180 ILE B N 1
ATOM 3774 C CA . ILE B 1 180 ? 5.684 -4.875 -4.344 1 98.19 180 ILE B CA 1
ATOM 3775 C C . ILE B 1 180 ? 6.633 -4.137 -5.289 1 98.19 180 ILE B C 1
ATOM 3777 O O . ILE B 1 180 ? 7.258 -4.75 -6.156 1 98.19 180 ILE B O 1
ATOM 3781 N N . GLY B 1 181 ? 6.758 -2.83 -5.074 1 98.31 181 GLY B N 1
ATOM 3782 C CA . GLY B 1 181 ? 7.676 -2.053 -5.895 1 98.31 181 GLY B CA 1
ATOM 3783 C C . GLY B 1 181 ? 9.117 -2.506 -5.77 1 98.31 181 GLY B C 1
ATOM 3784 O O . GLY B 1 181 ? 9.852 -2.533 -6.758 1 98.31 181 GLY B O 1
ATOM 3785 N N . LEU B 1 182 ? 9.508 -2.84 -4.562 1 98 182 LEU B N 1
ATOM 3786 C CA . LEU B 1 182 ? 10.867 -3.305 -4.34 1 98 182 LEU B CA 1
ATOM 3787 C C . LEU B 1 182 ? 11.117 -4.625 -5.062 1 98 182 LEU B C 1
ATOM 3789 O O . LEU B 1 182 ? 12.164 -4.805 -5.688 1 98 182 LEU B O 1
ATOM 3793 N N . ILE B 1 183 ? 10.195 -5.551 -4.992 1 98.44 183 ILE B N 1
ATOM 3794 C CA . ILE B 1 183 ? 10.32 -6.84 -5.664 1 98.44 183 ILE B CA 1
ATOM 3795 C C . ILE B 1 183 ? 10.422 -6.633 -7.172 1 98.44 183 ILE B C 1
ATOM 3797 O O . ILE B 1 183 ? 11.281 -7.219 -7.832 1 98.44 183 ILE B O 1
ATOM 3801 N N . VAL B 1 184 ? 9.539 -5.781 -7.695 1 98 184 VAL B N 1
ATOM 3802 C CA . VAL B 1 184 ? 9.57 -5.484 -9.125 1 98 184 VAL B CA 1
ATOM 3803 C C . VAL B 1 184 ? 10.953 -4.973 -9.516 1 98 184 VAL B C 1
ATOM 3805 O O . VAL B 1 184 ? 11.539 -5.434 -10.492 1 98 184 VAL B O 1
ATOM 3808 N N . HIS B 1 185 ? 11.484 -4.094 -8.734 1 97.69 185 HIS B N 1
ATOM 3809 C CA . HIS B 1 185 ? 12.773 -3.469 -9.016 1 97.69 185 HIS B CA 1
ATOM 3810 C C . HIS B 1 185 ? 13.898 -4.492 -8.969 1 97.69 185 HIS B C 1
ATOM 3812 O O . HIS B 1 185 ? 14.742 -4.539 -9.867 1 97.69 185 HIS B O 1
ATOM 3818 N N . LYS B 1 186 ? 13.898 -5.32 -7.98 1 97.44 186 LYS B N 1
ATOM 3819 C CA . LYS B 1 186 ? 15.008 -6.234 -7.73 1 97.44 186 LYS B CA 1
ATOM 3820 C C . LYS B 1 186 ? 14.961 -7.43 -8.672 1 97.44 186 LYS B C 1
ATOM 3822 O O . LYS B 1 186 ? 15.969 -8.117 -8.859 1 97.44 186 LYS B O 1
ATOM 3827 N N . THR B 1 187 ? 13.852 -7.723 -9.234 1 97.75 187 THR B N 1
ATOM 3828 C CA . THR B 1 187 ? 13.727 -8.867 -10.125 1 97.75 187 THR B CA 1
ATOM 3829 C C . THR B 1 187 ? 13.594 -8.414 -11.578 1 97.75 187 THR B C 1
ATOM 3831 O O . THR B 1 187 ? 13.227 -9.211 -12.445 1 97.75 187 THR B O 1
ATOM 3834 N N . ARG B 1 188 ? 13.906 -7.215 -11.93 1 94.81 188 ARG B N 1
ATOM 3835 C CA . ARG B 1 188 ? 13.648 -6.602 -13.227 1 94.81 188 ARG B CA 1
ATOM 3836 C C . ARG B 1 188 ? 14.461 -7.281 -14.328 1 94.81 188 ARG B C 1
ATOM 3838 O O . ARG B 1 188 ? 14.125 -7.176 -15.508 1 94.81 188 ARG B O 1
ATOM 3845 N N . ARG B 1 189 ? 15.508 -7.992 -13.984 1 94.69 189 ARG B N 1
ATOM 3846 C CA . ARG B 1 189 ? 16.344 -8.648 -14.977 1 94.69 189 ARG B CA 1
ATOM 3847 C C . ARG B 1 189 ? 15.914 -10.094 -15.203 1 94.69 189 ARG B C 1
ATOM 3849 O O . ARG B 1 189 ? 16.469 -10.789 -16.047 1 94.69 189 ARG B O 1
ATOM 3856 N N . GLN B 1 190 ? 14.984 -10.516 -14.445 1 94.12 190 GLN B N 1
ATOM 3857 C CA . GLN B 1 190 ? 14.461 -11.875 -14.555 1 94.12 190 GLN B CA 1
ATOM 3858 C C . GLN B 1 190 ? 13.094 -11.891 -15.234 1 94.12 190 GLN B C 1
ATOM 3860 O O . GLN B 1 190 ? 12.406 -10.875 -15.266 1 94.12 190 GLN B O 1
ATOM 3865 N N . ASP B 1 191 ? 12.836 -12.969 -15.891 1 92 191 ASP B N 1
ATOM 3866 C CA . ASP B 1 191 ? 11.477 -13.195 -16.359 1 92 191 ASP B CA 1
ATOM 3867 C C . ASP B 1 191 ? 10.555 -13.625 -15.219 1 92 191 ASP B C 1
ATOM 3869 O O . ASP B 1 191 ? 10.234 -14.805 -15.086 1 92 191 ASP B O 1
ATOM 3873 N N . PHE B 1 192 ? 10.266 -12.703 -14.422 1 95.81 192 PHE B N 1
ATOM 3874 C CA . PHE B 1 192 ? 9.547 -12.906 -13.164 1 95.81 192 PHE B CA 1
ATOM 3875 C C . PHE B 1 192 ? 8.398 -11.914 -13.031 1 95.81 192 PHE B C 1
ATOM 3877 O O . PHE B 1 192 ? 8.617 -10.703 -13.031 1 95.81 192 PHE B O 1
ATOM 3884 N N . GLN B 1 193 ? 7.188 -12.391 -12.867 1 94.38 193 GLN B N 1
ATOM 3885 C CA . GLN B 1 193 ? 6 -11.547 -12.844 1 94.38 193 GLN B CA 1
ATOM 3886 C C . GLN B 1 193 ? 5.535 -11.289 -11.406 1 94.38 193 GLN B C 1
ATOM 3888 O O . GLN B 1 193 ? 5.426 -12.227 -10.617 1 94.38 193 GLN B O 1
ATOM 3893 N N . VAL B 1 194 ? 5.27 -10.031 -11.102 1 96.75 194 VAL B N 1
ATOM 3894 C CA . VAL B 1 194 ? 4.73 -9.664 -9.797 1 96.75 194 VAL B CA 1
ATOM 3895 C C . VAL B 1 194 ? 3.25 -9.312 -9.938 1 96.75 194 VAL B C 1
ATOM 3897 O O . VAL B 1 194 ? 2.887 -8.422 -10.711 1 96.75 194 VAL B O 1
ATOM 3900 N N . LEU B 1 195 ? 2.416 -10.008 -9.172 1 95.06 195 LEU B N 1
ATOM 3901 C CA . LEU B 1 195 ? 0.967 -9.859 -9.25 1 95.06 195 LEU B CA 1
ATOM 3902 C C . LEU B 1 195 ? 0.399 -9.375 -7.918 1 95.06 195 LEU B C 1
ATOM 3904 O O . LEU B 1 195 ? 0.802 -9.859 -6.855 1 95.06 195 LEU B O 1
ATOM 3908 N N . ALA B 1 196 ? -0.544 -8.438 -8.086 1 95.5 196 ALA B N 1
ATOM 3909 C CA . ALA B 1 196 ? -1.28 -7.988 -6.906 1 95.5 196 ALA B CA 1
ATOM 3910 C C . ALA B 1 196 ? -2.316 -9.023 -6.48 1 95.5 196 ALA B C 1
ATOM 3912 O O . ALA B 1 196 ? -2.994 -9.617 -7.324 1 95.5 196 ALA B O 1
ATOM 3913 N N . GLY B 1 197 ? -2.514 -9.156 -5.156 1 93.69 197 GLY B N 1
ATOM 3914 C CA . GLY B 1 197 ? -3.424 -10.18 -4.664 1 93.69 197 GLY B CA 1
ATOM 3915 C C . GLY B 1 197 ? -4.812 -9.648 -4.371 1 93.69 197 GLY B C 1
ATOM 3916 O O . GLY B 1 197 ? -5.672 -10.383 -3.881 1 93.69 197 GLY B O 1
ATOM 3917 N N . SER B 1 198 ? -5.027 -8.367 -4.629 1 93.06 198 SER B N 1
ATOM 3918 C CA . SER B 1 198 ? -6.328 -7.781 -4.328 1 93.06 198 SER B CA 1
ATOM 3919 C C . SER B 1 198 ? -6.625 -6.602 -5.25 1 93.06 198 SER B C 1
ATOM 3921 O O . SER B 1 198 ? -5.711 -5.883 -5.664 1 93.06 198 SER B O 1
ATOM 3923 N N . ALA B 1 199 ? -7.93 -6.469 -5.484 1 93.5 199 ALA B N 1
ATOM 3924 C CA . ALA B 1 199 ? -8.367 -5.34 -6.301 1 93.5 199 ALA B CA 1
ATOM 3925 C C . ALA B 1 199 ? -8.242 -4.027 -5.531 1 93.5 199 ALA B C 1
ATOM 3927 O O . ALA B 1 199 ? -8.234 -2.947 -6.129 1 93.5 199 ALA B O 1
ATOM 3928 N N . GLY B 1 200 ? -8.156 -4.113 -4.254 1 95.94 200 GLY B N 1
ATOM 3929 C CA . GLY B 1 200 ? -8.062 -2.926 -3.418 1 95.94 200 GLY B CA 1
ATOM 3930 C C . GLY B 1 200 ? -6.82 -2.104 -3.689 1 95.94 200 GLY B C 1
ATOM 3931 O O . GLY B 1 200 ? -6.816 -0.888 -3.486 1 95.94 200 GLY B O 1
ATOM 3932 N N . PHE B 1 201 ? -5.746 -2.738 -4.141 1 97.81 201 PHE B N 1
ATOM 3933 C CA . PHE B 1 201 ? -4.5 -2.025 -4.398 1 97.81 201 PHE B CA 1
ATOM 3934 C C . PHE B 1 201 ? -3.967 -2.35 -5.789 1 97.81 201 PHE B C 1
ATOM 3936 O O . PHE B 1 201 ? -2.756 -2.326 -6.016 1 97.81 201 PHE B O 1
ATOM 3943 N N . LEU B 1 202 ? -4.871 -2.662 -6.672 1 96.88 202 LEU B N 1
ATOM 3944 C CA . LEU B 1 202 ? -4.484 -3.07 -8.016 1 96.88 202 LEU B CA 1
ATOM 3945 C C . LEU B 1 202 ? -3.861 -1.907 -8.781 1 96.88 202 LEU B C 1
ATOM 3947 O O . LEU B 1 202 ? -2.771 -2.041 -9.344 1 96.88 202 LEU B O 1
ATOM 3951 N N . LEU B 1 203 ? -4.504 -0.761 -8.789 1 97.94 203 LEU B N 1
ATOM 3952 C CA . LEU B 1 203 ? -3.973 0.407 -9.477 1 97.94 203 LEU B CA 1
ATOM 3953 C C . LEU B 1 203 ? -2.588 0.768 -8.945 1 97.94 203 LEU B C 1
ATOM 3955 O O . LEU B 1 203 ? -1.66 0.993 -9.727 1 97.94 203 LEU B O 1
ATOM 3959 N N . ALA B 1 204 ? -2.48 0.846 -7.641 1 98.56 204 ALA B N 1
ATOM 3960 C CA . ALA B 1 204 ? -1.206 1.194 -7.02 1 98.56 204 ALA B CA 1
ATOM 3961 C C . ALA B 1 204 ? -0.118 0.195 -7.402 1 98.56 204 ALA B C 1
ATOM 3963 O O . ALA B 1 204 ? 1.042 0.57 -7.586 1 98.56 204 ALA B O 1
ATOM 3964 N N . SER B 1 205 ? -0.481 -1.04 -7.496 1 97.81 205 SER B N 1
ATOM 3965 C CA . SER B 1 205 ? 0.473 -2.072 -7.887 1 97.81 205 SER B CA 1
ATOM 3966 C C . SER B 1 205 ? 0.937 -1.883 -9.328 1 97.81 205 SER B C 1
ATOM 3968 O O . SER B 1 205 ? 2.125 -2.014 -9.625 1 97.81 205 SER B O 1
ATOM 3970 N N . TYR B 1 206 ? 0.013 -1.571 -10.203 1 96.25 206 TYR B N 1
ATOM 3971 C CA . TYR B 1 206 ? 0.402 -1.261 -11.578 1 96.25 206 TYR B CA 1
ATOM 3972 C C . TYR B 1 206 ? 1.354 -0.072 -11.617 1 96.25 206 TYR B C 1
ATOM 3974 O O . TYR B 1 206 ? 2.322 -0.071 -12.383 1 96.25 206 TYR B O 1
ATOM 3982 N N . ALA B 1 207 ? 1.087 0.895 -10.82 1 97.56 207 ALA B N 1
ATOM 3983 C CA . ALA B 1 207 ? 1.894 2.113 -10.797 1 97.56 207 ALA B CA 1
ATOM 3984 C C . ALA B 1 207 ? 3.352 1.8 -10.469 1 97.56 207 ALA B C 1
ATOM 3986 O O . ALA B 1 207 ? 4.262 2.455 -10.977 1 97.56 207 ALA B O 1
ATOM 3987 N N . VAL B 1 208 ? 3.523 0.793 -9.664 1 98.06 208 VAL B N 1
ATOM 3988 C CA . VAL B 1 208 ? 4.895 0.505 -9.258 1 98.06 208 VAL B CA 1
ATOM 3989 C C . VAL B 1 208 ? 5.449 -0.643 -10.094 1 98.06 208 VAL B C 1
ATOM 3991 O O . VAL B 1 208 ? 6.547 -1.143 -9.828 1 98.06 208 VAL B O 1
ATOM 3994 N N . GLY B 1 209 ? 4.715 -1.15 -10.992 1 96.31 209 GLY B N 1
ATOM 3995 C CA . GLY B 1 209 ? 5.336 -1.99 -12.008 1 96.31 209 GLY B CA 1
ATOM 3996 C C . GLY B 1 209 ? 4.82 -3.418 -11.992 1 96.31 209 GLY B C 1
ATOM 3997 O O . GLY B 1 209 ? 5.262 -4.25 -12.789 1 96.31 209 GLY B O 1
ATOM 3998 N N . ALA B 1 210 ? 3.873 -3.738 -11.109 1 96.12 210 ALA B N 1
ATOM 3999 C CA . ALA B 1 210 ? 3.225 -5.043 -11.219 1 96.12 210 ALA B CA 1
ATOM 4000 C C . ALA B 1 210 ? 2.549 -5.203 -12.578 1 96.12 210 ALA B C 1
ATOM 4002 O O . ALA B 1 210 ? 2.158 -4.219 -13.203 1 96.12 210 ALA B O 1
ATOM 4003 N N . VAL B 1 211 ? 2.324 -6.461 -12.969 1 93 211 VAL B N 1
ATOM 4004 C CA . VAL B 1 211 ? 1.879 -6.664 -14.344 1 93 211 VAL B CA 1
ATOM 4005 C C . VAL B 1 211 ? 0.435 -7.16 -14.352 1 93 211 VAL B C 1
ATOM 4007 O O . VAL B 1 211 ? -0.144 -7.391 -15.414 1 93 211 VAL B O 1
ATOM 4010 N N . GLY B 1 212 ? -0.119 -7.336 -13.188 1 90.88 212 GLY B N 1
ATOM 4011 C CA . GLY B 1 212 ? -1.491 -7.801 -13.055 1 90.88 212 GLY B CA 1
ATOM 4012 C C . GLY B 1 212 ? -1.878 -8.125 -11.625 1 90.88 212 GLY B C 1
ATOM 4013 O O . GLY B 1 212 ? -1.243 -7.652 -10.68 1 90.88 212 GLY B O 1
ATOM 4014 N N . GLY B 1 213 ? -3.049 -8.805 -11.523 1 91.31 213 GLY B N 1
ATOM 4015 C CA . GLY B 1 213 ? -3.527 -9.195 -10.211 1 91.31 213 GLY B CA 1
ATOM 4016 C C . GLY B 1 213 ? -4.336 -10.477 -10.219 1 91.31 213 GLY B C 1
ATOM 4017 O O . GLY B 1 213 ? -4.797 -10.914 -11.273 1 91.31 213 GLY B O 1
ATOM 4018 N N . VAL B 1 214 ? -4.297 -11.18 -9.195 1 90.06 214 VAL B N 1
ATOM 4019 C CA . VAL B 1 214 ? -5.242 -12.242 -8.859 1 90.06 214 VAL B CA 1
ATOM 4020 C C . VAL B 1 214 ? -6.23 -11.734 -7.812 1 90.06 214 VAL B C 1
ATOM 4022 O O . VAL B 1 214 ? -5.91 -11.672 -6.625 1 90.06 214 VAL B O 1
ATOM 4025 N N . CYS B 1 215 ? -7.414 -11.367 -8.289 1 87.5 215 CYS B N 1
ATOM 4026 C CA . CYS B 1 215 ? -8.359 -10.648 -7.438 1 87.5 215 CYS B CA 1
ATOM 4027 C C . CYS B 1 215 ? -9.648 -11.438 -7.277 1 87.5 215 CYS B C 1
ATOM 4029 O O . CYS B 1 215 ? -10.32 -11.75 -8.266 1 87.5 215 CYS B O 1
ATOM 4031 N N . ALA B 1 216 ? -10.016 -11.688 -6.074 1 80.12 216 ALA B N 1
ATOM 4032 C CA . ALA B 1 216 ? -11.273 -12.367 -5.797 1 80.12 216 ALA B CA 1
ATOM 4033 C C . ALA B 1 216 ? -12.469 -11.555 -6.293 1 80.12 216 ALA B C 1
ATOM 4035 O O . ALA B 1 216 ? -13.469 -12.117 -6.734 1 80.12 216 ALA B O 1
ATOM 4036 N N . LEU B 1 217 ? -12.336 -10.273 -6.324 1 82.75 217 LEU B N 1
ATOM 4037 C CA . LEU B 1 217 ? -13.414 -9.383 -6.738 1 82.75 217 LEU B CA 1
ATOM 4038 C C . LEU B 1 217 ? -13.789 -9.625 -8.195 1 82.75 217 LEU B C 1
ATOM 4040 O O . LEU B 1 217 ? -14.922 -9.352 -8.609 1 82.75 217 LEU B O 1
ATOM 4044 N N . ALA B 1 218 ? -12.906 -10.109 -8.945 1 79.25 218 ALA B N 1
ATOM 4045 C CA . ALA B 1 218 ? -13.141 -10.336 -10.375 1 79.25 218 ALA B CA 1
ATOM 4046 C C . ALA B 1 218 ? -14.211 -11.391 -10.602 1 79.25 218 ALA B C 1
ATOM 4048 O O . ALA B 1 218 ? -14.773 -11.5 -11.695 1 79.25 218 ALA B O 1
ATOM 4049 N N . ASN B 1 219 ? -14.453 -12.148 -9.539 1 69.62 219 ASN B N 1
ATOM 4050 C CA . ASN B 1 219 ? -15.531 -13.125 -9.633 1 69.62 219 ASN B CA 1
ATOM 4051 C C . ASN B 1 219 ? -16.875 -12.453 -9.859 1 69.62 219 ASN B C 1
ATOM 4053 O O . ASN B 1 219 ? -17.766 -13.031 -10.484 1 69.62 219 ASN B O 1
ATOM 4057 N N . VAL B 1 220 ? -17.016 -11.273 -9.312 1 70.56 220 VAL B N 1
ATOM 4058 C CA . VAL B 1 220 ? -18.281 -10.57 -9.383 1 70.56 220 VAL B CA 1
ATOM 4059 C C . VAL B 1 220 ? -18.172 -9.375 -10.32 1 70.56 220 VAL B C 1
ATOM 4061 O O . VAL B 1 220 ? -19.094 -9.086 -11.086 1 70.56 220 VAL B O 1
ATOM 4064 N N . LEU B 1 221 ? -17.047 -8.758 -10.242 1 80.12 221 LEU B N 1
ATOM 4065 C CA . LEU B 1 221 ? -16.828 -7.555 -11.039 1 80.12 221 LEU B CA 1
ATOM 4066 C C . LEU B 1 221 ? -15.648 -7.742 -12 1 80.12 221 LEU B C 1
ATOM 4068 O O . LEU B 1 221 ? -14.75 -6.902 -12.062 1 80.12 221 LEU B O 1
ATOM 4072 N N . GLY B 1 222 ? -15.75 -8.859 -12.734 1 77.81 222 GLY B N 1
ATOM 4073 C CA . GLY B 1 222 ? -14.672 -9.195 -13.648 1 77.81 222 GLY B CA 1
ATOM 4074 C C . GLY B 1 222 ? -14.445 -8.141 -14.719 1 77.81 222 GLY B C 1
ATOM 4075 O O . GLY B 1 222 ? -13.305 -7.77 -15.008 1 77.81 222 GLY B O 1
ATOM 4076 N N . ALA B 1 223 ? -15.445 -7.641 -15.266 1 77.25 223 ALA B N 1
ATOM 4077 C CA . ALA B 1 223 ? -15.344 -6.637 -16.312 1 77.25 223 ALA B CA 1
ATOM 4078 C C . ALA B 1 223 ? -14.68 -5.363 -15.805 1 77.25 223 ALA B C 1
ATOM 4080 O O . ALA B 1 223 ? -13.828 -4.781 -16.484 1 77.25 223 ALA B O 1
ATOM 4081 N N . GLN B 1 224 ? -15.062 -4.934 -14.656 1 85.62 224 GLN B N 1
ATOM 4082 C CA . GLN B 1 224 ? -14.539 -3.703 -14.078 1 85.62 224 GLN B CA 1
ATOM 4083 C C . GLN B 1 224 ? -13.07 -3.861 -13.695 1 85.62 224 GLN B C 1
ATOM 4085 O O . GLN B 1 224 ? -12.266 -2.941 -13.891 1 85.62 224 GLN B O 1
ATOM 4090 N N . VAL B 1 225 ? -12.742 -5.035 -13.18 1 88 225 VAL B N 1
ATOM 4091 C CA . VAL B 1 225 ? -11.352 -5.293 -12.828 1 88 225 VAL B CA 1
ATOM 4092 C C . VAL B 1 225 ? -10.492 -5.309 -14.094 1 88 225 VAL B C 1
ATOM 4094 O O . VAL B 1 225 ? -9.406 -4.727 -14.125 1 88 225 VAL B O 1
ATOM 4097 N N . CYS B 1 226 ? -10.984 -5.902 -15.156 1 85.12 226 CYS B N 1
ATOM 4098 C CA . CYS B 1 226 ? -10.281 -5.922 -16.438 1 85.12 226 CYS B CA 1
ATOM 4099 C C . CYS B 1 226 ? -10.195 -4.523 -17.031 1 85.12 226 CYS B C 1
ATOM 4101 O O . CYS B 1 226 ? -9.203 -4.176 -17.672 1 85.12 226 CYS B O 1
ATOM 4103 N N . GLN B 1 227 ? -11.266 -3.799 -16.891 1 88.12 227 GLN B N 1
ATOM 4104 C CA . GLN B 1 227 ? -11.242 -2.42 -17.375 1 88.12 227 GLN B CA 1
ATOM 4105 C C . GLN B 1 227 ? -10.141 -1.62 -16.672 1 88.12 227 GLN B C 1
ATOM 4107 O O . GLN B 1 227 ? -9.445 -0.827 -17.312 1 88.12 227 GLN B O 1
ATOM 4112 N N . LEU B 1 228 ? -10.008 -1.779 -15.391 1 92.88 228 LEU B N 1
ATOM 4113 C CA . LEU B 1 228 ? -8.945 -1.094 -14.656 1 92.88 228 LEU B CA 1
ATOM 4114 C C . LEU B 1 228 ? -7.578 -1.448 -15.227 1 92.88 228 LEU B C 1
ATOM 4116 O O . LEU B 1 228 ? -6.73 -0.572 -15.406 1 92.88 228 LEU B O 1
ATOM 4120 N N . GLU B 1 229 ? -7.379 -2.67 -15.5 1 89.5 229 GLU B N 1
ATOM 4121 C CA . GLU B 1 229 ? -6.141 -3.117 -16.125 1 89.5 229 GLU B CA 1
ATOM 4122 C C . GLU B 1 229 ? -5.914 -2.408 -17.453 1 89.5 229 GLU B C 1
ATOM 4124 O O . GLU B 1 229 ? -4.82 -1.896 -17.719 1 89.5 229 GLU B O 1
ATOM 4129 N N . ARG B 1 230 ? -6.883 -2.42 -18.297 1 89.12 230 ARG B N 1
ATOM 4130 C CA . ARG B 1 230 ? -6.773 -1.795 -19.609 1 89.12 230 ARG B CA 1
ATOM 4131 C C . ARG B 1 230 ? -6.418 -0.317 -19.484 1 89.12 230 ARG B C 1
ATOM 4133 O O . ARG B 1 230 ? -5.582 0.192 -20.234 1 89.12 230 ARG B O 1
ATOM 4140 N N . LEU B 1 231 ? -7.078 0.339 -18.594 1 93.25 231 LEU B N 1
ATOM 4141 C CA . LEU B 1 231 ? -6.809 1.757 -18.375 1 93.25 231 LEU B CA 1
ATOM 4142 C C . LEU B 1 231 ? -5.359 1.978 -17.953 1 93.25 231 LEU B C 1
ATOM 4144 O O . LEU B 1 231 ? -4.703 2.902 -18.438 1 93.25 231 LEU B O 1
ATOM 4148 N N . CYS B 1 232 ? -4.836 1.155 -17.062 1 92.19 232 CYS B N 1
ATOM 4149 C CA . CYS B 1 232 ? -3.451 1.259 -16.625 1 92.19 232 CYS B CA 1
ATOM 4150 C C . CYS B 1 232 ? -2.492 1.004 -17.781 1 92.19 232 CYS B C 1
ATOM 4152 O O . CYS B 1 232 ? -1.538 1.758 -17.984 1 92.19 232 CYS B O 1
ATOM 4154 N N . LEU B 1 233 ? -2.742 0.038 -18.594 1 88.62 233 LEU B N 1
ATOM 4155 C CA . LEU B 1 233 ? -1.852 -0.371 -19.672 1 88.62 233 LEU B CA 1
ATOM 4156 C C . LEU B 1 233 ? -1.853 0.659 -20.797 1 88.62 233 LEU B C 1
ATOM 4158 O O . LEU B 1 233 ? -0.861 0.8 -21.516 1 88.62 233 LEU B O 1
ATOM 4162 N N . THR B 1 234 ? -2.922 1.352 -20.906 1 91.94 234 THR B N 1
ATOM 4163 C CA . THR B 1 234 ? -3.016 2.34 -21.969 1 91.94 234 THR B CA 1
ATOM 4164 C C . THR B 1 234 ? -2.703 3.738 -21.453 1 91.94 234 THR B C 1
ATOM 4166 O O . THR B 1 234 ? -2.902 4.73 -22.156 1 91.94 234 THR B O 1
ATOM 4169 N N . GLY B 1 235 ? -2.369 3.879 -20.219 1 90.5 235 GLY B N 1
ATOM 4170 C CA . GLY B 1 235 ? -1.888 5.129 -19.656 1 90.5 235 GLY B CA 1
ATOM 4171 C C . GLY B 1 235 ? -3.006 6.09 -19.297 1 90.5 235 GLY B C 1
ATOM 4172 O O . GLY B 1 235 ? -2.779 7.293 -19.172 1 90.5 235 GLY B O 1
ATOM 4173 N N . GLN B 1 236 ? -4.207 5.617 -19.188 1 94.31 236 GLN B N 1
ATOM 4174 C CA . GLN B 1 236 ? -5.34 6.449 -18.797 1 94.31 236 GLN B CA 1
ATOM 4175 C C . GLN B 1 236 ? -5.492 6.488 -17.281 1 94.31 236 GLN B C 1
ATOM 4177 O O . GLN B 1 236 ? -6.5 6.023 -16.734 1 94.31 236 GLN B O 1
ATOM 4182 N N . TRP B 1 237 ? -4.641 7.125 -16.594 1 94.69 237 TRP B N 1
ATOM 4183 C CA . TRP B 1 237 ? -4.457 7.027 -15.148 1 94.69 237 TRP B CA 1
ATOM 4184 C C . TRP B 1 237 ? -5.582 7.742 -14.406 1 94.69 237 TRP B C 1
ATOM 4186 O O . TRP B 1 237 ? -5.992 7.312 -13.328 1 94.69 237 TRP B O 1
ATOM 4196 N N . GLU B 1 238 ? -6.109 8.82 -14.93 1 94.62 238 GLU B N 1
ATOM 4197 C CA . GLU B 1 238 ? -7.203 9.523 -14.266 1 94.62 238 GLU B CA 1
ATOM 4198 C C . GLU B 1 238 ? -8.453 8.648 -14.188 1 94.62 238 GLU B C 1
ATOM 4200 O O . GLU B 1 238 ? -9.078 8.539 -13.133 1 94.62 238 GLU B O 1
ATOM 4205 N N . ASP B 1 239 ? -8.758 8.031 -15.281 1 96.44 239 ASP B N 1
ATOM 4206 C CA . ASP B 1 239 ? -9.914 7.141 -15.305 1 96.44 239 ASP B CA 1
ATOM 4207 C C . ASP B 1 239 ? -9.664 5.895 -14.453 1 96.44 239 ASP B C 1
ATOM 4209 O O . ASP B 1 239 ? -10.578 5.387 -13.805 1 96.44 239 ASP B O 1
ATOM 4213 N N . ALA B 1 240 ? -8.453 5.434 -14.492 1 96.88 240 ALA B N 1
ATOM 4214 C CA . ALA B 1 240 ? -8.094 4.305 -13.641 1 96.88 240 ALA B CA 1
ATOM 4215 C C . ALA B 1 240 ? -8.281 4.641 -12.164 1 96.88 240 ALA B C 1
ATOM 4217 O O . ALA B 1 240 ? -8.789 3.816 -11.398 1 96.88 240 ALA B O 1
ATOM 4218 N N . GLN B 1 241 ? -7.898 5.844 -11.812 1 97.75 241 GLN B N 1
ATOM 4219 C CA . GLN B 1 241 ? -8.031 6.305 -10.438 1 97.75 241 GLN B CA 1
ATOM 4220 C C . GLN B 1 241 ? -9.492 6.316 -10 1 97.75 241 GLN B C 1
ATOM 4222 O O . GLN B 1 241 ? -9.828 5.816 -8.922 1 97.75 241 GLN B O 1
ATOM 4227 N N . LYS B 1 242 ? -10.352 6.848 -10.836 1 96.94 242 LYS B N 1
ATOM 4228 C CA . LYS B 1 242 ? -11.773 6.902 -10.531 1 96.94 242 LYS B CA 1
ATOM 4229 C C . LYS B 1 242 ? -12.352 5.504 -10.344 1 96.94 242 LYS B C 1
ATOM 4231 O O . LYS B 1 242 ? -13.117 5.262 -9.406 1 96.94 242 LYS B O 1
ATOM 4236 N N . LEU B 1 243 ? -11.984 4.648 -11.219 1 96.25 243 LEU B N 1
ATOM 4237 C CA . LEU B 1 243 ? -12.492 3.281 -11.141 1 96.25 243 LEU B CA 1
ATOM 4238 C C . LEU B 1 243 ? -11.945 2.572 -9.906 1 96.25 243 LEU B C 1
ATOM 4240 O O . LEU B 1 243 ? -12.68 1.863 -9.211 1 96.25 243 LEU B O 1
ATOM 4244 N N . GLN B 1 244 ? -10.641 2.74 -9.586 1 97.81 244 GLN B N 1
ATOM 4245 C CA . GLN B 1 244 ? -10.055 2.166 -8.383 1 97.81 244 GLN B CA 1
ATOM 4246 C C . GLN B 1 244 ? -10.82 2.598 -7.133 1 97.81 244 GLN B C 1
ATOM 4248 O O . GLN B 1 244 ? -11.102 1.776 -6.258 1 97.81 244 GLN B O 1
ATOM 4253 N N . HIS B 1 245 ? -11.156 3.854 -7.105 1 97.25 245 HIS B N 1
ATOM 4254 C CA . HIS B 1 245 ? -11.906 4.371 -5.965 1 97.25 245 HIS B CA 1
ATOM 4255 C C . HIS B 1 245 ? -13.203 3.596 -5.766 1 97.25 245 HIS B C 1
ATOM 4257 O O . HIS B 1 245 ? -13.531 3.205 -4.641 1 97.25 245 HIS B O 1
ATOM 4263 N N . ARG B 1 246 ? -13.844 3.332 -6.789 1 94.88 246 ARG B N 1
ATOM 4264 C CA . ARG B 1 246 ? -15.156 2.703 -6.75 1 94.88 246 ARG B CA 1
ATOM 4265 C C . ARG B 1 246 ? -15.047 1.222 -6.406 1 94.88 246 ARG B C 1
ATOM 4267 O O . ARG B 1 246 ? -16 0.621 -5.906 1 94.88 246 ARG B O 1
ATOM 4274 N N . LEU B 1 247 ? -13.898 0.613 -6.621 1 94.56 247 LEU B N 1
ATOM 4275 C CA . LEU B 1 247 ? -13.727 -0.823 -6.426 1 94.56 247 LEU B CA 1
ATOM 4276 C C . LEU B 1 247 ? -13.312 -1.131 -4.992 1 94.56 247 LEU B C 1
ATOM 4278 O O . LEU B 1 247 ? -13.383 -2.281 -4.555 1 94.56 247 LEU B O 1
ATOM 4282 N N . ILE B 1 248 ? -12.883 -0.144 -4.207 1 96.12 248 ILE B N 1
ATOM 4283 C CA . ILE B 1 248 ? -12.273 -0.38 -2.9 1 96.12 248 ILE B CA 1
ATOM 4284 C C . ILE B 1 248 ? -13.312 -0.974 -1.949 1 96.12 248 ILE B C 1
ATOM 4286 O O . ILE B 1 248 ? -13.094 -2.043 -1.374 1 96.12 248 ILE B O 1
ATOM 4290 N N . GLU B 1 249 ? -14.43 -0.382 -1.794 1 91.75 249 GLU B N 1
ATOM 4291 C CA . GLU B 1 249 ? -15.406 -0.832 -0.809 1 91.75 249 GLU B CA 1
ATOM 4292 C C . GLU B 1 249 ? -16.047 -2.152 -1.229 1 91.75 249 GLU B C 1
ATOM 4294 O O . GLU B 1 249 ? -16.219 -3.051 -0.403 1 91.75 249 GLU B O 1
ATOM 4299 N N . PRO B 1 250 ? -16.359 -2.303 -2.543 1 86.62 250 PRO B N 1
ATOM 4300 C CA . PRO B 1 250 ? -16.812 -3.629 -2.967 1 86.62 250 PRO B CA 1
ATOM 4301 C C . PRO B 1 250 ? -15.805 -4.73 -2.66 1 86.62 250 PRO B C 1
ATOM 4303 O O . PRO B 1 250 ? -16.188 -5.828 -2.254 1 86.62 250 PRO B O 1
ATOM 4306 N N . ASN B 1 251 ? -14.547 -4.438 -2.865 1 90.75 251 ASN B N 1
ATOM 4307 C CA . ASN B 1 251 ? -13.508 -5.41 -2.551 1 90.75 251 ASN B CA 1
ATOM 4308 C C . ASN B 1 251 ? -13.477 -5.738 -1.062 1 90.75 251 ASN B C 1
ATOM 4310 O O . ASN B 1 251 ? -13.352 -6.902 -0.68 1 90.75 251 ASN B O 1
ATOM 4314 N N . THR B 1 252 ? -13.602 -4.754 -0.245 1 87.62 252 THR B N 1
ATOM 4315 C CA . THR B 1 252 ? -13.625 -4.949 1.2 1 87.62 252 THR B CA 1
ATOM 4316 C C . THR B 1 252 ? -14.844 -5.77 1.615 1 87.62 252 THR B C 1
ATOM 4318 O O . THR B 1 252 ? -14.734 -6.664 2.457 1 87.62 252 THR B O 1
ATOM 4321 N N . ALA B 1 253 ? -15.945 -5.469 1.028 1 80.06 253 ALA B N 1
ATOM 4322 C CA . ALA B 1 253 ? -17.188 -6.18 1.335 1 80.06 253 ALA B CA 1
ATOM 4323 C C . ALA B 1 253 ? -17.062 -7.66 0.978 1 80.06 253 ALA B C 1
ATOM 4325 O O . ALA B 1 253 ? -17.469 -8.523 1.758 1 80.06 253 ALA B O 1
ATOM 4326 N N . ARG B 1 254 ? -16.5 -7.891 -0.123 1 71.62 254 ARG B N 1
ATOM 4327 C CA . ARG B 1 254 ? -16.328 -9.266 -0.583 1 71.62 254 ARG B CA 1
ATOM 4328 C C . ARG B 1 254 ? -15.367 -10.023 0.326 1 71.62 254 ARG B C 1
ATOM 4330 O O . ARG B 1 254 ? -15.617 -11.18 0.673 1 71.62 254 ARG B O 1
ATOM 4337 N N . SER B 1 255 ? -14.32 -9.414 0.701 1 72.25 255 SER B N 1
ATOM 4338 C CA . SER B 1 255 ? -13.32 -10.055 1.557 1 72.25 255 SER B CA 1
ATOM 4339 C C . SER B 1 255 ? -13.891 -10.352 2.939 1 72.25 255 SER B C 1
ATOM 4341 O O . SER B 1 255 ? -13.594 -11.398 3.525 1 72.25 255 SER B O 1
ATOM 4343 N N . THR B 1 256 ? -14.695 -9.453 3.381 1 66.25 256 THR B N 1
ATOM 4344 C CA . THR B 1 256 ? -15.32 -9.648 4.684 1 66.25 256 THR B CA 1
ATOM 4345 C C . THR B 1 256 ? -16.328 -10.797 4.641 1 66.25 256 THR B C 1
ATOM 4347 O O . THR B 1 256 ? -16.391 -11.609 5.566 1 66.25 256 THR B O 1
ATOM 4350 N N . LEU B 1 257 ? -17.031 -10.805 3.572 1 61.31 257 LEU B N 1
ATOM 4351 C CA . LEU B 1 257 ? -18 -11.875 3.398 1 61.31 257 LEU B CA 1
ATOM 4352 C C . LEU B 1 257 ? -17.297 -13.234 3.338 1 61.31 257 LEU B C 1
ATOM 4354 O O . LEU B 1 257 ? -17.75 -14.195 3.965 1 61.31 257 LEU B O 1
ATOM 4358 N N . SER B 1 258 ? -16.219 -13.25 2.639 1 58.47 258 SER B N 1
ATOM 4359 C CA . SER B 1 258 ? -15.461 -14.492 2.51 1 58.47 258 SER B CA 1
ATOM 4360 C C . SER B 1 258 ? -14.914 -14.945 3.857 1 58.47 258 SER B C 1
ATOM 4362 O O . SER B 1 258 ? -14.922 -16.141 4.168 1 58.47 258 SER B O 1
ATOM 4364 N N . GLN B 1 259 ? -14.547 -14.031 4.621 1 56.41 259 GLN B N 1
ATOM 4365 C CA . GLN B 1 259 ? -14.016 -14.344 5.945 1 56.41 259 GLN B CA 1
ATOM 4366 C C . GLN B 1 259 ? -15.125 -14.844 6.871 1 56.41 259 GLN B C 1
ATOM 4368 O O . GLN B 1 259 ? -14.906 -15.742 7.68 1 56.41 259 GLN B O 1
ATOM 4373 N N . HIS B 1 260 ? -16.281 -14.289 6.707 1 53 260 HIS B N 1
ATOM 4374 C CA . HIS B 1 260 ? -17.422 -14.711 7.512 1 53 260 HIS B CA 1
ATOM 4375 C C . HIS B 1 260 ? -17.875 -16.125 7.129 1 53 260 HIS B C 1
ATOM 4377 O O . HIS B 1 260 ? -18.25 -16.922 7.996 1 53 260 HIS B O 1
ATOM 4383 N N . LEU B 1 261 ? -17.766 -16.359 5.848 1 48.22 261 LEU B N 1
ATOM 4384 C CA . LEU B 1 261 ? -18.156 -17.672 5.348 1 48.22 261 LEU B CA 1
ATOM 4385 C C . LEU B 1 261 ? -17.172 -18.734 5.816 1 48.22 261 LEU B C 1
ATOM 4387 O O . LEU B 1 261 ? -17.562 -19.859 6.145 1 48.22 261 LEU B O 1
ATOM 4391 N N . LYS B 1 262 ? -15.977 -18.422 5.828 1 47.69 262 LYS B N 1
ATOM 4392 C CA . LYS B 1 262 ? -14.953 -19.328 6.32 1 47.69 262 LYS B CA 1
ATOM 4393 C C . LYS B 1 262 ? -15.164 -19.656 7.797 1 47.69 262 LYS B C 1
ATOM 4395 O O . LYS B 1 262 ? -14.891 -20.766 8.242 1 47.69 262 LYS B O 1
ATOM 4400 N N . ARG B 1 263 ? -15.727 -18.719 8.578 1 46.31 263 ARG B N 1
ATOM 4401 C CA . ARG B 1 263 ? -15.891 -18.906 10.016 1 46.31 263 ARG B CA 1
ATOM 4402 C C . ARG B 1 263 ? -17.188 -19.641 10.328 1 46.31 263 ARG B C 1
ATOM 4404 O O . ARG B 1 263 ? -17.578 -19.766 11.492 1 46.31 263 ARG B O 1
ATOM 4411 N N . GLY B 1 264 ? -17.75 -20.391 9.422 1 36.25 264 GLY B N 1
ATOM 4412 C CA . GLY B 1 264 ? -18.875 -21.297 9.633 1 36.25 264 GLY B CA 1
ATOM 4413 C C . GLY B 1 264 ? -20.219 -20.625 9.477 1 36.25 264 GLY B C 1
ATOM 4414 O O . GLY B 1 264 ? -21.266 -21.266 9.68 1 36.25 264 GLY B O 1
ATOM 4415 N N . LYS B 1 265 ? -20.344 -19.422 9.648 1 37.25 265 LYS B N 1
ATOM 4416 C CA . LYS B 1 265 ? -21.734 -19 9.469 1 37.25 265 LYS B CA 1
ATOM 4417 C C . LYS B 1 265 ? -22.188 -19.188 8.016 1 37.25 265 LYS B C 1
ATOM 4419 O O . LYS B 1 265 ? -21.953 -18.312 7.18 1 37.25 265 LYS B O 1
ATOM 4424 N N . SER B 1 266 ? -22.156 -20.359 7.695 1 33.44 266 SER B N 1
ATOM 4425 C CA . SER B 1 266 ? -22.438 -21.062 6.445 1 33.44 266 SER B CA 1
ATOM 4426 C C . SER B 1 266 ? -23.672 -20.5 5.758 1 33.44 266 SER B C 1
ATOM 4428 O O . SER B 1 266 ? -23.938 -20.797 4.59 1 33.44 266 SER B O 1
ATOM 4430 N N . GLU B 1 267 ? -24.562 -20.078 6.621 1 31 267 GLU B N 1
ATOM 4431 C CA . GLU B 1 267 ? -25.875 -19.875 6.012 1 31 267 GLU B CA 1
ATOM 4432 C C . GLU B 1 267 ? -25.828 -18.781 4.945 1 31 267 GLU B C 1
ATOM 4434 O O . GLU B 1 267 ? -26.797 -18.562 4.23 1 31 267 GLU B O 1
ATOM 4439 N N . ILE B 1 268 ? -24.875 -18.172 5.156 1 32.5 268 ILE B N 1
ATOM 4440 C CA . ILE B 1 268 ? -25.094 -16.906 4.441 1 32.5 268 ILE B CA 1
ATOM 4441 C C . ILE B 1 268 ? -24.906 -17.141 2.943 1 32.5 268 ILE B C 1
ATOM 4443 O O . ILE B 1 268 ? -25.453 -16.406 2.123 1 32.5 268 ILE B O 1
ATOM 4447 N N . PHE B 1 269 ? -23.906 -18 2.648 1 32.47 269 PHE B N 1
ATOM 4448 C CA . PHE B 1 269 ? -23.703 -17.953 1.207 1 32.47 269 PHE B CA 1
ATOM 4449 C C . PHE B 1 269 ? -24.641 -18.906 0.488 1 32.47 269 PHE B C 1
ATOM 4451 O O . PHE B 1 269 ? -24.281 -20.031 0.151 1 32.47 269 PHE B O 1
ATOM 4458 N N . ARG B 1 270 ? -25.797 -19.172 0.989 1 29.91 270 ARG B N 1
ATOM 4459 C CA . ARG B 1 270 ? -26.641 -19.844 -0.008 1 29.91 270 ARG B CA 1
ATOM 4460 C C . ARG B 1 270 ? -26.484 -19.188 -1.377 1 29.91 270 ARG B C 1
ATOM 4462 O O . ARG B 1 270 ? -26.656 -17.984 -1.52 1 29.91 270 ARG B O 1
ATOM 4469 N N . PRO B 1 271 ? -25.734 -19.828 -2.086 1 31.19 271 PRO B N 1
ATOM 4470 C CA . PRO B 1 271 ? -25.797 -19.328 -3.463 1 31.19 271 PRO B CA 1
ATOM 4471 C C . PRO B 1 271 ? -27.188 -18.828 -3.85 1 31.19 271 PRO B C 1
ATOM 4473 O O . PRO B 1 271 ? -28.188 -19.531 -3.617 1 31.19 271 PRO B O 1
ATOM 4476 N N . LEU B 1 272 ? -27.453 -17.578 -3.672 1 29.78 272 LEU B N 1
ATOM 4477 C CA . LEU B 1 272 ? -28.672 -17.109 -4.316 1 29.78 272 LEU B CA 1
ATOM 4478 C C . LEU B 1 272 ? -28.828 -17.719 -5.703 1 29.78 272 LEU B C 1
ATOM 4480 O O . LEU B 1 272 ? -28.625 -17.031 -6.715 1 29.78 272 LEU B O 1
ATOM 4484 N N . CYS B 1 273 ? -28.125 -18.688 -5.953 1 27.84 273 CYS B N 1
ATOM 4485 C CA . CYS B 1 273 ? -28.266 -19.312 -7.266 1 27.84 273 CYS B CA 1
ATOM 4486 C C . CYS B 1 273 ? -29.734 -19.547 -7.602 1 27.84 273 CYS B C 1
ATOM 4488 O O . CYS B 1 273 ? -30.078 -19.766 -8.766 1 27.84 273 CYS B O 1
ATOM 4490 N N . GLY B 1 274 ? -30.484 -20.125 -6.781 1 28.5 274 GLY B N 1
ATOM 4491 C CA . GLY B 1 274 ? -31.812 -20.484 -7.27 1 28.5 274 GLY B CA 1
ATOM 4492 C C . GLY B 1 274 ? -32.625 -19.281 -7.719 1 28.5 274 GLY B C 1
ATOM 4493 O O . GLY B 1 274 ? -33.656 -19.422 -8.398 1 28.5 274 GLY B O 1
ATOM 4494 N N . ARG B 1 275 ? -32.781 -18.25 -6.832 1 27.86 275 ARG B N 1
ATOM 4495 C CA . ARG B 1 275 ? -33.656 -17.188 -7.316 1 27.86 275 ARG B CA 1
ATOM 4496 C C . ARG B 1 275 ? -32.938 -16.328 -8.352 1 27.86 275 ARG B C 1
ATOM 4498 O O . ARG B 1 275 ? -31.719 -16.266 -8.367 1 27.86 275 ARG B O 1
ATOM 4505 N N . LYS B 1 276 ? -33.562 -15.914 -9.445 1 28.06 276 LYS B N 1
ATOM 4506 C CA . LYS B 1 276 ? -33.219 -14.875 -10.406 1 28.06 276 LYS B CA 1
ATOM 4507 C C . LYS B 1 276 ? -32.188 -13.906 -9.82 1 28.06 276 LYS B C 1
ATOM 4509 O O . LYS B 1 276 ? -32.438 -13.305 -8.773 1 28.06 276 LYS B O 1
ATOM 4514 N N . LEU B 1 277 ? -30.984 -14.133 -9.844 1 33.06 277 LEU B N 1
ATOM 4515 C CA . LEU B 1 277 ? -29.969 -13.125 -9.57 1 33.06 277 LEU B CA 1
ATOM 4516 C C . LEU B 1 277 ? -30.484 -11.727 -9.883 1 33.06 277 LEU B C 1
ATOM 4518 O O . LEU B 1 277 ? -30.344 -11.242 -11.008 1 33.06 277 LEU B O 1
ATOM 4522 N N . SER B 1 278 ? -31.75 -11.406 -9.961 1 28.81 278 SER B N 1
ATOM 4523 C CA . SER B 1 278 ? -32.125 -10 -9.953 1 28.81 278 SER B CA 1
ATOM 4524 C C . SER B 1 278 ? -31.219 -9.195 -9.023 1 28.81 278 SER B C 1
ATOM 4526 O O . SER B 1 278 ? -30.531 -9.766 -8.172 1 28.81 278 SER B O 1
ATOM 4528 N N . SER B 1 279 ? -31.156 -7.895 -9.047 1 31.98 279 SER B N 1
ATOM 4529 C CA . SER B 1 279 ? -30.578 -6.957 -8.094 1 31.98 279 SER B CA 1
ATOM 4530 C C . SER B 1 279 ? -30.469 -7.586 -6.703 1 31.98 279 SER B C 1
ATOM 4532 O O . SER B 1 279 ? -29.891 -6.988 -5.793 1 31.98 279 SER B O 1
ATOM 4534 N N . ARG B 1 280 ? -31.297 -8.594 -6.32 1 30.98 280 ARG B N 1
ATOM 4535 C CA . ARG B 1 280 ? -31.609 -9.117 -4.996 1 30.98 280 ARG B CA 1
ATOM 4536 C C . ARG B 1 280 ? -30.562 -10.141 -4.551 1 30.98 280 ARG B C 1
ATOM 4538 O O . ARG B 1 280 ? -30.734 -10.805 -3.527 1 30.98 280 ARG B O 1
ATOM 4545 N N . TYR B 1 281 ? -30 -10.773 -5.465 1 33.97 281 TYR B N 1
ATOM 4546 C CA . TYR B 1 281 ? -29.344 -12.039 -5.152 1 33.97 281 TYR B CA 1
ATOM 4547 C C . TYR B 1 281 ? -28.266 -11.844 -4.082 1 33.97 281 TYR B C 1
ATOM 4549 O O . TYR B 1 281 ? -27.547 -12.789 -3.746 1 33.97 281 TYR B O 1
ATOM 4557 N N . PHE B 1 282 ? -27.438 -10.875 -4.199 1 33.25 282 PHE B N 1
ATOM 4558 C CA . PHE B 1 282 ? -26.641 -10.828 -2.973 1 33.25 282 PHE B CA 1
ATOM 4559 C C . PHE B 1 282 ? -27.562 -10.766 -1.749 1 33.25 282 PHE B C 1
ATOM 4561 O O . PHE B 1 282 ? -28.219 -9.75 -1.506 1 33.25 282 PHE B O 1
ATOM 4568 N N . LEU B 1 283 ? -28.422 -11.828 -1.578 1 31.06 283 LEU B N 1
ATOM 4569 C CA . LEU B 1 283 ? -29.125 -11.773 -0.299 1 31.06 283 LEU B CA 1
ATOM 4570 C C . LEU B 1 283 ? -28.156 -11.422 0.833 1 31.06 283 LEU B C 1
ATOM 4572 O O . LEU B 1 283 ? -27.406 -12.273 1.299 1 31.06 283 LEU B O 1
ATOM 4576 N N . PHE B 1 284 ? -27.516 -10.422 0.658 1 35.16 284 PHE B N 1
ATOM 4577 C CA . PHE B 1 284 ? -26.828 -9.93 1.847 1 35.16 284 PHE B CA 1
ATOM 4578 C C . PHE B 1 284 ? -27.766 -9.891 3.043 1 35.16 284 PHE B C 1
ATOM 4580 O O . PHE B 1 284 ? -28.922 -9.484 2.914 1 35.16 284 PHE B O 1
ATOM 4587 N N . PRO B 1 285 ? -27.672 -10.891 3.832 1 33.38 285 PRO B N 1
ATOM 4588 C CA . PRO B 1 285 ? -28.547 -10.578 4.973 1 33.38 285 PRO B CA 1
ATOM 4589 C C . PRO B 1 285 ? -28.625 -9.078 5.254 1 33.38 285 PRO B C 1
ATOM 4591 O O . PRO B 1 285 ? -27.672 -8.344 5 1 33.38 285 PRO B O 1
ATOM 4594 N N . SER B 1 286 ? -29.812 -8.539 5.039 1 37.09 286 SER B N 1
ATOM 4595 C CA . SER B 1 286 ? -30.078 -7.164 5.457 1 37.09 286 SER B CA 1
ATOM 4596 C C . SER B 1 286 ? -29.172 -6.754 6.617 1 37.09 286 SER B C 1
ATOM 4598 O O . SER B 1 286 ? -29.016 -5.566 6.902 1 37.09 286 SER B O 1
ATOM 4600 N N . SER B 1 287 ? -28.812 -7.723 7.359 1 36.5 287 SER B N 1
ATOM 4601 C CA . SER B 1 287 ? -28.141 -7.348 8.602 1 36.5 287 SER B CA 1
ATOM 4602 C C . SER B 1 287 ? -26.656 -7.117 8.383 1 36.5 287 SER B C 1
ATOM 4604 O O . SER B 1 287 ? -25.906 -6.918 9.344 1 36.5 287 SER B O 1
ATOM 4606 N N . PHE B 1 288 ? -26.172 -7.59 7.27 1 42.06 288 PHE B N 1
ATOM 4607 C CA . PHE B 1 288 ? -24.719 -7.523 7.254 1 42.06 288 PHE B CA 1
ATOM 4608 C C . PHE B 1 288 ? -24.25 -6.094 7.004 1 42.06 288 PHE B C 1
ATOM 4610 O O . PHE B 1 288 ? -24.672 -5.457 6.035 1 42.06 288 PHE B O 1
ATOM 4617 N N . PRO B 1 289 ? -23.547 -5.438 7.844 1 44.97 289 PRO B N 1
ATOM 4618 C CA . PRO B 1 289 ? -23.141 -4.031 7.934 1 44.97 289 PRO B CA 1
ATOM 4619 C C . PRO B 1 289 ? -22.453 -3.533 6.672 1 44.97 289 PRO B C 1
ATOM 4621 O O . PRO B 1 289 ? -22.594 -2.363 6.301 1 44.97 289 PRO B O 1
ATOM 4624 N N . PRO B 1 290 ? -21.344 -4.223 6.047 1 56.5 290 PRO B N 1
ATOM 4625 C CA . PRO B 1 290 ? -20.734 -3.209 5.184 1 56.5 290 PRO B CA 1
ATOM 4626 C C . PRO B 1 290 ? -21.594 -2.881 3.963 1 56.5 290 PRO B C 1
ATOM 4628 O O . PRO B 1 290 ? -21.328 -3.379 2.865 1 56.5 290 PRO B O 1
ATOM 4631 N N . TYR B 1 291 ? -22.594 -2.188 4.117 1 57.97 291 TYR B N 1
ATOM 4632 C CA . TYR B 1 291 ? -23.688 -1.812 3.225 1 57.97 291 TYR B CA 1
ATOM 4633 C C . TYR B 1 291 ? -23.172 -0.953 2.072 1 57.97 291 TYR B C 1
ATOM 4635 O O . TYR B 1 291 ? -23.578 -1.153 0.921 1 57.97 291 TYR B O 1
ATOM 4643 N N . SER B 1 292 ? -22.25 -0.247 2.355 1 68.94 292 SER B N 1
ATOM 4644 C CA . SER B 1 292 ? -21.828 0.675 1.307 1 68.94 292 SER B CA 1
ATOM 4645 C C . SER B 1 292 ? -21.078 -0.056 0.192 1 68.94 292 SER B C 1
ATOM 4647 O O . SER B 1 292 ? -21.297 0.216 -0.99 1 68.94 292 SER B O 1
ATOM 4649 N N . GLY B 1 293 ? -20.297 -1.024 0.538 1 72.56 293 GLY B N 1
ATOM 4650 C CA . GLY B 1 293 ? -19.562 -1.803 -0.454 1 72.56 293 GLY B CA 1
ATOM 4651 C C . GLY B 1 293 ? -20.469 -2.615 -1.356 1 72.56 293 GLY B C 1
ATOM 4652 O O . GLY B 1 293 ? -20.266 -2.672 -2.57 1 72.56 293 GLY B O 1
ATOM 4653 N N . PHE B 1 294 ? -21.469 -3.102 -0.822 1 69.62 294 PHE B N 1
ATOM 4654 C CA . PHE B 1 294 ? -22.406 -3.91 -1.588 1 69.62 294 PHE B CA 1
ATOM 4655 C C . PHE B 1 294 ? -23.25 -3.035 -2.514 1 69.62 294 PHE B C 1
ATOM 4657 O O . PHE B 1 294 ? -23.5 -3.4 -3.664 1 69.62 294 PHE B O 1
ATOM 4664 N N . ARG B 1 295 ? -23.641 -1.858 -1.939 1 71.12 295 ARG B N 1
ATOM 4665 C CA . ARG B 1 295 ? -24.375 -0.922 -2.773 1 71.12 295 ARG B CA 1
ATOM 4666 C C . ARG B 1 295 ? -23.562 -0.498 -3.988 1 71.12 295 ARG B C 1
ATOM 4668 O O . ARG B 1 295 ? -24.078 -0.447 -5.105 1 71.12 295 ARG B O 1
ATOM 4675 N N . GLU B 1 296 ? -22.312 -0.267 -3.736 1 79.75 296 GLU B N 1
ATOM 4676 C CA . GLU B 1 296 ? -21.469 0.145 -4.844 1 79.75 296 GLU B CA 1
ATOM 4677 C C . GLU B 1 296 ? -21.234 -1.003 -5.824 1 79.75 296 GLU B C 1
ATOM 4679 O O . GLU B 1 296 ? -21.141 -0.784 -7.031 1 79.75 296 GLU B O 1
ATOM 4684 N N . MET B 1 297 ? -21.109 -2.174 -5.324 1 73.75 297 MET B N 1
ATOM 4685 C CA . MET B 1 297 ? -20.969 -3.355 -6.172 1 73.75 297 MET B CA 1
ATOM 4686 C C . MET B 1 297 ? -22.156 -3.469 -7.133 1 73.75 297 MET B C 1
ATOM 4688 O O . MET B 1 297 ? -21.969 -3.676 -8.336 1 73.75 297 MET B O 1
ATOM 4692 N N . LEU B 1 298 ? -23.344 -3.195 -6.613 1 66.75 298 LEU B N 1
ATOM 4693 C CA . LEU B 1 298 ? -24.562 -3.262 -7.418 1 66.75 298 LEU B CA 1
ATOM 4694 C C . LEU B 1 298 ? -24.578 -2.156 -8.469 1 66.75 298 LEU B C 1
ATOM 4696 O O . LEU B 1 298 ? -24.969 -2.391 -9.617 1 66.75 298 LEU B O 1
ATOM 4700 N N . ARG B 1 299 ? -24.156 -0.964 -8.094 1 70.94 299 ARG B N 1
ATOM 4701 C CA . ARG B 1 299 ? -24.109 0.155 -9.023 1 70.94 299 ARG B CA 1
ATOM 4702 C C . ARG B 1 299 ? -23.156 -0.136 -10.18 1 70.94 299 ARG B C 1
ATOM 4704 O O . ARG B 1 299 ? -23.438 0.209 -11.328 1 70.94 299 ARG B O 1
ATOM 4711 N N . LEU B 1 300 ? -22.094 -0.75 -9.906 1 68.06 300 LEU B N 1
ATOM 4712 C CA . LEU B 1 300 ? -21.094 -1.065 -10.922 1 68.06 300 LEU B CA 1
ATOM 4713 C C . LEU B 1 300 ? -21.594 -2.152 -11.859 1 68.06 300 LEU B C 1
ATOM 4715 O O . LEU B 1 300 ? -21.281 -2.148 -13.055 1 68.06 300 LEU B O 1
ATOM 4719 N N . LEU B 1 301 ? -22.375 -2.979 -11.352 1 62.53 301 LEU B N 1
ATOM 4720 C CA . LEU B 1 301 ? -22.953 -4.047 -12.164 1 62.53 301 LEU B CA 1
ATOM 4721 C C . LEU B 1 301 ? -24.047 -3.504 -13.078 1 62.53 301 LEU B C 1
ATOM 4723 O O . LEU B 1 301 ? -24.203 -3.967 -14.203 1 62.53 301 LEU B O 1
ATOM 4727 N N . GLU B 1 302 ? -24.891 -2.506 -12.594 1 60.38 302 GLU B N 1
ATOM 4728 C CA . GLU B 1 302 ? -25.969 -1.905 -13.367 1 60.38 302 GLU B CA 1
ATOM 4729 C C . GLU B 1 302 ? -25.438 -1.044 -14.5 1 60.38 302 GLU B C 1
ATOM 4731 O O . GLU B 1 302 ? -26 -1.023 -15.594 1 60.38 302 GLU B O 1
ATOM 4736 N N . HIS B 1 303 ? -24.609 -0.077 -14.328 1 52.47 303 HIS B N 1
ATOM 4737 C CA . HIS B 1 303 ? -24.094 0.783 -15.391 1 52.47 303 HIS B CA 1
ATOM 4738 C C . HIS B 1 303 ? -23.531 -0.04 -16.547 1 52.47 303 HIS B C 1
ATOM 4740 O O . HIS B 1 303 ? -23.578 0.387 -17.703 1 52.47 303 HIS B O 1
ATOM 4746 N N . ASP B 1 304 ? -22.922 -0.986 -16.453 1 45.47 304 ASP B N 1
ATOM 4747 C CA . ASP B 1 304 ? -22.516 -1.811 -17.578 1 45.47 304 ASP B CA 1
ATOM 4748 C C . ASP B 1 304 ? -23.688 -2.617 -18.141 1 45.47 304 ASP B C 1
ATOM 4750 O O . ASP B 1 304 ? -23.641 -3.098 -19.266 1 45.47 304 ASP B O 1
ATOM 4754 N N . GLY B 1 305 ? -24.781 -2.932 -17.438 1 39.38 305 GLY B N 1
ATOM 4755 C CA . GLY B 1 305 ? -25.969 -3.637 -17.891 1 39.38 305 GLY B CA 1
ATOM 4756 C C . GLY B 1 305 ? -27.031 -2.713 -18.422 1 39.38 305 GLY B C 1
ATOM 4757 O O . GLY B 1 305 ? -27.875 -2.215 -17.672 1 39.38 305 GLY B O 1
ATOM 4758 N N . GLY B 1 306 ? -27.25 -1.785 -19.422 1 33.69 306 GLY B N 1
ATOM 4759 C CA . GLY B 1 306 ? -28.5 -1.525 -20.141 1 33.69 306 GLY B CA 1
ATOM 4760 C C . GLY B 1 306 ? -29.391 -2.742 -20.219 1 33.69 306 GLY B C 1
ATOM 4761 O O . GLY B 1 306 ? -30.578 -2.621 -20.531 1 33.69 306 GLY B O 1
ATOM 4762 N N . GLN B 1 307 ? -29.234 -3.928 -20.922 1 28.06 307 GLN B N 1
ATOM 4763 C CA . GLN B 1 307 ? -30.234 -4.973 -21.078 1 28.06 307 GLN B CA 1
ATOM 4764 C C . GLN B 1 307 ? -30.719 -5.465 -19.719 1 28.06 307 GLN B C 1
ATOM 4766 O O . GLN B 1 307 ? -29.906 -5.738 -18.828 1 28.06 307 GLN B O 1
ATOM 4771 N N . ALA B 1 308 ? -32.156 -5.23 -19.422 1 27.28 308 ALA B N 1
ATOM 4772 C CA . ALA B 1 308 ? -33.094 -5.516 -18.359 1 27.28 308 ALA B CA 1
ATOM 4773 C C . ALA B 1 308 ? -32.875 -6.91 -17.781 1 27.28 308 ALA B C 1
ATOM 4775 O O . ALA B 1 308 ? -32.938 -7.906 -18.5 1 27.28 308 ALA B O 1
ATOM 4776 N N . TRP B 1 309 ? -32.156 -6.984 -16.766 1 27.23 309 TRP B N 1
ATOM 4777 C CA . TRP B 1 309 ? -32.281 -8.219 -16 1 27.23 309 TRP B CA 1
ATOM 4778 C C . TRP B 1 309 ? -33.75 -8.602 -15.812 1 27.23 309 TRP B C 1
ATOM 4780 O O . TRP B 1 309 ? -34.062 -9.562 -15.102 1 27.23 309 TRP B O 1
ATOM 4790 N N . GLU B 1 310 ? -34.625 -7.703 -16.219 1 25.64 310 GLU B N 1
ATOM 4791 C CA . GLU B 1 310 ? -36.062 -8.062 -16.203 1 25.64 310 GLU B CA 1
ATOM 4792 C C . GLU B 1 310 ? -36.312 -9.32 -17.031 1 25.64 310 GLU B C 1
ATOM 4794 O O . GLU B 1 310 ? -37.094 -10.188 -16.625 1 25.64 310 GLU B O 1
ATOM 4799 N N . GLU B 1 311 ? -36.094 -9.188 -18.297 1 24.25 311 GLU B N 1
ATOM 4800 C CA . GLU B 1 311 ? -36.656 -10.188 -19.188 1 24.25 311 GLU B CA 1
ATOM 4801 C C . GLU B 1 311 ? -35.969 -11.547 -19 1 24.25 311 GLU B C 1
ATOM 4803 O O . GLU B 1 311 ? -36.531 -12.586 -19.359 1 24.25 311 GLU B O 1
ATOM 4808 N N . ALA B 1 312 ? -34.75 -11.469 -18.672 1 23.73 312 ALA B N 1
ATOM 4809 C CA . ALA B 1 312 ? -34.219 -12.836 -18.734 1 23.73 312 ALA B CA 1
ATOM 4810 C C . ALA B 1 312 ? -34.656 -13.641 -17.516 1 23.73 312 ALA B C 1
ATOM 4812 O O . ALA B 1 312 ? -34.344 -14.828 -17.406 1 23.73 312 ALA B O 1
ATOM 4813 N N . CYS B 1 313 ? -35.125 -12.891 -16.375 1 21.95 313 CYS B N 1
ATOM 4814 C CA . CYS B 1 313 ? -36 -13.758 -15.617 1 21.95 313 CYS B CA 1
ATOM 4815 C C . CYS B 1 313 ? -37.375 -13.805 -16.25 1 21.95 313 CYS B C 1
ATOM 4817 O O . CYS B 1 313 ? -37.938 -12.773 -16.641 1 21.95 313 CYS B O 1
#

Foldseek 3Di:
DPDLQAAAEAEQAQQPPPPPDPDRSPSVVVVVVPPPPCVLVVLHSAYEYPAQLYVVVVDDLVRLLVVLLVVQVRDDPRHAYEYAQEDQDLVSSLVSLQSSVVSGHQEYEYEQHAPPPVPDDLVNRLVSLVSSQVRHPHAYEYEADCVRRVDGNDLVSLLVNLPDPRHQEYEHAPLPLVSLLVSCVSSVVGNYAYAYAALLCFLSNLVSPHNHYHYNLCVLVSNLRSVLNVCSVVVVSVVNVVSSVLQNLLRVVVVVVSVVCVVPPVPQPPQLVPPLPDLCRNVVVPPDPPVVNSVSSSVSVVVVDPDPSVPVD/DPDLQAAAEAEQAQQPPPPPDPDRSPSVVVVVVPPPPCVLVVLGSAYEYPAQLYPVVVDDLVRLLVVLLVVQVRDDPRHAYEYAQEDQDLVSSLVSLQSSVVSGHQEYEYEQRAPPPVPDDLVNRLVSVVSSQVRHPHAYEYEADCVRRVDGNDLVSLLVNLPDPRHQEYEHAPLPLVSLLVSCVSSVVGNYAYAYAALLCFLSNLVSPHNHYHYNLCVLVSNLRSVLNVCSVVVVSVVNVVSSVLQNLLRVVVVVVSVVCVVPPVPQPPQLVPPLPDLCRNVVVPPDPPVVNSVSSSVSVVVVDPDPSVPVD

Solvent-accessible surface area (backbone atoms only — not comparable to full-atom values): 33016 Å² total; per-residue (Å²): 127,86,76,87,56,70,34,42,29,27,31,52,71,50,67,73,49,78,56,53,91,85,60,53,53,58,51,72,49,62,68,31,62,55,77,53,58,49,64,24,56,62,65,36,36,28,40,32,37,43,64,80,81,23,50,49,90,73,42,53,71,69,52,52,44,47,52,47,32,53,50,43,72,69,46,59,88,85,44,43,36,33,31,37,29,52,43,79,43,59,67,55,19,36,51,41,37,43,53,37,42,73,44,52,36,59,28,32,34,35,47,64,62,42,83,57,60,92,65,63,46,50,68,54,49,43,52,42,53,47,55,33,35,71,71,34,90,46,42,27,28,42,30,31,40,27,92,79,50,74,46,71,70,48,66,68,32,50,50,59,46,35,68,41,90,37,28,41,29,34,37,43,47,68,63,49,51,42,57,52,20,48,51,40,56,70,34,64,90,37,81,44,45,42,24,24,38,37,60,46,44,33,66,35,29,45,55,42,57,32,62,32,27,41,14,57,52,29,69,78,41,20,44,60,51,48,46,41,49,50,26,56,76,68,66,38,52,70,63,26,30,56,51,45,44,60,40,31,44,28,34,51,37,51,51,50,49,51,53,44,43,72,69,58,56,54,74,58,68,54,68,45,65,80,55,67,66,38,101,60,30,75,57,54,59,88,75,58,70,68,49,65,14,52,52,42,44,50,51,60,55,45,75,76,43,80,76,60,64,61,72,80,86,130,86,73,85,55,70,34,43,29,28,33,52,73,52,65,73,50,77,57,52,90,84,59,51,54,58,50,73,48,62,69,32,62,54,78,54,56,49,64,25,56,63,65,35,36,27,39,30,38,43,65,78,81,23,49,51,91,75,44,52,74,68,51,51,45,48,53,48,32,52,49,43,72,69,45,60,89,85,44,41,36,33,31,36,31,51,42,80,43,58,67,57,20,36,53,41,37,42,53,36,44,73,44,52,35,58,27,33,33,34,47,64,65,42,84,56,61,91,66,62,43,53,68,54,48,43,51,42,53,46,54,34,36,71,69,34,89,47,42,30,28,42,29,30,41,26,91,80,49,74,45,73,70,49,66,70,32,51,50,58,46,36,69,40,90,37,28,42,30,33,36,43,48,68,63,50,50,41,57,52,22,48,49,42,57,70,33,64,90,37,80,43,44,42,24,24,38,37,60,45,44,36,65,37,29,44,56,42,59,32,61,31,27,42,14,56,51,28,68,81,41,22,44,60,52,47,47,42,51,51,24,55,76,70,67,38,51,70,61,26,31,56,52,47,44,60,40,33,45,29,36,51,34,52,54,51,49,52,50,44,42,71,70,58,57,53,74,59,68,53,69,43,66,80,53,67,68,42,103,60,27,74,59,53,59,88,75,56,68,67,48,65,13,52,53,43,44,51,52,61,54,44,74,76,44,80,76,61,69,59,71,82,88

Radius of gyration: 26.2 Å; Cα contacts (8 Å, |Δi|>4): 1106; chains: 2; bounding box: 73×70×54 Å

InterPro domains:
  IPR002220 DapA-like [PF00701] (45-249)
  IPR002220 DapA-like [PR00146] (43-64)
  IPR002220 DapA-like [PR00146] (79-97)
  IPR002220 DapA-like [PR00146] (138-155)
  IPR002220 DapA-like [PTHR12128] (43-253)
  IPR002220 DapA-like [SM01130] (11-305)
  IPR013785 Aldolase-type TIM barrel [G3DSA:3.20.20.70] (29-308)
  IPR020625 Schiff base-forming aldolase, active site [PS00666] (143-173)